Protein 4ZCD (pdb70)

Foldseek 3Di:
DAEEEEALALLSLLLVLLQVVVPGAYAYEYLAQDHHVQLAWDQDPFGTHRQGDDWAAQDDPVSVVVQVVCVVVVFKDWFQFQEWECPPNAIDTDDDPGTIMATPPHSNSSSCVSCPPHHYDYSWAWQEWDDDPQAIWTATPVRDIDDGHRFYEYEDQLVSCLRHCPVPNVVSVVSNPWDFFKKKKKKFAAPDDFPDSGAKYQYDPFQFGIKGFSVSGPNGSTMMMTIGDSVSCVVCVPPDFVVVQVRVVVRCVSRDDTDDDHTPDMGMDMDRRRFTPDAAQQLWDDDQVVRYIYAYLNNGPRGSNSSSSSSVVRSVSNVVSPD/DAEEEEALALLSLLLCLLQVVVPGAYAYEYLAQDHHVLLDWDQDPQGIHNQGDAWAADDDVVVVVVVVVCVVVPFKDWFDAQEWEQDPLAIGTDPDDGTIMATPPHSCSSSCVSCPPGHYDYSWAWQEWDADPQAIWTATPVRDIDDRHRFYEYEDQLVSCLRHCPVPNVVSVVSNPWDFFKKKKKKFWAQQAFPDSGAKYQYPPAQFGIKGWSCSGPPDDGNITMMMTIGDSVSCVVCVPPDFVVVQVRRVVRCVSHDDGDDDHTPDMGMDMDRGRWTPAAACQLWDDDQVVRYIYFYLRNGGGGSSSSSSSSSVRSVVNVVSVVVD

Nearest PDB structures (foldseek):
  4zcd-assembly2_A  TM=1.003E+00  e=2.289E-75  Pseudomonas savastanoi pv. phaseolicola 1448A
  4zcd-assembly3_B  TM=9.922E-01  e=4.250E-71  Pseudomonas savastanoi pv. phaseolicola 1448A
  5krq-assembly1_B  TM=9.994E-01  e=1.548E-68  Pseudomonas savastanoi pv. phaseolicola
  4zcc-assembly2_B  TM=9.853E-01  e=1.964E-68  Pseudomonas savastanoi pv. phaseolicola 1448A
  3kkj-assembly1_B  TM=9.940E-01  e=7.302E-65  Pseudomonas syringae pv. tomato

Solvent-accessible surface area: 27471 Å² total; per-residue (Å²): 101,39,5,0,0,10,9,0,17,10,7,0,0,0,0,0,71,16,0,47,86,54,68,62,135,4,45,0,1,18,97,49,212,31,19,1,38,63,7,34,26,107,217,31,122,24,39,36,0,0,7,8,30,12,56,7,12,24,152,35,189,157,0,16,79,12,1,112,99,13,63,92,90,41,49,0,21,79,4,123,18,85,9,20,36,25,117,62,49,192,34,53,83,35,116,82,176,66,80,19,25,0,0,31,89,2,0,36,16,1,1,110,40,29,28,28,146,39,69,43,26,54,69,11,56,15,24,11,4,12,66,7,114,139,63,0,16,0,29,11,34,136,84,105,85,42,44,62,10,37,24,0,0,0,10,19,28,0,14,53,0,5,22,7,0,36,35,6,45,176,23,2,31,66,1,10,48,8,114,12,12,3,19,6,0,0,0,0,0,0,120,87,66,6,146,12,82,0,54,0,0,60,8,90,126,25,42,0,60,18,0,0,24,3,140,27,6,40,64,75,70,3,1,0,0,0,22,3,30,25,120,30,0,95,80,30,11,54,16,53,158,127,87,0,20,112,88,0,47,31,4,0,51,149,7,24,83,29,92,36,76,84,31,83,33,43,48,13,80,43,42,22,25,21,94,8,45,40,86,43,155,86,10,2,18,32,52,28,130,47,5,0,0,0,0,4,9,0,0,34,49,21,76,14,12,1,9,18,30,0,0,41,30,0,0,124,61,0,50,101,75,68,212,101,39,4,0,0,10,8,0,17,8,7,0,0,0,0,0,69,15,0,46,89,49,68,61,140,3,45,0,2,18,100,50,212,31,15,1,35,62,7,36,29,118,207,29,135,4,22,51,0,4,11,18,32,12,57,8,26,27,203,36,188,159,0,22,71,8,1,111,107,20,49,94,108,42,52,0,25,72,3,108,14,111,10,33,37,8,95,59,48,186,49,44,99,27,130,59,171,72,78,13,16,0,0,39,107,6,0,34,13,0,1,112,40,27,29,31,148,40,69,42,29,54,74,12,55,15,20,9,4,10,76,6,118,138,54,0,14,0,30,11,31,139,83,107,90,43,41,63,11,35,22,0,0,0,11,20,25,0,14,56,0,5,20,9,0,35,35,4,47,176,20,2,33,67,0,10,47,13,113,12,14,3,6,4,3,0,0,0,0,2,118,84,47,6,148,14,81,0,45,0,0,56,3,92,119,21,42,0,50,17,0,0,16,6,92,25,5,30,60,33,130,46,117,37,0,1,0,2,0,60,0,35,25,129,30,0,99,84,40,11,49,23,55,154,98,91,0,17,93,104,0,49,37,8,0,50,112,5,27,71,28,89,38,75,85,35,76,39,47,55,5,72,42,48,20,27,22,98,9,43,48,75,63,154,80,8,1,22,34,52,30,130,48,4,0,0,0,0,5,9,0,0,25,48,17,86,15,12,0,10,21,23,0,0,47,38,0,0,123,64,0,38,77,37,51,150,140,155

B-factor: mean 18.47, std 12.27, range [2.48, 79.33]

InterPro domains:
  IPR002937 Amine oxidase [PF01593] (103-324)
  IPR034721 Bacterial renalase [MF_02074] (1-327)
  IPR036188 FAD/NAD(P)-binding domain superfamily [G3DSA:3.50.50.60] (5-321)
  IPR036188 FAD/NAD(P)-binding domain superfamily [SSF51905] (2-327)

Organism: Pseudomonas savastanoi pv. phaseolicola (strain 1448A / Race 6) (NCBI:txid264730)

Radius of gyration: 28.14 Å; Cα contacts (8 Å, |Δi|>4): 1661; chains: 2; bounding box: 90×46×67 Å

Structure (mmCIF, N/CA/C/O backbone):
data_4ZCD
#
_entry.id   4ZCD
#
_cell.length_a   144.700
_cell.length_b   37.600
_cell.length_c   138.200
_cell.angle_alpha   90.00
_cell.angle_beta   120.00
_cell.angle_gamma   90.00
#
_symmetry.space_group_name_H-M   'C 1 2 1'
#
loop_
_entity.id
_entity.type
_entity.pdbx_description
1 polymer Renalase
2 non-polymer 'FLAVIN-ADENINE DINUCLEOTIDE'
3 non-polymer NICOTINAMIDE-ADENINE-DINUCLEOTIDE
4 non-polymer 'FORMIC ACID'
5 water water
#
loop_
_atom_site.group_PDB
_atom_site.id
_atom_site.type_symbol
_atom_site.label_atom_id
_atom_site.label_alt_id
_atom_site.label_comp_id
_atom_site.label_asym_id
_atom_site.label_entity_id
_atom_site.label_seq_id
_atom_site.pdbx_PDB_ins_code
_atom_site.Cartn_x
_atom_site.Cartn_y
_atom_site.Cartn_z
_atom_site.occupancy
_atom_site.B_iso_or_equiv
_atom_site.auth_seq_id
_atom_site.auth_comp_id
_atom_site.auth_asym_id
_atom_site.auth_atom_id
_atom_site.pdbx_PDB_model_num
ATOM 1 N N . VAL A 1 3 ? 201.842 -9.820 50.163 1.00 37.12 3 VAL A N 1
ATOM 2 C CA . VAL A 1 3 ? 201.409 -9.456 48.811 1.00 26.44 3 VAL A CA 1
ATOM 3 C C . VAL A 1 3 ? 199.889 -9.662 48.702 1.00 15.94 3 VAL A C 1
ATOM 4 O O . VAL A 1 3 ? 199.409 -10.793 48.738 1.00 19.34 3 VAL A O 1
ATOM 16 N N . PRO A 1 4 ? 199.118 -8.568 48.563 1.00 12.98 4 PRO A N 1
ATOM 17 C CA . PRO A 1 4 ? 197.666 -8.737 48.662 1.00 10.90 4 PRO A CA 1
ATOM 18 C C . PRO A 1 4 ? 196.971 -9.243 47.409 1.00 10.42 4 PRO A C 1
ATOM 19 O O . PRO A 1 4 ? 197.578 -9.390 46.348 1.00 11.26 4 PRO A O 1
ATOM 30 N N . ILE A 1 5 ? 195.685 -9.535 47.569 1.00 10.11 5 ILE A N 1
ATOM 31 C CA . ILE A 1 5 ? 194.802 -9.938 46.479 1.00 9.19 5 ILE A CA 1
ATOM 32 C C . ILE A 1 5 ? 194.135 -8.696 45.927 1.00 10.01 5 ILE A C 1
ATOM 33 O O . ILE A 1 5 ? 193.582 -7.921 46.714 1.00 9.82 5 ILE A O 1
ATOM 49 N N . ALA A 1 6 ? 194.185 -8.489 44.610 1.00 8.18 6 ALA A N 1
ATOM 50 C CA . ALA A 1 6 ? 193.475 -7.374 43.975 1.00 7.65 6 ALA A CA 1
ATOM 51 C C . ALA A 1 6 ? 192.047 -7.752 43.655 1.00 7.52 6 ALA A C 1
ATOM 52 O O . ALA A 1 6 ? 191.799 -8.845 43.171 1.00 7.36 6 ALA A O 1
ATOM 59 N N . ILE A 1 7 ? 191.116 -6.830 43.942 1.00 7.32 7 ILE A N 1
ATOM 60 C CA . ILE A 1 7 ? 189.703 -6.991 43.582 1.00 6.42 7 ILE A CA 1
ATOM 61 C C . ILE A 1 7 ? 189.296 -5.774 42.764 1.00 6.31 7 ILE A C 1
ATOM 62 O O . ILE A 1 7 ? 189.411 -4.667 43.245 1.00 6.81 7 ILE A O 1
ATOM 78 N N . ILE A 1 8 ? 188.853 -6.008 41.532 1.00 5.85 8 ILE A N 1
ATOM 79 C CA . ILE A 1 8 ? 188.467 -4.937 40.610 1.00 5.66 8 ILE A CA 1
ATOM 80 C C . ILE A 1 8 ? 186.962 -4.886 40.585 1.00 5.35 8 ILE A C 1
ATOM 81 O O . ILE A 1 8 ? 186.319 -5.797 40.059 1.00 5.24 8 ILE A O 1
ATOM 97 N N . GLY A 1 9 ? 186.418 -3.831 41.171 1.00 7.85 9 GLY A N 1
ATOM 98 C CA . GLY A 1 9 ? 184.979 -3.663 41.266 1.00 5.87 9 GLY A CA 1
ATOM 99 C C . GLY A 1 9 ? 184.525 -3.704 42.707 1.00 6.44 9 GLY A C 1
ATOM 100 O O . GLY A 1 9 ? 184.785 -4.686 43.429 1.00 8.02 9 GLY A O 1
ATOM 104 N N . THR A 1 10 ? 183.854 -2.629 43.139 1.00 5.50 10 THR A N 1
ATOM 105 C CA . THR A 1 10 ? 183.402 -2.538 44.515 1.00 6.54 10 THR A CA 1
ATOM 106 C C . THR A 1 10 ? 181.868 -2.500 44.625 1.00 5.42 10 THR A C 1
ATOM 107 O O . THR A 1 10 ? 181.322 -1.847 45.511 1.00 6.38 10 THR A O 1
ATOM 118 N N . GLY A 1 11 ? 181.201 -3.225 43.732 1.00 5.32 11 GLY A N 1
ATOM 119 C CA . GLY A 1 11 ? 179.822 -3.601 43.946 1.00 5.16 11 GLY A CA 1
ATOM 120 C C . GLY A 1 11 ? 179.723 -4.722 44.961 1.00 6.98 11 GLY A C 1
ATOM 121 O O . GLY A 1 11 ? 180.722 -5.108 45.604 1.00 6.16 11 GLY A O 1
ATOM 125 N N . ILE A 1 12 ? 178.519 -5.267 45.131 1.00 5.83 12 ILE A N 1
ATOM 126 C CA . ILE A 1 12 ? 178.353 -6.256 46.167 1.00 5.94 12 ILE A CA 1
ATOM 127 C C . ILE A 1 12 ? 179.126 -7.550 45.853 1.00 6.00 12 ILE A C 1
ATOM 128 O O . ILE A 1 12 ? 179.585 -8.218 46.767 1.00 8.08 12 ILE A O 1
ATOM 144 N N . ALA A 1 13 ? 179.363 -7.871 44.579 1.00 5.70 13 ALA A N 1
ATOM 145 C CA . ALA A 1 13 ? 180.146 -9.076 44.278 1.00 5.87 13 ALA A CA 1
ATOM 146 C C . ALA A 1 13 ? 181.599 -8.938 44.745 1.00 5.95 13 ALA A C 1
ATOM 147 O O . ALA A 1 13 ? 182.133 -9.820 45.426 1.00 6.37 13 ALA A O 1
ATOM 154 N N . GLY A 1 14 ? 182.227 -7.828 44.378 1.00 6.62 14 GLY A N 1
ATOM 155 C CA . GLY A 1 14 ? 183.607 -7.618 44.760 1.00 6.58 14 GLY A CA 1
ATOM 156 C C . GLY A 1 14 ? 183.791 -7.512 46.252 1.00 6.90 14 GLY A C 1
ATOM 157 O O . GLY A 1 14 ? 184.758 -8.021 46.829 1.00 6.56 14 GLY A O 1
ATOM 161 N N . LEU A 1 15 ? 182.848 -6.845 46.888 1.00 6.24 15 LEU A N 1
ATOM 162 C CA . LEU A 1 15 ? 182.944 -6.636 48.312 1.00 6.76 15 LEU A CA 1
ATOM 163 C C . LEU A 1 15 ? 182.597 -7.909 49.095 1.00 7.28 15 LEU A C 1
ATOM 164 O O . LEU A 1 15 ? 183.084 -8.115 50.197 1.00 7.86 15 LEU A O 1
ATOM 180 N N . SER A 1 16 ? 181.755 -8.748 48.513 1.00 7.34 16 SER A N 1
ATOM 181 C CA . SER A 1 16 ? 181.440 -10.018 49.101 1.00 7.78 16 SER A CA 1
ATOM 182 C C . SER A 1 16 ? 182.683 -10.903 49.081 1.00 8.08 16 SER A C 1
ATOM 183 O O . SER A 1 16 ? 183.018 -11.553 50.064 1.00 8.79 16 SER A O 1
ATOM 191 N N . ALA A 1 17 ? 183.378 -10.907 47.945 1.00 7.62 17 ALA A N 1
ATOM 192 C CA . ALA A 1 17 ? 184.648 -11.630 47.851 1.00 7.93 17 ALA A CA 1
ATOM 193 C C . ALA A 1 17 ? 185.616 -11.053 48.875 1.00 8.24 17 ALA A C 1
ATOM 194 O O . ALA A 1 17 ? 186.308 -11.793 49.578 1.00 8.90 17 ALA A O 1
ATOM 201 N N . ALA A 1 18 ? 185.672 -9.739 48.975 1.00 7.89 18 ALA A N 1
ATOM 202 C CA . ALA A 1 18 ? 186.587 -9.102 49.915 1.00 8.28 18 ALA A CA 1
ATOM 203 C C . ALA A 1 18 ? 186.310 -9.518 51.343 1.00 9.08 18 ALA A C 1
ATOM 204 O O . ALA A 1 18 ? 187.242 -9.821 52.105 1.00 9.71 18 ALA A O 1
ATOM 211 N N . GLN A 1 19 ? 185.031 -9.537 51.716 1.00 9.92 19 GLN A N 1
ATOM 212 C CA . GLN A 1 19 ? 184.654 -9.957 53.062 1.00 10.74 19 GLN A CA 1
ATOM 213 C C . GLN A 1 19 ? 185.116 -11.368 53.340 1.00 10.70 19 GLN A C 1
ATOM 214 O O . GLN A 1 19 ? 185.712 -11.626 54.388 1.00 11.55 19 GLN A O 1
ATOM 228 N N . ALA A 1 20 ? 184.850 -12.297 52.421 1.00 10.47 20 ALA A N 1
ATOM 229 C CA . ALA A 1 20 ? 185.229 -13.680 52.668 1.00 11.26 20 ALA A CA 1
ATOM 230 C C . ALA A 1 20 ? 186.736 -13.811 52.783 1.00 13.24 20 ALA A C 1
ATOM 231 O O . ALA A 1 20 ? 187.235 -14.578 53.611 1.00 12.51 20 ALA A O 1
ATOM 238 N N . LEU A 1 21 ? 187.472 -13.095 51.934 1.00 10.81 21 LEU A N 1
ATOM 239 C CA . LEU A 1 21 ? 188.927 -13.230 51.967 1.00 11.13 21 LEU A CA 1
ATOM 240 C C . LEU A 1 21 ? 189.531 -12.626 53.228 1.00 11.75 21 LEU A C 1
ATOM 241 O O . LEU A 1 21 ? 190.427 -13.213 53.827 1.00 12.57 21 LEU A O 1
ATOM 257 N N . THR A 1 22 ? 189.040 -11.464 53.640 1.00 11.47 22 THR A N 1
ATOM 258 C CA . THR A 1 22 ? 189.579 -10.827 54.838 1.00 12.17 22 THR A CA 1
ATOM 259 C C . THR A 1 22 ? 189.127 -11.572 56.103 1.00 13.25 22 THR A C 1
ATOM 260 O O . THR A 1 22 ? 189.850 -11.568 57.089 1.00 14.16 22 THR A O 1
ATOM 271 N N . SER A 1 23 ? 187.937 -12.162 56.093 1.00 13.26 23 SER A N 1
ATOM 272 C CA . SER A 1 23 ? 187.509 -12.989 57.238 1.00 14.44 23 SER A CA 1
ATOM 273 C C . SER A 1 23 ? 188.458 -14.148 57.427 1.00 16.91 23 SER A C 1
ATOM 274 O O . SER A 1 23 ? 188.658 -14.620 58.554 1.00 18.07 23 SER A O 1
ATOM 282 N N . ALA A 1 24 ? 189.062 -14.594 56.333 1.00 14.74 24 ALA A N 1
ATOM 283 C CA . ALA A 1 24 ? 189.999 -15.689 56.391 1.00 15.73 24 ALA A CA 1
ATOM 284 C C . ALA A 1 24 ? 191.436 -15.188 56.600 1.00 16.93 24 ALA A C 1
ATOM 285 O O . ALA A 1 24 ? 192.397 -15.965 56.520 1.00 18.00 24 ALA A O 1
ATOM 292 N N . GLY A 1 25 ? 191.599 -13.883 56.820 1.00 18.01 25 GLY A N 1
ATOM 293 C CA . GLY A 1 25 ? 192.892 -13.347 57.206 1.00 15.79 25 GLY A CA 1
ATOM 294 C C . GLY A 1 25 ? 193.776 -12.927 56.046 1.00 15.64 25 GLY A C 1
ATOM 295 O O . GLY A 1 25 ? 194.956 -12.637 56.235 1.00 18.30 25 GLY A O 1
ATOM 299 N N . HIS A 1 26 ? 193.190 -12.721 54.872 1.00 13.78 26 HIS A N 1
ATOM 300 C CA . HIS A 1 26 ? 193.971 -12.324 53.707 1.00 13.09 26 HIS A CA 1
ATOM 301 C C . HIS A 1 26 ? 193.749 -10.880 53.377 1.00 13.26 26 HIS A C 1
ATOM 302 O O . HIS A 1 26 ? 192.647 -10.354 53.472 1.00 16.57 26 HIS A O 1
ATOM 315 N N . GLN A 1 27 ? 194.851 -10.220 53.046 1.00 12.31 27 GLN A N 1
ATOM 316 C CA . GLN A 1 27 ? 194.795 -8.825 52.678 1.00 11.76 27 GLN A CA 1
ATOM 317 C C . GLN A 1 27 ? 194.347 -8.631 51.248 1.00 12.31 27 GLN A C 1
ATOM 318 O O . GLN A 1 27 ? 194.654 -9.443 50.375 1.00 11.74 27 GLN A O 1
ATOM 332 N N . VAL A 1 28 ? 193.601 -7.549 51.029 1.00 10.23 28 VAL A N 1
ATOM 333 C CA . VAL A 1 28 ? 193.109 -7.185 49.713 1.00 9.39 28 VAL A CA 1
ATOM 334 C C . VAL A 1 28 ? 193.404 -5.738 49.389 1.00 9.63 28 VAL A C 1
ATOM 335 O O . VAL A 1 28 ? 193.692 -4.931 50.270 1.00 11.81 28 VAL A O 1
ATOM 348 N N . HIS A 1 29 ? 193.316 -5.413 48.112 1.00 8.68 29 HIS A N 1
ATOM 349 C CA . HIS A 1 29 ? 193.260 -4.035 47.701 1.00 8.53 29 HIS A CA 1
ATOM 350 C C . HIS A 1 29 ? 192.163 -3.900 46.671 1.00 7.83 29 HIS A C 1
ATOM 351 O O . HIS A 1 29 ? 192.174 -4.593 45.662 1.00 7.51 29 HIS A O 1
ATOM 364 N N . LEU A 1 30 ? 191.233 -2.987 46.928 1.00 7.69 30 LEU A N 1
ATOM 365 C CA . LEU A 1 30 ? 190.069 -2.769 46.066 1.00 7.11 30 LEU A CA 1
ATOM 366 C C . LEU A 1 30 ? 190.316 -1.686 45.024 1.00 7.05 30 LEU A C 1
ATOM 367 O O . LEU A 1 30 ? 191.009 -0.712 45.312 1.00 7.51 30 LEU A O 1
ATOM 383 N N . PHE A 1 31 ? 189.729 -1.846 43.844 1.00 6.61 31 PHE A N 1
ATOM 384 C CA . PHE A 1 31 ? 189.813 -0.850 42.777 1.00 7.18 31 PHE A CA 1
ATOM 385 C C . PHE A 1 31 ? 188.448 -0.547 42.228 1.00 6.28 31 PHE A C 1
ATOM 386 O O . PHE A 1 31 ? 187.627 -1.445 42.027 1.00 6.94 31 PHE A O 1
ATOM 403 N N . ASP A 1 32 ? 188.190 0.729 41.977 1.00 6.50 32 ASP A N 1
ATOM 404 C CA . ASP A 1 32 ? 186.975 1.079 41.239 1.00 7.22 32 ASP A CA 1
ATOM 405 C C . ASP A 1 32 ? 187.211 2.317 40.404 1.00 8.04 32 ASP A C 1
ATOM 406 O O . ASP A 1 32 ? 187.870 3.250 40.834 1.00 8.23 32 ASP A O 1
ATOM 415 N N . LYS A 1 33 ? 186.650 2.325 39.199 1.00 6.55 33 LYS A N 1
ATOM 416 C CA . LYS A 1 33 ? 186.737 3.496 38.349 1.00 7.06 33 LYS A CA 1
ATOM 417 C C . LYS A 1 33 ? 185.888 4.660 38.854 1.00 8.08 33 LYS A C 1
ATOM 418 O O . LYS A 1 33 ? 186.139 5.810 38.481 1.00 9.58 33 LYS A O 1
ATOM 437 N N A SER A 1 34 ? 184.887 4.363 39.674 0.52 7.02 34 SER A N 1
ATOM 438 N N B SER A 1 34 ? 184.897 4.345 39.688 0.48 7.01 34 SER A N 1
ATOM 439 C CA A SER A 1 34 ? 183.991 5.388 40.209 0.52 9.17 34 SER A CA 1
ATOM 440 C CA B SER A 1 34 ? 183.974 5.329 40.258 0.48 7.32 34 SER A CA 1
ATOM 441 C C A SER A 1 34 ? 184.584 6.043 41.438 0.52 8.43 34 SER A C 1
ATOM 442 C C B SER A 1 34 ? 184.624 6.077 41.409 0.48 7.89 34 SER A C 1
ATOM 443 O O A SER A 1 34 ? 185.575 5.574 41.981 0.52 8.23 34 SER A O 1
ATOM 444 O O B SER A 1 34 ? 185.681 5.690 41.889 0.48 9.78 34 SER A O 1
ATOM 459 N N . ARG A 1 35 ? 183.982 7.155 41.848 1.00 8.39 35 ARG A N 1
ATOM 460 C CA . ARG A 1 35 ? 184.474 7.877 43.022 1.00 10.15 35 ARG A CA 1
ATOM 461 C C . ARG A 1 35 ? 184.116 7.200 44.333 1.00 11.51 35 ARG A C 1
ATOM 462 O O . ARG A 1 35 ? 184.688 7.541 45.394 1.00 11.68 35 ARG A O 1
ATOM 483 N N . GLY A 1 36 ? 183.136 6.306 44.294 1.00 8.38 36 GLY A N 1
ATOM 484 C CA . GLY A 1 36 ? 182.730 5.556 45.462 1.00 11.43 36 GLY A CA 1
ATOM 485 C C . GLY A 1 36 ? 182.339 4.129 45.127 1.00 8.07 36 GLY A C 1
ATOM 486 O O . GLY A 1 36 ? 182.354 3.697 43.975 1.00 9.92 36 GLY A O 1
ATOM 490 N N . SER A 1 37 ? 181.951 3.392 46.154 1.00 7.16 37 SER A N 1
ATOM 491 C CA . SER A 1 37 ? 181.617 1.992 46.000 1.00 6.62 37 SER A CA 1
ATOM 492 C C . SER A 1 37 ? 180.113 1.790 45.839 1.00 6.44 37 SER A C 1
ATOM 493 O O . SER A 1 37 ? 179.324 2.764 45.897 1.00 7.77 37 SER A O 1
ATOM 501 N N . GLY A 1 38 ? 179.717 0.546 45.602 1.00 6.20 38 GLY A N 1
ATOM 502 C CA . GLY A 1 38 ? 178.307 0.189 45.542 1.00 7.37 38 GLY A CA 1
ATOM 503 C C . GLY A 1 38 ? 177.812 -0.273 44.191 1.00 5.58 38 GLY A C 1
ATOM 504 O O . GLY A 1 38 ? 176.864 -1.050 44.114 1.00 5.50 38 GLY A O 1
ATOM 508 N N . GLY A 1 39 ? 178.414 0.258 43.128 1.00 5.69 39 GLY A N 1
ATOM 509 C CA . GLY A 1 39 ? 178.037 -0.144 41.782 1.00 5.20 39 GLY A CA 1
ATOM 510 C C . GLY A 1 39 ? 176.568 0.108 41.534 1.00 6.76 39 GLY A C 1
ATOM 511 O O . GLY A 1 39 ? 176.088 1.214 41.775 1.00 5.75 39 GLY A O 1
ATOM 515 N N . ARG A 1 40 ? 175.881 -0.941 41.083 1.00 5.14 40 ARG A N 1
ATOM 516 C CA . ARG A 1 40 ? 174.480 -0.857 40.758 1.00 6.35 40 ARG A CA 1
ATOM 517 C C . ARG A 1 40 ? 173.562 -0.791 41.975 1.00 8.77 40 ARG A C 1
ATOM 518 O O . ARG A 1 40 ? 172.368 -0.584 41.801 1.00 8.47 40 ARG A O 1
ATOM 539 N N . MET A 1 41 ? 174.114 -0.891 43.180 1.00 6.86 41 MET A N 1
ATOM 540 C CA . MET A 1 41 ? 173.344 -0.678 44.421 1.00 6.03 41 MET A CA 1
ATOM 541 C C . MET A 1 41 ? 173.520 0.709 44.956 1.00 19.90 41 MET A C 1
ATOM 542 O O . MET A 1 41 ? 172.876 1.081 45.928 1.00 28.61 41 MET A O 1
ATOM 556 N N . SER A 1 42 ? 174.305 1.519 44.265 1.00 13.60 42 SER A N 1
ATOM 557 C CA . SER A 1 42 ? 174.687 2.811 44.823 1.00 21.18 42 SER A CA 1
ATOM 558 C C . SER A 1 42 ? 173.420 3.646 44.975 1.00 27.31 42 SER A C 1
ATOM 559 O O . SER A 1 42 ? 172.459 3.489 44.237 1.00 34.50 42 SER A O 1
ATOM 567 N N . SER A 1 43 ? 173.473 4.566 45.924 1.00 23.84 43 SER A N 1
ATOM 568 C CA . SER A 1 43 ? 172.438 5.562 46.139 1.00 33.27 43 SER A CA 1
ATOM 569 C C . SER A 1 43 ? 172.952 6.890 45.618 1.00 39.72 43 SER A C 1
ATOM 570 O O . SER A 1 43 ? 174.160 7.149 45.632 1.00 43.00 43 SER A O 1
ATOM 578 N N . LYS A 1 44 ? 172.025 7.707 45.130 1.00 37.35 44 LYS A N 1
ATOM 579 C CA . LYS A 1 44 ? 172.345 9.020 44.579 1.00 37.16 44 LYS A CA 1
ATOM 580 C C . LYS A 1 44 ? 171.890 10.027 45.619 1.00 35.25 44 LYS A C 1
ATOM 581 O O . LYS A 1 44 ? 170.760 9.968 46.112 1.00 28.81 44 LYS A O 1
ATOM 600 N N . ARG A 1 45 ? 172.781 10.939 45.993 1.00 31.84 45 ARG A N 1
ATOM 601 C CA . ARG A 1 45 ? 172.381 11.986 46.920 1.00 30.71 45 ARG A CA 1
ATOM 602 C C . ARG A 1 45 ? 171.589 12.995 46.123 1.00 29.22 45 ARG A C 1
ATOM 603 O O . ARG A 1 45 ? 171.911 13.285 44.961 1.00 30.15 45 ARG A O 1
ATOM 624 N N . SER A 1 46 ? 170.526 13.503 46.733 1.00 33.21 46 SER A N 1
ATOM 625 C CA . SER A 1 46 ? 169.684 14.491 46.069 1.00 28.19 46 SER A CA 1
ATOM 626 C C . SER A 1 46 ? 168.914 15.406 47.014 1.00 22.20 46 SER A C 1
ATOM 627 O O . SER A 1 46 ? 168.906 15.218 48.238 1.00 22.44 46 SER A O 1
ATOM 635 N N . ASP A 1 47 ? 168.227 16.382 46.422 1.00 22.12 47 ASP A N 1
ATOM 636 C CA . ASP A 1 47 ? 167.412 17.323 47.190 1.00 25.62 47 ASP A CA 1
ATOM 637 C C . ASP A 1 47 ? 166.294 16.663 47.991 1.00 36.72 47 ASP A C 1
ATOM 638 O O . ASP A 1 47 ? 165.714 17.304 48.868 1.00 42.99 47 ASP A O 1
ATOM 647 N N . ALA A 1 48 ? 165.983 15.405 47.675 1.00 27.37 48 ALA A N 1
ATOM 648 C CA . ALA A 1 48 ? 164.924 14.668 48.362 1.00 38.53 48 ALA A CA 1
ATOM 649 C C . ALA A 1 48 ? 165.491 13.559 49.253 1.00 38.02 48 ALA A C 1
ATOM 650 O O . ALA A 1 48 ? 164.753 12.685 49.709 1.00 41.08 48 ALA A O 1
ATOM 657 N N . GLY A 1 49 ? 166.801 13.575 49.477 1.00 33.59 49 GLY A N 1
ATOM 658 C CA . GLY A 1 49 ? 167.426 12.548 50.288 1.00 34.71 49 GLY A CA 1
ATOM 659 C C . GLY A 1 49 ? 168.128 11.567 49.383 1.00 33.79 49 GLY A C 1
ATOM 660 O O . GLY A 1 49 ? 168.208 11.802 48.180 1.00 29.95 49 GLY A O 1
ATOM 664 N N . SER A 1 50 ? 168.629 10.476 49.958 1.00 27.92 50 SER A N 1
ATOM 665 C CA . SER A 1 50 ? 169.338 9.460 49.194 1.00 28.66 50 SER A CA 1
ATOM 666 C C . SER A 1 50 ? 168.319 8.734 48.318 1.00 21.52 50 SER A C 1
ATOM 667 O O . SER A 1 50 ? 167.284 8.275 48.798 1.00 25.51 50 SER A O 1
ATOM 675 N N . LEU A 1 51 ? 168.635 8.588 47.043 1.00 14.68 51 LEU A N 1
ATOM 676 C CA . LEU A 1 51 ? 167.726 7.943 46.131 1.00 12.18 51 LEU A CA 1
ATOM 677 C C . LEU A 1 51 ? 168.412 6.673 45.673 1.00 12.38 51 LEU A C 1
ATOM 678 O O . LEU A 1 51 ? 169.559 6.663 45.229 1.00 26.90 51 LEU A O 1
ATOM 694 N N . ASP A 1 52 ? 167.649 5.615 45.726 1.00 21.65 52 ASP A N 1
ATOM 695 C CA . ASP A 1 52 ? 168.093 4.390 45.160 1.00 11.72 52 ASP A CA 1
ATOM 696 C C . ASP A 1 52 ? 167.686 4.347 43.706 1.00 9.75 52 ASP A C 1
ATOM 697 O O . ASP A 1 52 ? 166.571 3.929 43.407 1.00 13.71 52 ASP A O 1
ATOM 706 N N A MET A 1 53 ? 168.553 4.765 42.795 0.43 11.12 53 MET A N 1
ATOM 707 N N B MET A 1 53 ? 168.589 4.797 42.830 0.57 10.45 53 MET A N 1
ATOM 708 C CA A MET A 1 53 ? 168.189 4.770 41.379 0.43 11.93 53 MET A CA 1
ATOM 709 C CA B MET A 1 53 ? 168.350 4.848 41.387 0.57 13.08 53 MET A CA 1
ATOM 710 C C A MET A 1 53 ? 168.606 3.494 40.664 0.43 9.63 53 MET A C 1
ATOM 711 C C B MET A 1 53 ? 168.576 3.508 40.710 0.57 7.46 53 MET A C 1
ATOM 712 O O A MET A 1 53 ? 168.285 3.304 39.484 0.43 9.22 53 MET A O 1
ATOM 713 O O B MET A 1 53 ? 168.103 3.290 39.594 0.57 10.57 53 MET A O 1
ATOM 740 N N . GLY A 1 54 ? 169.342 2.632 41.366 1.00 7.50 54 GLY A N 1
ATOM 741 C CA . GLY A 1 54 ? 169.684 1.328 40.839 1.00 9.68 54 GLY A CA 1
ATOM 742 C C . GLY A 1 54 ? 168.791 0.269 41.462 1.00 7.88 54 GLY A C 1
ATOM 743 O O . GLY A 1 54 ? 167.570 0.403 41.450 1.00 8.10 54 GLY A O 1
ATOM 748 N N . ALA A 1 55 ? 169.388 -0.740 42.092 1.00 8.26 55 ALA A N 1
ATOM 749 C CA . ALA A 1 55 ? 168.580 -1.749 42.768 1.00 7.91 55 ALA A CA 1
ATOM 750 C C . ALA A 1 55 ? 167.654 -1.100 43.766 1.00 7.22 55 ALA A C 1
ATOM 751 O O . ALA A 1 55 ? 168.048 -0.223 44.537 1.00 8.79 55 ALA A O 1
ATOM 758 N N . GLN A 1 56 ? 166.387 -1.535 43.702 1.00 7.61 56 GLN A N 1
ATOM 759 C CA . GLN A 1 56 ? 165.345 -0.915 44.498 1.00 9.92 56 GLN A CA 1
ATOM 760 C C . GLN A 1 56 ? 165.024 -1.574 45.837 1.00 8.68 56 GLN A C 1
ATOM 761 O O . GLN A 1 56 ? 164.675 -0.911 46.817 1.00 10.61 56 GLN A O 1
ATOM 775 N N . TYR A 1 57 ? 165.145 -2.889 45.830 1.00 9.52 57 TYR A N 1
ATOM 776 C CA . TYR A 1 57 ? 164.899 -3.751 46.974 1.00 9.14 57 TYR A CA 1
ATOM 777 C C . TYR A 1 57 ? 165.541 -5.087 46.632 1.00 9.98 57 TYR A C 1
ATOM 778 O O . TYR A 1 57 ? 165.928 -5.328 45.484 1.00 12.24 57 TYR A O 1
ATOM 796 N N . PHE A 1 58 ? 165.621 -5.993 47.586 1.00 9.36 58 PHE A N 1
ATOM 797 C CA . PHE A 1 58 ? 166.048 -7.311 47.208 1.00 9.32 58 PHE A CA 1
ATOM 798 C C . PHE A 1 58 ? 165.402 -8.363 48.089 1.00 10.23 58 PHE A C 1
ATOM 799 O O . PHE A 1 58 ? 164.921 -8.085 49.193 1.00 10.85 58 PHE A O 1
ATOM 816 N N . THR A 1 59 ? 165.377 -9.584 47.575 1.00 10.42 59 THR A N 1
ATOM 817 C CA . THR A 1 59 ? 164.831 -10.677 48.343 1.00 11.41 59 THR A CA 1
ATOM 818 C C . THR A 1 59 ? 166.013 -11.511 48.805 1.00 12.22 59 THR A C 1
ATOM 819 O O . THR A 1 59 ? 167.089 -11.449 48.203 1.00 12.06 59 THR A O 1
ATOM 830 N N . ALA A 1 60 ? 165.838 -12.276 49.876 1.00 15.45 60 ALA A N 1
ATOM 831 C CA . ALA A 1 60 ? 166.915 -13.080 50.431 1.00 14.80 60 ALA A CA 1
ATOM 832 C C . ALA A 1 60 ? 166.266 -14.422 50.658 1.00 31.33 60 ALA A C 1
ATOM 833 O O . ALA A 1 60 ? 165.538 -14.605 51.640 1.00 37.56 60 ALA A O 1
ATOM 840 N N . ARG A 1 61 ? 166.632 -15.369 49.810 1.00 20.80 61 ARG A N 1
ATOM 841 C CA . ARG A 1 61 ? 166.041 -16.701 49.841 1.00 25.90 61 ARG A CA 1
ATOM 842 C C . ARG A 1 61 ? 167.045 -17.757 50.309 1.00 30.42 61 ARG A C 1
ATOM 843 O O . ARG A 1 61 ? 166.752 -18.610 51.160 1.00 34.61 61 ARG A O 1
ATOM 864 N N . ASP A 1 62 ? 168.249 -17.650 49.789 1.00 16.61 62 ASP A N 1
ATOM 865 C CA . ASP A 1 62 ? 169.376 -18.522 50.138 1.00 15.17 62 ASP A CA 1
ATOM 866 C C . ASP A 1 62 ? 169.705 -18.336 51.597 1.00 20.96 62 ASP A C 1
ATOM 867 O O . ASP A 1 62 ? 169.825 -17.192 52.063 1.00 19.70 62 ASP A O 1
ATOM 876 N N . ARG A 1 63 ? 169.857 -19.454 52.315 1.00 22.38 63 ARG A N 1
ATOM 877 C CA . ARG A 1 63 ? 170.048 -19.406 53.737 1.00 17.86 63 ARG A CA 1
ATOM 878 C C . ARG A 1 63 ? 171.298 -18.638 54.147 1.00 17.09 63 ARG A C 1
ATOM 879 O O . ARG A 1 63 ? 171.251 -17.858 55.099 1.00 21.84 63 ARG A O 1
ATOM 900 N N . ARG A 1 64 ? 172.385 -18.773 53.383 1.00 23.93 64 ARG A N 1
ATOM 901 C CA . ARG A 1 64 ? 173.632 -18.068 53.710 1.00 28.25 64 ARG A CA 1
ATOM 902 C C . ARG A 1 64 ? 173.488 -16.559 53.527 1.00 14.71 64 ARG A C 1
ATOM 903 O O . ARG A 1 64 ? 173.943 -15.755 54.369 1.00 17.24 64 ARG A O 1
ATOM 924 N N . PHE A 1 65 ? 172.850 -16.184 52.437 1.00 17.05 65 PHE A N 1
ATOM 925 C CA . PHE A 1 65 ? 172.607 -14.769 52.145 1.00 13.65 65 PHE A CA 1
ATOM 926 C C . PHE A 1 65 ? 171.631 -14.194 53.173 1.00 13.29 65 PHE A C 1
ATOM 927 O O . PHE A 1 65 ? 171.810 -13.072 53.672 1.00 16.18 65 PHE A O 1
ATOM 944 N N . ALA A 1 66 ? 170.608 -14.964 53.514 1.00 14.86 66 ALA A N 1
ATOM 945 C CA . ALA A 1 66 ? 169.644 -14.519 54.514 1.00 16.07 66 ALA A CA 1
ATOM 946 C C . ALA A 1 66 ? 170.312 -14.214 55.848 1.00 15.63 66 ALA A C 1
ATOM 947 O O . ALA A 1 66 ? 169.925 -13.266 56.520 1.00 20.82 66 ALA A O 1
ATOM 954 N N . THR A 1 67 ? 171.296 -15.013 56.248 1.00 16.11 67 THR A N 1
ATOM 955 C CA . THR A 1 67 ? 172.018 -14.748 57.493 1.00 16.75 67 THR A CA 1
ATOM 956 C C . THR A 1 67 ? 172.817 -13.463 57.384 1.00 15.71 67 THR A C 1
ATOM 957 O O . THR A 1 67 ? 172.810 -12.633 58.317 1.00 16.44 67 THR A O 1
ATOM 968 N N . ALA A 1 68 ? 173.445 -13.283 56.226 1.00 16.88 68 ALA A N 1
ATOM 969 C CA . ALA A 1 68 ? 174.204 -12.080 55.974 1.00 17.75 68 ALA A CA 1
ATOM 970 C C . ALA A 1 68 ? 173.269 -10.901 56.059 1.00 13.32 68 ALA A C 1
ATOM 971 O O . ALA A 1 68 ? 173.615 -9.908 56.681 1.00 13.93 68 ALA A O 1
ATOM 978 N N . VAL A 1 69 ? 172.081 -11.011 55.469 1.00 14.82 69 VAL A N 1
ATOM 979 C CA . VAL A 1 69 ? 171.102 -9.913 55.510 1.00 13.08 69 VAL A CA 1
ATOM 980 C C . VAL A 1 69 ? 170.706 -9.635 56.975 1.00 14.25 69 VAL A C 1
ATOM 981 O O . VAL A 1 69 ? 170.594 -8.477 57.379 1.00 16.13 69 VAL A O 1
ATOM 994 N N . LYS A 1 70 ? 170.520 -10.679 57.769 1.00 15.37 70 LYS A N 1
ATOM 995 C CA . LYS A 1 70 ? 170.187 -10.495 59.191 1.00 19.78 70 LYS A CA 1
ATOM 996 C C . LYS A 1 70 ? 171.334 -9.815 59.980 1.00 16.78 70 LYS A C 1
ATOM 997 O O . LYS A 1 70 ? 171.098 -9.008 60.910 1.00 17.46 70 LYS A O 1
ATOM 1016 N N . GLN A 1 71 ? 172.571 -10.108 59.597 1.00 17.67 71 GLN A N 1
ATOM 1017 C CA . GLN A 1 71 ? 173.710 -9.413 60.171 1.00 16.21 71 GLN A CA 1
ATOM 1018 C C . GLN A 1 71 ? 173.647 -7.937 59.818 1.00 15.71 71 GLN A C 1
ATOM 1019 O O . GLN A 1 71 ? 173.748 -7.072 60.699 1.00 16.05 71 GLN A O 1
ATOM 1033 N N . TRP A 1 72 ? 173.396 -7.635 58.537 1.00 14.27 72 TRP A N 1
ATOM 1034 C CA . TRP A 1 72 ? 173.317 -6.255 58.122 1.00 14.82 72 TRP A CA 1
ATOM 1035 C C . TRP A 1 72 ? 172.201 -5.534 58.870 1.00 14.42 72 TRP A C 1
ATOM 1036 O O . TRP A 1 72 ? 172.300 -4.336 59.210 1.00 15.78 72 TRP A O 1
ATOM 1057 N N . GLN A 1 73 ? 171.107 -6.243 59.100 1.00 15.75 73 GLN A N 1
ATOM 1058 C CA . GLN A 1 73 ? 169.975 -5.663 59.787 1.00 15.88 73 GLN A CA 1
ATOM 1059 C C . GLN A 1 73 ? 170.382 -5.320 61.227 1.00 17.09 73 GLN A C 1
ATOM 1060 O O . GLN A 1 73 ? 170.062 -4.255 61.755 1.00 19.76 73 GLN A O 1
ATOM 1074 N N . ALA A 1 74 ? 171.093 -6.242 61.840 1.00 17.66 74 ALA A N 1
ATOM 1075 C CA . ALA A 1 74 ? 171.582 -6.041 63.204 1.00 18.93 74 ALA A CA 1
ATOM 1076 C C . ALA A 1 74 ? 172.493 -4.807 63.287 1.00 18.59 74 ALA A C 1
ATOM 1077 O O . ALA A 1 74 ? 172.606 -4.171 64.352 1.00 21.44 74 ALA A O 1
ATOM 1084 N N . GLN A 1 75 ? 173.168 -4.499 62.181 1.00 17.24 75 GLN A N 1
ATOM 1085 C CA . GLN A 1 75 ? 174.106 -3.369 62.128 1.00 21.53 75 GLN A CA 1
ATOM 1086 C C . GLN A 1 75 ? 173.413 -2.071 61.714 1.00 20.30 75 GLN A C 1
ATOM 1087 O O . GLN A 1 75 ? 174.042 -1.022 61.564 1.00 29.66 75 GLN A O 1
ATOM 1101 N N . GLY A 1 76 ? 172.120 -2.155 61.495 1.00 16.67 76 GLY A N 1
ATOM 1102 C CA . GLY A 1 76 ? 171.332 -0.988 61.158 1.00 31.46 76 GLY A CA 1
ATOM 1103 C C . GLY A 1 76 ? 171.453 -0.592 59.701 1.00 25.43 76 GLY A C 1
ATOM 1104 O O . GLY A 1 76 ? 171.041 0.511 59.326 1.00 22.88 76 GLY A O 1
ATOM 1108 N N . HIS A 1 77 ? 171.905 -1.512 58.857 1.00 18.35 77 HIS A N 1
ATOM 1109 C CA . HIS A 1 77 ? 172.147 -1.167 57.445 1.00 15.19 77 HIS A CA 1
ATOM 1110 C C . HIS A 1 77 ? 171.073 -1.669 56.495 1.00 13.32 77 HIS A C 1
ATOM 1111 O O . HIS A 1 77 ? 171.098 -1.304 55.325 1.00 13.09 77 HIS A O 1
ATOM 1124 N N . VAL A 1 78 ? 170.147 -2.479 56.990 1.00 15.54 78 VAL A N 1
ATOM 1125 C CA . VAL A 1 78 ? 169.046 -2.980 56.155 1.00 14.75 78 VAL A CA 1
ATOM 1126 C C . VAL A 1 78 ? 167.817 -3.178 57.022 1.00 13.90 78 VAL A C 1
ATOM 1127 O O . VAL A 1 78 ? 167.920 -3.447 58.228 1.00 15.32 78 VAL A O 1
ATOM 1140 N N . SER A 1 79 ? 166.657 -3.032 56.411 1.00 13.83 79 SER A N 1
ATOM 1141 C CA . SER A 1 79 ? 165.401 -3.284 57.081 1.00 14.87 79 SER A CA 1
ATOM 1142 C C . SER A 1 79 ? 164.408 -3.805 56.081 1.00 14.54 79 SER A C 1
ATOM 1143 O O . SER A 1 79 ? 164.573 -3.632 54.891 1.00 13.57 79 SER A O 1
ATOM 1151 N N . GLU A 1 80 ? 163.347 -4.416 56.580 1.00 15.49 80 GLU A N 1
ATOM 1152 C CA . GLU A 1 80 ? 162.310 -4.891 55.695 1.00 15.37 80 GLU A CA 1
ATOM 1153 C C . GLU A 1 80 ? 161.530 -3.695 55.161 1.00 15.61 80 GLU A C 1
ATOM 1154 O O . GLU A 1 80 ? 161.248 -2.747 55.897 1.00 16.65 80 GLU A O 1
ATOM 1166 N N . TRP A 1 81 ? 161.076 -3.815 53.916 1.00 14.58 81 TRP A N 1
ATOM 1167 C CA . TRP A 1 81 ? 160.271 -2.787 53.277 1.00 14.50 81 TRP A CA 1
ATOM 1168 C C . TRP A 1 81 ? 158.925 -3.407 52.944 1.00 15.09 81 TRP A C 1
ATOM 1169 O O . TRP A 1 81 ? 158.865 -4.455 52.311 1.00 14.85 81 TRP A O 1
ATOM 1190 N N . THR A 1 82 ? 157.845 -2.794 53.437 1.00 16.00 82 THR A N 1
ATOM 1191 C CA . THR A 1 82 ? 156.521 -3.366 53.262 1.00 16.76 82 THR A CA 1
ATOM 1192 C C . THR A 1 82 ? 155.578 -2.350 52.610 1.00 16.88 82 THR A C 1
ATOM 1193 O O . THR A 1 82 ? 154.603 -1.889 53.192 1.00 18.44 82 THR A O 1
ATOM 1204 N N . PRO A 1 83 ? 155.871 -2.030 51.347 1.00 15.91 83 PRO A N 1
ATOM 1205 C CA . PRO A 1 83 ? 155.072 -1.066 50.584 1.00 16.00 83 PRO A CA 1
ATOM 1206 C C . PRO A 1 83 ? 153.705 -1.573 50.236 1.00 17.61 83 PRO A C 1
ATOM 1207 O O . PRO A 1 83 ? 153.543 -2.769 50.044 1.00 17.41 83 PRO A O 1
ATOM 1218 N N . LEU A 1 84 ? 152.746 -0.671 50.142 1.00 17.40 84 LEU A N 1
ATOM 1219 C CA . LEU A 1 84 ? 151.480 -0.966 49.512 1.00 18.03 84 LEU A CA 1
ATOM 1220 C C . LEU A 1 84 ? 151.706 -1.032 47.996 1.00 17.49 84 LEU A C 1
ATOM 1221 O O . LEU A 1 84 ? 151.888 0.009 47.349 1.00 16.78 84 LEU A O 1
ATOM 1237 N N . LEU A 1 85 ? 151.749 -2.242 47.443 1.00 16.93 85 LEU A N 1
ATOM 1238 C CA . LEU A 1 85 ? 152.130 -2.439 46.058 1.00 16.14 85 LEU A CA 1
ATOM 1239 C C . LEU A 1 85 ? 150.900 -2.521 45.189 1.00 16.80 85 LEU A C 1
ATOM 1240 O O . LEU A 1 85 ? 149.864 -3.058 45.579 1.00 17.80 85 LEU A O 1
ATOM 1256 N N . TYR A 1 86 ? 151.066 -1.995 43.983 1.00 16.31 86 TYR A N 1
ATOM 1257 C CA . TYR A 1 86 ? 150.082 -1.995 42.924 1.00 16.84 86 TYR A CA 1
ATOM 1258 C C . TYR A 1 86 ? 150.608 -2.619 41.652 1.00 16.23 86 TYR A C 1
ATOM 1259 O O . TYR A 1 86 ? 151.812 -2.831 41.471 1.00 15.30 86 TYR A O 1
ATOM 1277 N N . ASN A 1 87 ? 149.648 -2.905 40.782 1.00 16.91 87 ASN A N 1
ATOM 1278 C CA . ASN A 1 87 ? 149.888 -3.298 39.410 1.00 16.63 87 ASN A CA 1
ATOM 1279 C C . ASN A 1 87 ? 149.232 -2.292 38.492 1.00 17.06 87 ASN A C 1
ATOM 1280 O O . ASN A 1 87 ? 148.165 -1.783 38.803 1.00 17.92 87 ASN A O 1
ATOM 1291 N N . PHE A 1 88 ? 149.874 -2.005 37.366 1.00 16.54 88 PHE A N 1
ATOM 1292 C CA . PHE A 1 88 ? 149.248 -1.222 36.328 1.00 17.10 88 PHE A CA 1
ATOM 1293 C C . PHE A 1 88 ? 149.137 -2.222 35.215 1.00 17.33 88 PHE A C 1
ATOM 1294 O O . PHE A 1 88 ? 150.106 -2.564 34.554 1.00 16.67 88 PHE A O 1
ATOM 1311 N N . HIS A 1 89 ? 147.903 -2.638 34.997 1.00 18.41 89 HIS A N 1
ATOM 1312 C CA . HIS A 1 89 ? 147.597 -3.702 34.077 1.00 33.16 89 HIS A CA 1
ATOM 1313 C C . HIS A 1 89 ? 146.266 -3.435 33.411 1.00 30.49 89 HIS A C 1
ATOM 1314 O O . HIS A 1 89 ? 145.309 -2.972 34.042 1.00 21.59 89 HIS A O 1
ATOM 1327 N N . GLY A 1 90 ? 146.220 -3.694 32.114 1.00 24.45 90 GLY A N 1
ATOM 1328 C CA . GLY A 1 90 ? 145.022 -3.393 31.345 1.00 31.04 90 GLY A CA 1
ATOM 1329 C C . GLY A 1 90 ? 144.712 -1.905 31.417 1.00 34.28 90 GLY A C 1
ATOM 1330 O O . GLY A 1 90 ? 143.571 -1.491 31.281 1.00 29.12 90 GLY A O 1
ATOM 1334 N N . GLY A 1 91 ? 145.740 -1.092 31.605 1.00 33.30 91 GLY A N 1
ATOM 1335 C CA . GLY A 1 91 ? 145.565 0.349 31.673 1.00 21.17 91 GLY A CA 1
ATOM 1336 C C . GLY A 1 91 ? 144.916 0.861 32.955 1.00 23.27 91 GLY A C 1
ATOM 1337 O O . GLY A 1 91 ? 144.480 1.995 33.016 1.00 21.98 91 GLY A O 1
ATOM 1341 N N . ARG A 1 92 ? 144.847 0.020 33.982 1.00 23.55 92 ARG A N 1
ATOM 1342 C CA . ARG A 1 92 ? 144.231 0.382 35.259 1.00 27.83 92 ARG A CA 1
ATOM 1343 C C . ARG A 1 92 ? 145.135 0.026 36.444 1.00 20.65 92 ARG A C 1
ATOM 1344 O O . ARG A 1 92 ? 145.863 -0.986 36.415 1.00 19.97 92 ARG A O 1
ATOM 1365 N N . LEU A 1 93 ? 145.158 0.901 37.448 1.00 20.63 93 LEU A N 1
ATOM 1366 C CA . LEU A 1 93 ? 145.944 0.675 38.643 1.00 19.90 93 LEU A CA 1
ATOM 1367 C C . LEU A 1 93 ? 145.087 -0.101 39.626 1.00 20.67 93 LEU A C 1
ATOM 1368 O O . LEU A 1 93 ? 143.947 0.275 39.898 1.00 22.02 93 LEU A O 1
ATOM 1384 N N . SER A 1 94 ? 145.644 -1.164 40.194 1.00 20.19 94 SER A N 1
ATOM 1385 C CA . SER A 1 94 ? 144.915 -1.896 41.225 1.00 23.24 94 SER A CA 1
ATOM 1386 C C . SER A 1 94 ? 145.904 -2.433 42.241 1.00 20.30 94 SER A C 1
ATOM 1387 O O . SER A 1 94 ? 147.072 -2.684 41.927 1.00 19.22 94 SER A O 1
ATOM 1395 N N . PRO A 1 95 ? 145.461 -2.593 43.490 1.00 20.99 95 PRO A N 1
ATOM 1396 C CA . PRO A 1 95 ? 146.426 -3.151 44.431 1.00 20.41 95 PRO A CA 1
ATOM 1397 C C . PRO A 1 95 ? 146.880 -4.554 44.084 1.00 20.13 95 PRO A C 1
ATOM 1398 O O . PRO A 1 95 ? 146.061 -5.306 43.526 1.00 20.89 95 PRO A O 1
ATOM 1409 N N . SER A 1 96 ? 148.156 -4.862 44.286 1.00 19.12 96 SER A N 1
ATOM 1410 C CA . SER A 1 96 ? 148.605 -6.211 44.089 1.00 18.99 96 SER A CA 1
ATOM 1411 C C . SER A 1 96 ? 149.339 -6.594 45.382 1.00 18.98 96 SER A C 1
ATOM 1412 O O . SER A 1 96 ? 150.568 -6.607 45.402 1.00 21.21 96 SER A O 1
ATOM 1420 N N . PRO A 1 97 ? 148.636 -7.143 46.369 1.00 20.86 97 PRO A N 1
ATOM 1421 C CA . PRO A 1 97 ? 149.320 -7.569 47.600 1.00 22.77 97 PRO A CA 1
ATOM 1422 C C . PRO A 1 97 ? 150.046 -8.904 47.427 1.00 24.06 97 PRO A C 1
ATOM 1423 O O . PRO A 1 97 ? 149.699 -9.684 46.542 1.00 24.61 97 PRO A O 1
ATOM 1434 N N . ASP A 1 98 ? 150.989 -9.183 48.314 1.00 20.00 98 ASP A N 1
ATOM 1435 C CA . ASP A 1 98 ? 151.772 -10.415 48.285 1.00 25.04 98 ASP A CA 1
ATOM 1436 C C . ASP A 1 98 ? 152.458 -10.539 49.625 1.00 25.78 98 ASP A C 1
ATOM 1437 O O . ASP A 1 98 ? 152.294 -9.652 50.463 1.00 24.12 98 ASP A O 1
ATOM 1446 N N . GLU A 1 99 ? 153.029 -11.698 49.927 1.00 30.73 99 GLU A N 1
ATOM 1447 C CA . GLU A 1 99 ? 153.499 -11.949 51.275 1.00 34.18 99 GLU A CA 1
ATOM 1448 C C . GLU A 1 99 ? 155.026 -12.053 51.146 1.00 28.77 99 GLU A C 1
ATOM 1449 O O . GLU A 1 99 ? 155.708 -12.679 51.972 1.00 23.85 99 GLU A O 1
ATOM 1461 N N . GLN A 1 100 ? 155.568 -11.424 50.101 1.00 18.63 100 GLN A N 1
ATOM 1462 C CA . GLN A 1 100 ? 156.988 -11.566 49.810 1.00 18.45 100 GLN A CA 1
ATOM 1463 C C . GLN A 1 100 ? 157.744 -10.572 50.690 1.00 21.42 100 GLN A C 1
ATOM 1464 O O . GLN A 1 100 ? 157.443 -9.376 50.709 1.00 17.46 100 GLN A O 1
ATOM 1478 N N . VAL A 1 101 ? 158.738 -11.062 51.418 1.00 17.01 101 VAL A N 1
ATOM 1479 C CA . VAL A 1 101 ? 159.650 -10.206 52.172 1.00 15.95 101 VAL A CA 1
ATOM 1480 C C . VAL A 1 101 ? 160.654 -9.504 51.248 1.00 14.53 101 VAL A C 1
ATOM 1481 O O . VAL A 1 101 ? 161.447 -10.161 50.558 1.00 14.06 101 VAL A O 1
ATOM 1494 N N . ARG A 1 102 ? 160.707 -8.182 51.339 1.00 14.09 102 ARG A N 1
ATOM 1495 C CA . ARG A 1 102 ? 161.650 -7.380 50.576 1.00 12.92 102 ARG A CA 1
ATOM 1496 C C . ARG A 1 102 ? 162.493 -6.571 51.542 1.00 12.83 102 ARG A C 1
ATOM 1497 O O . ARG A 1 102 ? 162.018 -6.129 52.576 1.00 13.59 102 ARG A O 1
ATOM 1518 N N . TRP A 1 103 ? 163.774 -6.483 51.217 1.00 12.01 103 TRP A N 1
ATOM 1519 C CA . TRP A 1 103 ? 164.765 -5.771 52.006 1.00 11.88 103 TRP A CA 1
ATOM 1520 C C . TRP A 1 103 ? 165.303 -4.548 51.306 1.00 11.78 103 TRP A C 1
ATOM 1521 O O . TRP A 1 103 ? 165.487 -4.568 50.099 1.00 10.35 103 TRP A O 1
ATOM 1542 N N . VAL A 1 104 ? 165.587 -3.496 52.078 1.00 11.30 104 VAL A N 1
ATOM 1543 C CA . VAL A 1 104 ? 166.250 -2.318 51.563 1.00 10.70 104 VAL A CA 1
ATOM 1544 C C . VAL A 1 104 ? 167.378 -1.881 52.498 1.00 15.75 104 VAL A C 1
ATOM 1545 O O . VAL A 1 104 ? 167.302 -2.016 53.717 1.00 14.98 104 VAL A O 1
ATOM 1558 N N . GLY A 1 105 ? 168.434 -1.356 51.908 1.00 13.19 105 GLY A N 1
ATOM 1559 C CA . GLY A 1 105 ? 169.473 -0.724 52.695 1.00 13.25 105 GLY A CA 1
ATOM 1560 C C . GLY A 1 105 ? 168.876 0.478 53.376 1.00 11.66 105 GLY A C 1
ATOM 1561 O O . GLY A 1 105 ? 167.895 1.070 52.907 1.00 15.17 105 GLY A O 1
ATOM 1565 N N . GLU A 1 106 ? 169.424 0.820 54.552 1.00 12.07 106 GLU A N 1
ATOM 1566 C CA . GLU A 1 106 ? 168.956 1.998 55.263 1.00 15.27 106 GLU A CA 1
ATOM 1567 C C . GLU A 1 106 ? 170.193 2.765 55.770 1.00 16.29 106 GLU A C 1
ATOM 1568 O O . GLU A 1 106 ? 171.122 2.158 56.287 1.00 13.69 106 GLU A O 1
ATOM 1580 N N . PRO A 1 107 ? 170.216 4.093 55.616 1.00 20.17 107 PRO A N 1
ATOM 1581 C CA . PRO A 1 107 ? 169.171 4.980 55.105 1.00 21.16 107 PRO A CA 1
ATOM 1582 C C . PRO A 1 107 ? 169.049 4.949 53.596 1.00 13.54 107 PRO A C 1
ATOM 1583 O O . PRO A 1 107 ? 168.161 5.596 53.056 1.00 17.13 107 PRO A O 1
ATOM 1594 N N . GLY A 1 108 ? 169.973 4.255 52.920 1.00 11.45 108 GLY A N 1
ATOM 1595 C CA . GLY A 1 108 ? 169.892 4.074 51.489 1.00 11.29 108 GLY A CA 1
ATOM 1596 C C . GLY A 1 108 ? 170.432 2.730 51.096 1.00 12.15 108 GLY A C 1
ATOM 1597 O O . GLY A 1 108 ? 171.061 2.063 51.893 1.00 10.35 108 GLY A O 1
ATOM 1601 N N . MET A 1 109 ? 170.183 2.325 49.857 1.00 11.71 109 MET A N 1
ATOM 1602 C CA . MET A 1 109 ? 170.636 1.028 49.394 1.00 9.79 109 MET A CA 1
ATOM 1603 C C . MET A 1 109 ? 172.170 0.951 49.518 1.00 12.04 109 MET A C 1
ATOM 1604 O O . MET A 1 109 ? 172.721 -0.112 49.747 1.00 13.28 109 MET A O 1
ATOM 1618 N N . SER A 1 110 ? 172.846 2.105 49.398 1.00 8.59 110 SER A N 1
ATOM 1619 C CA . SER A 1 110 ? 174.304 2.175 49.433 1.00 11.34 110 SER A CA 1
ATOM 1620 C C . SER A 1 110 ? 174.911 1.826 50.779 1.00 12.19 110 SER A C 1
ATOM 1621 O O . SER A 1 110 ? 176.100 1.548 50.852 1.00 11.74 110 SER A O 1
ATOM 1629 N N . ALA A 1 111 ? 174.103 1.804 51.836 1.00 11.80 111 ALA A N 1
ATOM 1630 C CA . ALA A 1 111 ? 174.605 1.540 53.175 1.00 12.90 111 ALA A CA 1
ATOM 1631 C C . ALA A 1 111 ? 175.204 0.153 53.315 1.00 12.89 111 ALA A C 1
ATOM 1632 O O . ALA A 1 111 ? 176.112 -0.069 54.134 1.00 11.89 111 ALA A O 1
ATOM 1639 N N . ILE A 1 112 ? 174.661 -0.795 52.564 1.00 10.92 112 ILE A N 1
ATOM 1640 C CA . ILE A 1 112 ? 175.107 -2.166 52.633 1.00 9.06 112 ILE A CA 1
ATOM 1641 C C . ILE A 1 112 ? 176.546 -2.307 52.156 1.00 8.60 112 ILE A C 1
ATOM 1642 O O . ILE A 1 112 ? 177.403 -2.817 52.877 1.00 9.50 112 ILE A O 1
ATOM 1658 N N . THR A 1 113 ? 176.817 -1.873 50.932 1.00 8.58 113 THR A N 1
ATOM 1659 C CA . THR A 1 113 ? 178.155 -1.992 50.400 1.00 8.15 113 THR A CA 1
ATOM 1660 C C . THR A 1 113 ? 179.113 -1.062 51.137 1.00 7.99 113 THR A C 1
ATOM 1661 O O . THR A 1 113 ? 180.272 -1.399 51.327 1.00 8.35 113 THR A O 1
ATOM 1672 N N . ARG A 1 114 ? 178.651 0.091 51.585 1.00 8.51 114 ARG A N 1
ATOM 1673 C CA . ARG A 1 114 ? 179.575 0.988 52.305 1.00 8.99 114 ARG A CA 1
ATOM 1674 C C . ARG A 1 114 ? 180.114 0.302 53.549 1.00 9.59 114 ARG A C 1
ATOM 1675 O O . ARG A 1 114 ? 181.300 0.388 53.873 1.00 11.14 114 ARG A O 1
ATOM 1696 N N . ALA A 1 115 ? 179.226 -0.380 54.250 1.00 9.93 115 ALA A N 1
ATOM 1697 C CA . ALA A 1 115 ? 179.628 -1.073 55.456 1.00 10.66 115 ALA A CA 1
ATOM 1698 C C . ALA A 1 115 ? 180.523 -2.271 55.145 1.00 12.17 115 ALA A C 1
ATOM 1699 O O . ALA A 1 115 ? 181.453 -2.541 55.910 1.00 10.88 115 ALA A O 1
ATOM 1706 N N . MET A 1 116 ? 180.240 -2.996 54.056 1.00 9.56 116 MET A N 1
ATOM 1707 C CA . MET A 1 116 ? 181.091 -4.116 53.635 1.00 9.33 116 MET A CA 1
ATOM 1708 C C . MET A 1 116 ? 182.490 -3.620 53.307 1.00 11.95 116 MET A C 1
ATOM 1709 O O . MET A 1 116 ? 183.494 -4.264 53.643 1.00 12.07 116 MET A O 1
ATOM 1723 N N . ARG A 1 117 ? 182.562 -2.471 52.646 1.00 8.77 117 ARG A N 1
ATOM 1724 C CA . ARG A 1 117 ? 183.852 -1.904 52.310 1.00 8.73 117 ARG A CA 1
ATOM 1725 C C . ARG A 1 117 ? 184.635 -1.441 53.548 1.00 9.61 117 ARG A C 1
ATOM 1726 O O . ARG A 1 117 ? 185.859 -1.649 53.648 1.00 9.81 117 ARG A O 1
ATOM 1747 N N . GLY A 1 118 ? 183.950 -0.788 54.478 1.00 10.22 118 GLY A N 1
ATOM 1748 C CA . GLY A 1 118 ? 184.612 -0.304 55.667 1.00 12.99 118 GLY A CA 1
ATOM 1749 C C . GLY A 1 118 ? 185.870 0.470 55.350 1.00 11.32 118 GLY A C 1
ATOM 1750 O O . GLY A 1 118 ? 185.861 1.359 54.484 1.00 12.40 118 GLY A O 1
ATOM 1754 N N . ASP A 1 119 ? 186.970 0.111 56.016 1.00 11.90 119 ASP A N 1
ATOM 1755 C CA . ASP A 1 119 ? 188.238 0.797 55.795 1.00 12.16 119 ASP A CA 1
ATOM 1756 C C . ASP A 1 119 ? 189.225 -0.058 55.013 1.00 11.65 119 ASP A C 1
ATOM 1757 O O . ASP A 1 119 ? 190.452 0.149 55.093 1.00 13.34 119 ASP A O 1
ATOM 1766 N N . LEU A 1 120 ? 188.717 -0.985 54.214 1.00 10.82 120 LEU A N 1
ATOM 1767 C CA . LEU A 1 120 ? 189.599 -1.776 53.348 1.00 11.28 120 LEU A CA 1
ATOM 1768 C C . LEU A 1 120 ? 190.353 -0.858 52.400 1.00 10.17 120 LEU A C 1
ATOM 1769 O O . LEU A 1 120 ? 189.806 0.125 51.911 1.00 11.04 120 LEU A O 1
ATOM 1785 N N . PRO A 1 121 ? 191.626 -1.179 52.123 1.00 10.33 121 PRO A N 1
ATOM 1786 C CA . PRO A 1 121 ? 192.379 -0.355 51.165 1.00 12.66 121 PRO A CA 1
ATOM 1787 C C . PRO A 1 121 ? 191.686 -0.300 49.799 1.00 9.52 121 PRO A C 1
ATOM 1788 O O . PRO A 1 121 ? 191.265 -1.316 49.246 1.00 10.28 121 PRO A O 1
ATOM 1799 N N . VAL A 1 122 ? 191.530 0.900 49.272 1.00 9.55 122 VAL A N 1
ATOM 1800 C CA . VAL A 1 122 ? 190.777 1.095 48.034 1.00 8.74 122 VAL A CA 1
ATOM 1801 C C . VAL A 1 122 ? 191.379 2.229 47.231 1.00 9.02 122 VAL A C 1
ATOM 1802 O O . VAL A 1 122 ? 191.855 3.252 47.765 1.00 9.92 122 VAL A O 1
ATOM 1815 N N . SER A 1 123 ? 191.378 2.024 45.924 1.00 8.56 123 SER A N 1
ATOM 1816 C CA . SER A 1 123 ? 191.733 3.058 44.975 1.00 11.08 123 SER A CA 1
ATOM 1817 C C . SER A 1 123 ? 190.530 3.393 44.141 1.00 9.36 123 SER A C 1
ATOM 1818 O O . SER A 1 123 ? 190.118 2.612 43.279 1.00 11.52 123 SER A O 1
ATOM 1826 N N . PHE A 1 124 ? 189.952 4.565 44.408 1.00 8.80 124 PHE A N 1
ATOM 1827 C CA . PHE A 1 124 ? 188.836 5.072 43.624 1.00 8.67 124 PHE A CA 1
ATOM 1828 C C . PHE A 1 124 ? 189.322 5.925 42.444 1.00 9.00 124 PHE A C 1
ATOM 1829 O O . PHE A 1 124 ? 190.494 6.271 42.372 1.00 11.91 124 PHE A O 1
ATOM 1846 N N . SER A 1 125 ? 188.420 6.230 41.516 1.00 8.82 125 SER A N 1
ATOM 1847 C CA . SER A 1 125 ? 188.751 6.954 40.276 1.00 9.28 125 SER A CA 1
ATOM 1848 C C . SER A 1 125 ? 189.939 6.270 39.603 1.00 9.25 125 SER A C 1
ATOM 1849 O O . SER A 1 125 ? 190.828 6.925 39.048 1.00 12.05 125 SER A O 1
ATOM 1857 N N . CYS A 1 126 ? 189.923 4.942 39.657 1.00 9.43 126 CYS A N 1
ATOM 1858 C CA . CYS A 1 126 ? 191.025 4.130 39.174 1.00 8.51 126 CYS A CA 1
ATOM 1859 C C . CYS A 1 126 ? 190.459 3.070 38.259 1.00 8.82 126 CYS A C 1
ATOM 1860 O O . CYS A 1 126 ? 190.111 1.984 38.703 1.00 9.43 126 CYS A O 1
ATOM 1868 N N . ARG A 1 127 ? 190.384 3.409 36.974 1.00 8.97 127 ARG A N 1
ATOM 1869 C CA . ARG A 1 127 ? 189.894 2.496 35.955 1.00 7.78 127 ARG A CA 1
ATOM 1870 C C . ARG A 1 127 ? 190.991 1.520 35.568 1.00 7.84 127 ARG A C 1
ATOM 1871 O O . ARG A 1 127 ? 191.978 1.909 34.970 1.00 9.59 127 ARG A O 1
ATOM 1892 N N . ILE A 1 128 ? 190.819 0.245 35.840 1.00 7.33 128 ILE A N 1
ATOM 1893 C CA . ILE A 1 128 ? 191.826 -0.728 35.434 1.00 7.49 128 ILE A CA 1
ATOM 1894 C C . ILE A 1 128 ? 191.607 -1.059 33.956 1.00 7.66 128 ILE A C 1
ATOM 1895 O O . ILE A 1 128 ? 190.489 -1.317 33.546 1.00 7.35 128 ILE A O 1
ATOM 1911 N N . THR A 1 129 ? 192.690 -1.034 33.174 1.00 8.27 129 THR A N 1
ATOM 1912 C CA . THR A 1 129 ? 192.653 -1.304 31.754 1.00 8.65 129 THR A CA 1
ATOM 1913 C C . THR A 1 129 ? 193.355 -2.588 31.379 1.00 11.64 129 THR A C 1
ATOM 1914 O O . THR A 1 129 ? 193.049 -3.153 30.326 1.00 14.27 129 THR A O 1
ATOM 1925 N N . ASP A 1 130 ? 194.292 -3.050 32.203 1.00 9.87 130 ASP A N 1
ATOM 1926 C CA . ASP A 1 130 ? 195.049 -4.274 31.867 1.00 10.92 130 ASP A CA 1
ATOM 1927 C C . ASP A 1 130 ? 195.423 -5.022 33.095 1.00 13.36 130 ASP A C 1
ATOM 1928 O O . ASP A 1 130 ? 195.729 -4.420 34.132 1.00 10.63 130 ASP A O 1
ATOM 1937 N N . VAL A 1 131 ? 195.373 -6.348 32.990 1.00 10.12 131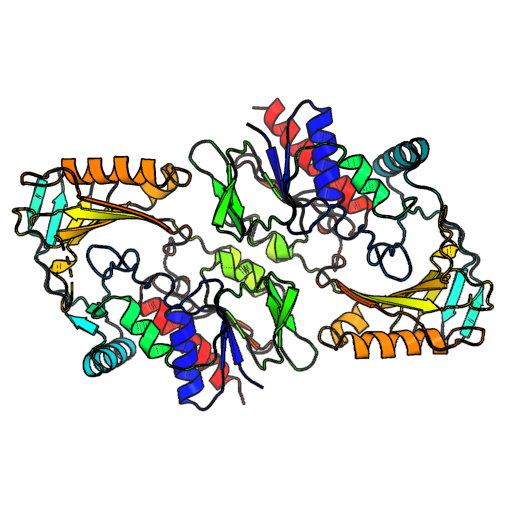 VAL A N 1
ATOM 1938 C CA . VAL A 1 131 ? 195.687 -7.258 34.077 1.00 8.68 131 VAL A CA 1
ATOM 1939 C C . VAL A 1 131 ? 196.656 -8.289 33.536 1.00 9.69 131 VAL A C 1
ATOM 1940 O O . VAL A 1 131 ? 196.348 -8.978 32.571 1.00 11.10 131 VAL A O 1
ATOM 1953 N N . PHE A 1 132 ? 197.834 -8.378 34.130 1.00 9.72 132 PHE A N 1
ATOM 1954 C CA . PHE A 1 132 ? 198.837 -9.252 33.558 1.00 10.46 132 PHE A CA 1
ATOM 1955 C C . PHE A 1 132 ? 199.747 -9.791 34.645 1.00 10.74 132 PHE A C 1
ATOM 1956 O O . PHE A 1 132 ? 199.888 -9.220 35.732 1.00 10.52 132 PHE A O 1
ATOM 1973 N N . ARG A 1 133 ? 200.356 -10.927 34.348 1.00 11.82 133 ARG A N 1
ATOM 1974 C CA . ARG A 1 133 ? 201.203 -11.576 35.310 1.00 14.52 133 ARG A CA 1
ATOM 1975 C C . ARG A 1 133 ? 202.612 -11.775 34.843 1.00 13.56 133 ARG A C 1
ATOM 1976 O O . ARG A 1 133 ? 202.869 -11.961 33.667 1.00 15.81 133 ARG A O 1
ATOM 1997 N N . GLY A 1 134 ? 203.517 -11.712 35.813 1.00 13.69 134 GLY A N 1
ATOM 1998 C CA . GLY A 1 134 ? 204.904 -12.105 35.634 1.00 14.48 134 GLY A CA 1
ATOM 1999 C C . GLY A 1 134 ? 205.093 -13.546 36.055 1.00 19.39 134 GLY A C 1
ATOM 2000 O O . GLY A 1 134 ? 204.144 -14.328 36.022 1.00 19.20 134 GLY A O 1
ATOM 2004 N N . GLU A 1 135 ? 206.294 -13.917 36.456 1.00 24.83 135 GLU A N 1
ATOM 2005 C CA . GLU A 1 135 ? 206.499 -15.309 36.833 1.00 22.09 135 GLU A CA 1
ATOM 2006 C C . GLU A 1 135 ? 205.835 -15.635 38.168 1.00 25.12 135 GLU A C 1
ATOM 2007 O O . GLU A 1 135 ? 205.372 -16.754 38.347 1.00 29.62 135 GLU A O 1
ATOM 2019 N N . GLN A 1 136 ? 205.753 -14.666 39.079 1.00 21.18 136 GLN A N 1
ATOM 2020 C CA . GLN A 1 136 ? 205.231 -14.940 40.430 1.00 18.49 136 GLN A CA 1
ATOM 2021 C C . GLN A 1 136 ? 203.960 -14.132 40.781 1.00 26.85 136 GLN A C 1
ATOM 2022 O O . GLN A 1 136 ? 203.128 -14.611 41.549 1.00 36.38 136 GLN A O 1
ATOM 2036 N N . HIS A 1 137 ? 203.809 -12.922 40.236 1.00 15.10 137 HIS A N 1
ATOM 2037 C CA . HIS A 1 137 ? 202.777 -11.987 40.694 1.00 14.02 137 HIS A CA 1
ATOM 2038 C C . HIS A 1 137 ? 201.927 -11.412 39.574 1.00 13.82 137 HIS A C 1
ATOM 2039 O O . HIS A 1 137 ? 202.338 -11.348 38.412 1.00 15.39 137 HIS A O 1
ATOM 2052 N N . TRP A 1 138 ? 200.753 -10.924 39.971 1.00 12.81 138 TRP A N 1
ATOM 2053 C CA . TRP A 1 138 ? 199.876 -10.165 39.127 1.00 12.23 138 TRP A CA 1
ATOM 2054 C C . TRP A 1 138 ? 200.119 -8.673 39.248 1.00 12.83 138 TRP A C 1
ATOM 2055 O O . TRP A 1 138 ? 200.561 -8.161 40.295 1.00 12.67 138 TRP A O 1
ATOM 2076 N N . ASN A 1 139 ? 199.776 -7.985 38.175 1.00 12.47 139 ASN A N 1
ATOM 2077 C CA . ASN A 1 139 ? 199.969 -6.561 38.042 1.00 11.73 139 ASN A CA 1
ATOM 2078 C C . ASN A 1 139 ? 198.760 -5.959 37.341 1.00 11.69 139 ASN A C 1
ATOM 2079 O O . ASN A 1 139 ? 198.190 -6.587 36.461 1.00 11.83 139 ASN A O 1
ATOM 2090 N N . LEU A 1 140 ? 198.376 -4.749 37.744 1.00 10.85 140 LEU A N 1
ATOM 2091 C CA . LEU A 1 140 ? 197.304 -3.992 37.103 1.00 12.42 140 LEU A CA 1
ATOM 2092 C C . LEU A 1 140 ? 197.820 -2.708 36.488 1.00 16.22 140 LEU A C 1
ATOM 2093 O O . LEU A 1 140 ? 198.680 -2.043 37.077 1.00 19.90 140 LEU A O 1
ATOM 2109 N N . LEU A 1 141 ? 197.347 -2.375 35.297 1.00 10.32 141 LEU A N 1
ATOM 2110 C CA . LEU A 1 141 ? 197.588 -1.057 34.735 1.00 10.13 141 LEU A CA 1
ATOM 2111 C C . LEU A 1 141 ? 196.282 -0.246 34.734 1.00 11.66 141 LEU A C 1
ATOM 2112 O O . LEU A 1 141 ? 195.218 -0.775 34.424 1.00 11.88 141 LEU A O 1
ATOM 2128 N N . ASP A 1 142 ? 196.334 1.024 35.102 1.00 11.40 142 ASP A N 1
ATOM 2129 C CA . ASP A 1 142 ? 195.127 1.828 35.039 1.00 11.50 142 ASP A CA 1
ATOM 2130 C C . ASP A 1 142 ? 195.155 2.786 33.857 1.00 10.58 142 ASP A C 1
ATOM 2131 O O . ASP A 1 142 ? 196.120 2.802 33.085 1.00 15.53 142 ASP A O 1
ATOM 2140 N N . ALA A 1 143 ? 194.077 3.554 33.711 1.00 10.59 143 ALA A N 1
ATOM 2141 C CA . ALA A 1 143 ? 193.859 4.388 32.507 1.00 12.59 143 ALA A CA 1
ATOM 2142 C C . ALA A 1 143 ? 194.815 5.568 32.442 1.00 22.03 143 ALA A C 1
ATOM 2143 O O . ALA A 1 143 ? 194.989 6.178 31.362 1.00 18.19 143 ALA A O 1
ATOM 2150 N N . GLU A 1 144 ? 195.456 5.856 33.574 1.00 15.21 144 GLU A N 1
ATOM 2151 C CA . GLU A 1 144 ? 196.509 6.877 33.660 1.00 22.08 144 GLU A CA 1
ATOM 2152 C C . GLU A 1 144 ? 197.894 6.278 33.444 1.00 26.18 144 GLU A C 1
ATOM 2153 O O . GLU A 1 144 ? 198.898 6.953 33.638 1.00 32.82 144 GLU A O 1
ATOM 2165 N N . SER A 1 145 ? 197.949 5.003 33.068 1.00 20.91 145 SER A N 1
ATOM 2166 C CA . SER A 1 145 ? 199.210 4.302 32.827 1.00 25.18 145 SER A CA 1
ATOM 2167 C C . SER A 1 145 ? 200.030 4.080 34.090 1.00 23.45 145 SER A C 1
ATOM 2168 O O . SER A 1 145 ? 201.245 3.899 34.023 1.00 22.96 145 SER A O 1
ATOM 2172 N N . GLU A 1 146 ? 199.390 4.134 35.247 1.00 18.55 146 GLU A N 1
ATOM 2173 C CA . GLU A 1 146 ? 200.097 3.803 36.469 1.00 17.61 146 GLU A CA 1
ATOM 2174 C C . GLU A 1 146 ? 199.982 2.309 36.764 1.00 15.12 146 GLU A C 1
ATOM 2175 O O . GLU A 1 146 ? 198.911 1.704 36.597 1.00 15.08 146 GLU A O 1
ATOM 2187 N N . ASN A 1 147 ? 201.079 1.744 37.251 1.00 17.30 147 ASN A N 1
ATOM 2188 C CA . ASN A 1 147 ? 201.136 0.336 37.633 1.00 18.05 147 ASN A CA 1
ATOM 2189 C C . ASN A 1 147 ? 200.663 0.151 39.049 1.00 13.53 147 ASN A C 1
ATOM 2190 O O . ASN A 1 147 ? 200.837 1.028 39.925 1.00 17.90 147 ASN A O 1
ATOM 2201 N N . HIS A 1 148 ? 200.028 -0.999 39.274 1.00 14.07 148 HIS A N 1
ATOM 2202 C CA . HIS A 1 148 ? 199.584 -1.394 40.603 1.00 16.05 148 HIS A CA 1
ATOM 2203 C C . HIS A 1 148 ? 199.981 -2.838 40.826 1.00 12.95 148 HIS A C 1
ATOM 2204 O O . HIS A 1 148 ? 199.725 -3.698 39.980 1.00 13.39 148 HIS A O 1
ATOM 2217 N N . GLY A 1 149 ? 200.594 -3.103 41.972 1.00 15.35 149 GLY A N 1
ATOM 2218 C CA . GLY A 1 149 ? 201.027 -4.442 42.313 1.00 15.55 149 GLY A CA 1
ATOM 2219 C C . GLY A 1 149 ? 202.286 -4.396 43.154 1.00 16.55 149 GLY A C 1
ATOM 2220 O O . GLY A 1 149 ? 202.774 -3.313 43.473 1.00 20.21 149 GLY A O 1
ATOM 2224 N N . PRO A 1 150 ? 202.839 -5.559 43.492 1.00 14.78 150 PRO A N 1
ATOM 2225 C CA . PRO A 1 150 ? 202.403 -6.895 43.091 1.00 13.20 150 PRO A CA 1
ATOM 2226 C C . PRO A 1 150 ? 201.189 -7.394 43.835 1.00 15.03 150 PRO A C 1
ATOM 2227 O O . PRO A 1 150 ? 200.948 -7.028 44.994 1.00 15.49 150 PRO A O 1
ATOM 2238 N N . PHE A 1 151 ? 200.430 -8.239 43.153 1.00 11.57 151 PHE A N 1
ATOM 2239 C CA . PHE A 1 151 ? 199.308 -8.940 43.756 1.00 11.94 151 PHE A CA 1
ATOM 2240 C C . PHE A 1 151 ? 199.452 -10.448 43.591 1.00 12.80 151 PHE A C 1
ATOM 2241 O O . PHE A 1 151 ? 200.039 -10.929 42.624 1.00 12.88 151 PHE A O 1
ATOM 2258 N N . SER A 1 152 ? 198.912 -11.200 44.548 1.00 10.95 152 SER A N 1
ATOM 2259 C CA . SER A 1 152 ? 199.064 -12.639 44.534 1.00 12.26 152 SER A CA 1
ATOM 2260 C C . SER A 1 152 ? 198.054 -13.317 43.621 1.00 10.80 152 SER A C 1
ATOM 2261 O O . SER A 1 152 ? 198.314 -14.401 43.090 1.00 11.84 152 SER A O 1
ATOM 2269 N N . HIS A 1 153 ? 196.881 -12.686 43.499 1.00 10.04 153 HIS A N 1
ATOM 2270 C CA . HIS A 1 153 ? 195.747 -13.172 42.732 1.00 9.64 153 HIS A CA 1
ATOM 2271 C C . HIS A 1 153 ? 194.952 -11.940 42.330 1.00 9.03 153 HIS A C 1
ATOM 2272 O O . HIS A 1 153 ? 195.142 -10.867 42.915 1.00 8.70 153 HIS A O 1
ATOM 2285 N N . VAL A 1 154 ? 194.056 -12.118 41.364 1.00 8.49 154 VAL A N 1
ATOM 2286 C CA . VAL A 1 154 ? 193.121 -11.079 40.947 1.00 7.82 154 VAL A CA 1
ATOM 2287 C C . VAL A 1 154 ? 191.713 -11.633 40.883 1.00 10.03 154 VAL A C 1
ATOM 2288 O O . VAL A 1 154 ? 191.468 -12.699 40.288 1.00 7.82 154 VAL A O 1
ATOM 2301 N N . ILE A 1 155 ? 190.787 -10.890 41.485 1.00 7.17 155 ILE A N 1
ATOM 2302 C CA . ILE A 1 155 ? 189.356 -11.132 41.312 1.00 6.85 155 ILE A CA 1
ATOM 2303 C C . ILE A 1 155 ? 188.766 -9.957 40.520 1.00 8.10 155 ILE A C 1
ATOM 2304 O O . ILE A 1 155 ? 188.923 -8.784 40.900 1.00 6.94 155 ILE A O 1
ATOM 2320 N N . ILE A 1 156 ? 188.128 -10.293 39.404 1.00 6.25 156 ILE A N 1
ATOM 2321 C CA . ILE A 1 156 ? 187.410 -9.334 38.570 1.00 5.89 156 ILE A CA 1
ATOM 2322 C C . ILE A 1 156 ? 185.938 -9.439 38.959 1.00 5.67 156 ILE A C 1
ATOM 2323 O O . ILE A 1 156 ? 185.381 -10.547 38.946 1.00 6.77 156 ILE A O 1
ATOM 2339 N N . ALA A 1 157 ? 185.342 -8.300 39.333 1.00 5.36 157 ALA A N 1
ATOM 2340 C CA . ALA A 1 157 ? 183.974 -8.241 39.848 1.00 5.21 157 ALA A CA 1
ATOM 2341 C C . ALA A 1 157 ? 183.206 -7.136 39.173 1.00 5.18 157 ALA A C 1
ATOM 2342 O O . ALA A 1 157 ? 182.696 -6.234 39.844 1.00 6.84 157 ALA A O 1
ATOM 2349 N N . THR A 1 158 ? 183.142 -7.205 37.852 1.00 5.00 158 THR A N 1
ATOM 2350 C CA . THR A 1 158 ? 182.516 -6.176 37.010 1.00 5.17 158 THR A CA 1
ATOM 2351 C C . THR A 1 158 ? 181.433 -6.818 36.142 1.00 6.57 158 THR A C 1
ATOM 2352 O O . THR A 1 158 ? 181.445 -8.032 35.940 1.00 6.07 158 THR A O 1
ATOM 2363 N N . PRO A 1 159 ? 180.545 -5.988 35.555 1.00 5.95 159 PRO A N 1
ATOM 2364 C CA . PRO A 1 159 ? 179.654 -6.497 34.521 1.00 6.86 159 PRO A CA 1
ATOM 2365 C C . PRO A 1 159 ? 180.459 -7.232 33.429 1.00 6.83 159 PRO A C 1
ATOM 2366 O O . PRO A 1 159 ? 181.586 -6.853 33.128 1.00 5.62 159 PRO A O 1
ATOM 2377 N N . ALA A 1 160 ? 179.883 -8.250 32.841 1.00 7.16 160 ALA A N 1
ATOM 2378 C CA . ALA A 1 160 ? 180.630 -9.130 31.945 1.00 8.71 160 ALA A CA 1
ATOM 2379 C C . ALA A 1 160 ? 181.306 -8.392 30.788 1.00 6.69 160 ALA A C 1
ATOM 2380 O O . ALA A 1 160 ? 182.468 -8.669 30.501 1.00 7.88 160 ALA A O 1
ATOM 2387 N N . PRO A 1 161 ? 180.620 -7.442 30.121 1.00 6.65 161 PRO A N 1
ATOM 2388 C CA . PRO A 1 161 ? 181.317 -6.786 29.010 1.00 8.09 161 PRO A CA 1
ATOM 2389 C C . PRO A 1 161 ? 182.545 -5.979 29.437 1.00 9.76 161 PRO A C 1
ATOM 2390 O O . PRO A 1 161 ? 183.494 -5.812 28.669 1.00 13.56 161 PRO A O 1
ATOM 2401 N N . GLN A 1 162 ? 182.553 -5.524 30.681 1.00 6.36 162 GLN A N 1
ATOM 2402 C CA . GLN A 1 162 ? 183.672 -4.767 31.215 1.00 6.27 162 GLN A CA 1
ATOM 2403 C C . GLN A 1 162 ? 184.760 -5.693 31.730 1.00 8.28 162 GLN A C 1
ATOM 2404 O O . GLN A 1 162 ? 185.890 -5.287 31.848 1.00 11.29 162 GLN A O 1
ATOM 2418 N N . ALA A 1 163 ? 184.431 -6.963 31.950 1.00 6.26 163 ALA A N 1
ATOM 2419 C CA . ALA A 1 163 ? 185.414 -7.939 32.402 1.00 6.31 163 ALA A CA 1
ATOM 2420 C C . ALA A 1 163 ? 186.265 -8.424 31.250 1.00 8.15 163 ALA A C 1
ATOM 2421 O O . ALA A 1 163 ? 187.415 -8.797 31.449 1.00 7.81 163 ALA A O 1
ATOM 2428 N N . THR A 1 164 ? 185.718 -8.433 30.039 1.00 7.26 164 THR A N 1
ATOM 2429 C CA . THR A 1 164 ? 186.427 -9.039 28.902 1.00 10.59 164 THR A CA 1
ATOM 2430 C C . THR A 1 164 ? 187.805 -8.375 28.688 1.00 8.21 164 THR A C 1
ATOM 2431 O O . THR A 1 164 ? 188.784 -9.064 28.405 1.00 16.09 164 THR A O 1
ATOM 2442 N N . ALA A 1 165 ? 187.872 -7.060 28.860 1.00 14.22 165 ALA A N 1
ATOM 2443 C CA . ALA A 1 165 ? 189.125 -6.333 28.644 1.00 27.79 165 ALA A CA 1
ATOM 2444 C C . ALA A 1 165 ? 190.163 -6.680 29.699 1.00 25.91 165 ALA A C 1
ATOM 2445 O O . ALA A 1 165 ? 191.357 -6.490 29.492 1.00 23.80 165 ALA A O 1
ATOM 2452 N N . LEU A 1 166 ? 189.695 -7.187 30.831 1.00 8.38 166 LEU A N 1
ATOM 2453 C CA . LEU A 1 166 ? 190.578 -7.493 31.948 1.00 8.69 166 LEU A CA 1
ATOM 2454 C C . LEU A 1 166 ? 191.014 -8.944 31.960 1.00 8.90 166 LEU A C 1
ATOM 2455 O O . LEU A 1 166 ? 191.675 -9.365 32.902 1.00 9.29 166 LEU A O 1
ATOM 2471 N N . LEU A 1 167 ? 190.641 -9.705 30.921 1.00 8.54 167 LEU A N 1
ATOM 2472 C CA . LEU A 1 167 ? 190.892 -11.124 30.871 1.00 9.10 167 LEU A CA 1
ATOM 2473 C C . LEU A 1 167 ? 191.819 -11.559 29.740 1.00 9.46 167 LEU A C 1
ATOM 2474 O O . LEU A 1 167 ? 191.841 -12.717 29.383 1.00 9.98 167 LEU A O 1
ATOM 2490 N N . ALA A 1 168 ? 192.638 -10.648 29.234 1.00 9.70 168 ALA A N 1
ATOM 2491 C CA . ALA A 1 168 ? 193.585 -11.006 28.182 1.00 11.31 168 ALA A CA 1
ATOM 2492 C C . ALA A 1 168 ? 194.523 -12.131 28.586 1.00 11.05 168 ALA A C 1
ATOM 2493 O O . ALA A 1 168 ? 194.968 -12.914 27.735 1.00 11.88 168 ALA A O 1
ATOM 2500 N N . ALA A 1 169 ? 194.811 -12.231 29.884 1.00 10.61 169 ALA A N 1
ATOM 2501 C CA . ALA A 1 169 ? 195.739 -13.265 30.380 1.00 11.11 169 ALA A CA 1
ATOM 2502 C C . ALA A 1 169 ? 195.082 -14.620 30.386 1.00 13.69 169 ALA A C 1
ATOM 2503 O O . ALA A 1 169 ? 195.755 -15.649 30.553 1.00 15.07 169 ALA A O 1
ATOM 2510 N N . ALA A 1 170 ? 193.764 -14.634 30.232 1.00 12.25 170 ALA A N 1
ATOM 2511 C CA . ALA A 1 170 ? 192.995 -15.876 30.287 1.00 12.63 170 ALA A CA 1
ATOM 2512 C C . ALA A 1 170 ? 191.977 -15.874 29.142 1.00 12.13 170 ALA A C 1
ATOM 2513 O O . ALA A 1 170 ? 190.774 -15.720 29.383 1.00 12.19 170 ALA A O 1
ATOM 2520 N N . PRO A 1 171 ? 192.457 -16.018 27.899 1.00 14.73 171 PRO A N 1
ATOM 2521 C CA . PRO A 1 171 ? 191.592 -15.811 26.723 1.00 15.03 171 PRO A CA 1
ATOM 2522 C C . PRO A 1 171 ? 190.421 -16.809 26.662 1.00 15.16 171 PRO A C 1
ATOM 2523 O O . PRO A 1 171 ? 189.383 -16.442 26.112 1.00 15.01 171 PRO A O 1
ATOM 2534 N N . LYS A 1 172 ? 190.551 -18.013 27.251 1.00 15.49 172 LYS A N 1
ATOM 2535 C CA . LYS A 1 172 ? 189.387 -18.921 27.294 1.00 18.53 172 LYS A CA 1
ATOM 2536 C C . LYS A 1 172 ? 188.282 -18.353 28.158 1.00 15.96 172 LYS A C 1
ATOM 2537 O O . LYS A 1 172 ? 187.094 -18.407 27.776 1.00 16.71 172 LYS A O 1
ATOM 2556 N N . LEU A 1 173 ? 188.628 -17.786 29.311 1.00 15.11 173 LEU A N 1
ATOM 2557 C CA . LEU A 1 173 ? 187.630 -17.122 30.112 1.00 12.67 173 LEU A CA 1
ATOM 2558 C C . LEU A 1 173 ? 187.112 -15.891 29.384 1.00 12.24 173 LEU A C 1
ATOM 2559 O O . LEU A 1 173 ? 185.926 -15.615 29.405 1.00 12.30 173 LEU A O 1
ATOM 2575 N N . ALA A 1 174 ? 187.999 -15.138 28.750 1.00 12.41 174 ALA A N 1
ATOM 2576 C CA . ALA A 1 174 ? 187.554 -13.921 28.059 1.00 12.11 174 ALA A CA 1
ATOM 2577 C C . ALA A 1 174 ? 186.485 -14.229 26.993 1.00 12.59 174 ALA A C 1
ATOM 2578 O O . ALA A 1 174 ? 185.510 -13.493 26.856 1.00 12.12 174 ALA A O 1
ATOM 2585 N N . SER A 1 175 ? 186.679 -15.296 26.239 1.00 13.63 175 SER A N 1
ATOM 2586 C CA . SER A 1 175 ? 185.734 -15.655 25.185 1.00 14.32 175 SER A CA 1
ATOM 2587 C C . SER A 1 175 ? 184.387 -16.070 25.764 1.00 13.91 175 SER A C 1
ATOM 2588 O O . SER A 1 175 ? 183.343 -15.740 25.208 1.00 16.02 175 SER A O 1
ATOM 2596 N N . VAL A 1 176 ? 184.402 -16.782 26.894 1.00 13.61 176 VAL A N 1
ATOM 2597 C CA . VAL A 1 176 ? 183.142 -17.125 27.566 1.00 13.93 176 VAL A CA 1
ATOM 2598 C C . VAL A 1 176 ? 182.419 -15.885 28.049 1.00 12.17 176 VAL A C 1
ATOM 2599 O O . VAL A 1 176 ? 181.219 -15.696 27.839 1.00 12.07 176 VAL A O 1
ATOM 2612 N N . VAL A 1 177 ? 183.169 -15.013 28.707 1.00 11.41 177 VAL A N 1
ATOM 2613 C CA . VAL A 1 177 ? 182.602 -13.837 29.307 1.00 10.44 177 VAL A CA 1
ATOM 2614 C C . VAL A 1 177 ? 182.041 -12.895 28.223 1.00 10.47 177 VAL A C 1
ATOM 2615 O O . VAL A 1 177 ? 181.025 -12.236 28.427 1.00 9.95 177 VAL A O 1
ATOM 2628 N N . ALA A 1 178 ? 182.704 -12.880 27.069 1.00 11.20 178 ALA A N 1
ATOM 2629 C CA . ALA A 1 178 ? 182.318 -12.029 25.946 1.00 11.45 178 ALA A CA 1
ATOM 2630 C C . ALA A 1 178 ? 180.954 -12.420 25.402 1.00 11.80 178 ALA A C 1
ATOM 2631 O O . ALA A 1 178 ? 180.285 -11.617 24.760 1.00 13.26 178 ALA A O 1
ATOM 2638 N N . GLY A 1 179 ? 180.532 -13.644 25.692 1.00 12.17 179 GLY A N 1
ATOM 2639 C CA . GLY A 1 179 ? 179.243 -14.133 25.253 1.00 12.65 179 GLY A CA 1
ATOM 2640 C C . GLY A 1 179 ? 178.054 -13.789 26.146 1.00 18.97 179 GLY A C 1
ATOM 2641 O O . GLY A 1 179 ? 176.914 -14.084 25.811 1.00 16.87 179 GLY A O 1
ATOM 2645 N N . VAL A 1 180 ? 178.313 -13.158 27.284 1.00 10.84 180 VAL A N 1
ATOM 2646 C CA . VAL A 1 180 ? 177.267 -12.848 28.242 1.00 10.15 180 VAL A CA 1
ATOM 2647 C C . VAL A 1 180 ? 176.579 -11.533 27.926 1.00 9.77 180 VAL A C 1
ATOM 2648 O O . VAL A 1 180 ? 177.158 -10.474 28.075 1.00 12.16 180 VAL A O 1
ATOM 2661 N N . LYS A 1 181 ? 175.313 -11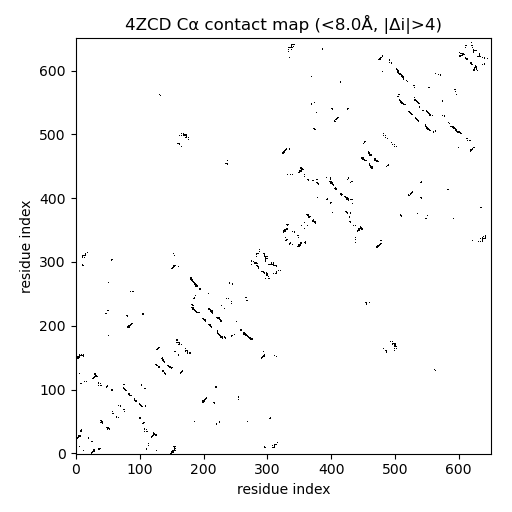.601 27.531 1.00 11.92 181 LYS A N 1
ATOM 2662 C CA . LYS A 1 181 ? 174.571 -10.392 27.187 1.00 13.63 181 LYS A CA 1
ATOM 2663 C C . LYS A 1 181 ? 173.989 -9.719 28.433 1.00 12.25 181 LYS A C 1
ATOM 2664 O O . LYS A 1 181 ? 173.421 -10.382 29.299 1.00 12.23 181 LYS A O 1
ATOM 2683 N N . MET A 1 182 ? 174.116 -8.401 28.512 1.00 9.81 182 MET A N 1
ATOM 2684 C CA . MET A 1 182 ? 173.491 -7.650 29.587 1.00 9.76 182 MET A CA 1
ATOM 2685 C C . MET A 1 182 ? 172.626 -6.594 28.959 1.00 14.12 182 MET A C 1
ATOM 2686 O O . MET A 1 182 ? 172.944 -6.064 27.895 1.00 15.32 182 MET A O 1
ATOM 2700 N N . ASP A 1 183 ? 171.497 -6.349 29.601 1.00 7.93 183 ASP A N 1
ATOM 2701 C CA . ASP A 1 183 ? 170.486 -5.410 29.106 1.00 7.89 183 ASP A CA 1
ATOM 2702 C C . ASP A 1 183 ? 170.587 -4.075 29.805 1.00 9.68 183 ASP A C 1
ATOM 2703 O O . ASP A 1 183 ? 170.960 -3.989 30.970 1.00 8.21 183 ASP A O 1
ATOM 2712 N N . PRO A 1 184 ? 170.221 -2.987 29.105 1.00 7.13 184 PRO A N 1
ATOM 2713 C CA . PRO A 1 184 ? 170.260 -1.660 29.704 1.00 6.21 184 PRO A CA 1
ATOM 2714 C C . PRO A 1 184 ? 168.983 -1.284 30.458 1.00 6.58 184 PRO A C 1
ATOM 2715 O O . PRO A 1 184 ? 167.930 -1.866 30.212 1.00 8.80 184 PRO A O 1
ATOM 2726 N N . THR A 1 185 ? 169.097 -0.294 31.327 1.00 6.52 185 THR A N 1
ATOM 2727 C CA . THR A 1 185 ? 167.938 0.283 31.987 1.00 5.54 185 THR A CA 1
ATOM 2728 C C . THR A 1 185 ? 168.164 1.763 32.153 1.00 5.47 185 THR A C 1
ATOM 2729 O O . THR A 1 185 ? 169.183 2.204 32.706 1.00 7.79 185 THR A O 1
ATOM 2740 N N . TRP A 1 186 ? 167.176 2.551 31.735 1.00 5.77 186 TRP A N 1
ATOM 2741 C CA . TRP A 1 186 ? 167.107 3.963 32.105 1.00 6.47 186 TRP A CA 1
ATOM 2742 C C . TRP A 1 186 ? 166.284 4.132 33.355 1.00 5.57 186 TRP A C 1
ATOM 2743 O O . TRP A 1 186 ? 165.206 3.568 33.433 1.00 7.39 186 TRP A O 1
ATOM 2764 N N . ALA A 1 187 ? 166.800 4.939 34.288 1.00 5.55 187 ALA A N 1
ATOM 2765 C CA . ALA A 1 187 ? 166.091 5.298 35.511 1.00 5.53 187 ALA A CA 1
ATOM 2766 C C . ALA A 1 187 ? 165.9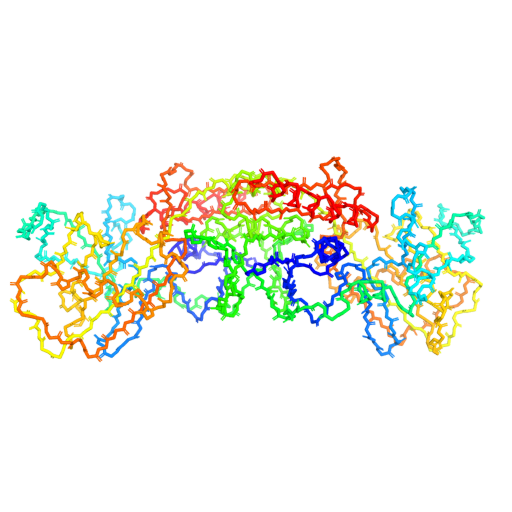15 6.793 35.581 1.00 5.85 187 ALA A C 1
ATOM 2767 O O . ALA A 1 187 ? 166.769 7.571 35.138 1.00 7.47 187 ALA A O 1
ATOM 2774 N N . VAL A 1 188 ? 164.755 7.184 36.107 1.00 6.04 188 VAL A N 1
ATOM 2775 C CA . VAL A 1 188 ? 164.434 8.566 36.351 1.00 6.45 188 VAL A CA 1
ATOM 2776 C C . VAL A 1 188 ? 163.938 8.741 37.779 1.00 7.09 188 VAL A C 1
ATOM 2777 O O . VAL A 1 188 ? 163.201 7.903 38.292 1.00 8.77 188 VAL A O 1
ATOM 2790 N N . ALA A 1 189 ? 164.345 9.832 38.421 1.00 7.37 189 ALA A N 1
ATOM 2791 C CA . ALA A 1 189 ? 163.776 10.205 39.708 1.00 7.58 189 ALA A CA 1
ATOM 2792 C C . ALA A 1 189 ? 163.017 11.519 39.552 1.00 8.00 189 ALA A C 1
ATOM 2793 O O . ALA A 1 189 ? 163.539 12.452 38.916 1.00 8.31 189 ALA A O 1
ATOM 2800 N N . LEU A 1 190 ? 161.816 11.597 40.130 1.00 8.30 190 LEU A N 1
ATOM 2801 C CA . LEU A 1 190 ? 161.024 12.843 40.219 1.00 8.98 190 LEU A CA 1
ATOM 2802 C C . LEU A 1 190 ? 160.671 13.130 41.653 1.00 9.56 190 LEU A C 1
ATOM 2803 O O . LEU A 1 190 ? 160.379 12.206 42.407 1.00 9.91 190 LEU A O 1
ATOM 2819 N N . ALA A 1 191 ? 160.734 14.384 42.078 1.00 10.32 191 ALA A N 1
ATOM 2820 C CA . ALA A 1 191 ? 160.258 14.712 43.413 1.00 11.17 191 ALA A CA 1
ATOM 2821 C C . ALA A 1 191 ? 159.229 15.838 43.380 1.00 12.91 191 ALA A C 1
ATOM 2822 O O . ALA A 1 191 ? 159.314 16.751 42.558 1.00 12.06 191 ALA A O 1
ATOM 2829 N N . PHE A 1 192 ? 158.253 15.731 44.282 1.00 12.35 192 PHE A N 1
ATOM 2830 C CA . PHE A 1 192 ? 157.143 16.687 44.381 1.00 13.19 192 PHE A CA 1
ATOM 2831 C C . PHE A 1 192 ? 157.132 17.407 45.709 1.00 17.74 192 PHE A C 1
ATOM 2832 O O . PHE A 1 192 ? 157.454 16.832 46.735 1.00 14.45 192 PHE A O 1
ATOM 2849 N N . GLU A 1 193 ? 156.793 18.687 45.666 1.00 15.96 193 GLU A N 1
ATOM 2850 C CA . GLU A 1 193 ? 156.786 19.520 46.880 1.00 16.48 193 GLU A CA 1
ATOM 2851 C C . GLU A 1 193 ? 155.775 19.022 47.898 1.00 19.78 193 GLU A C 1
ATOM 2852 O O . GLU A 1 193 ? 156.067 19.005 49.102 1.00 26.52 193 GLU A O 1
ATOM 2864 N N . THR A 1 194 ? 154.585 18.633 47.446 1.00 19.96 194 THR A N 1
ATOM 2865 C CA . THR A 1 194 ? 153.634 18.023 48.353 1.00 19.88 194 THR A CA 1
ATOM 2866 C C . THR A 1 194 ? 153.379 16.571 47.932 1.00 22.18 194 THR A C 1
ATOM 2867 O O . THR A 1 194 ? 153.475 16.241 46.746 1.00 17.01 194 THR A O 1
ATOM 2878 N N . PRO A 1 195 ? 153.109 15.681 48.907 1.00 18.93 195 PRO A N 1
ATOM 2879 C CA . PRO A 1 195 ? 152.916 14.275 48.546 1.00 15.56 195 PRO A CA 1
ATOM 2880 C C . PRO A 1 195 ? 151.748 14.041 47.614 1.00 15.32 195 PRO A C 1
ATOM 2881 O O . PRO A 1 195 ? 150.686 14.653 47.778 1.00 17.84 195 PRO A O 1
ATOM 2892 N N . LEU A 1 196 ? 151.955 13.162 46.636 1.00 14.29 196 LEU A N 1
ATOM 2893 C CA . LEU A 1 196 ? 150.884 12.734 45.759 1.00 14.54 196 LEU A CA 1
ATOM 2894 C C . LEU A 1 196 ? 149.797 12.049 46.582 1.00 14.87 196 LEU A C 1
ATOM 2895 O O . LEU A 1 196 ? 150.083 11.241 47.478 1.00 15.03 196 LEU A O 1
ATOM 2911 N N . GLN A 1 197 ? 148.550 12.399 46.293 1.00 15.44 197 GLN A N 1
ATOM 2912 C CA . GLN A 1 197 ? 147.429 11.874 47.047 1.00 16.35 197 GLN A CA 1
ATOM 2913 C C . GLN A 1 197 ? 146.981 10.531 46.518 1.00 19.32 197 GLN A C 1
ATOM 2914 O O . GLN A 1 197 ? 145.893 10.370 45.938 1.00 18.47 197 GLN A O 1
ATOM 2928 N N . THR A 1 198 ? 147.875 9.575 46.715 1.00 16.74 198 THR A N 1
ATOM 2929 C CA . THR A 1 198 ? 147.624 8.177 46.370 1.00 15.19 198 THR A CA 1
ATOM 2930 C C . THR A 1 198 ? 148.196 7.327 47.489 1.00 16.81 198 THR A C 1
ATOM 2931 O O . THR A 1 198 ? 149.238 7.668 48.050 1.00 15.24 198 THR A O 1
ATOM 2942 N N . PRO A 1 199 ? 147.554 6.188 47.788 1.00 17.46 199 PRO A N 1
ATOM 2943 C CA . PRO A 1 199 ? 148.127 5.264 48.771 1.00 23.49 199 PRO A CA 1
ATOM 2944 C C . PRO A 1 199 ? 149.229 4.384 48.196 1.00 15.17 199 PRO A C 1
ATOM 2945 O O . PRO A 1 199 ? 149.935 3.741 48.956 1.00 16.29 199 PRO A O 1
ATOM 2956 N N . MET A 1 200 ? 149.383 4.372 46.876 1.00 14.30 200 MET A N 1
ATOM 2957 C CA . MET A 1 200 ? 150.375 3.541 46.226 1.00 13.41 200 MET A CA 1
ATOM 2958 C C . MET A 1 200 ? 151.781 3.878 46.710 1.00 12.84 200 MET A C 1
ATOM 2959 O O . MET A 1 200 ? 152.126 5.041 46.767 1.00 13.76 200 MET A O 1
ATOM 2973 N N . GLN A 1 201 ? 152.590 2.866 47.021 1.00 12.62 201 GLN A N 1
ATOM 2974 C CA . GLN A 1 201 ? 153.993 3.090 47.417 1.00 12.10 201 GLN A CA 1
ATOM 2975 C C . GLN A 1 201 ? 155.001 2.411 46.460 1.00 12.23 201 GLN A C 1
ATOM 2976 O O . GLN A 1 201 ? 156.211 2.688 46.491 1.00 10.57 201 GLN A O 1
ATOM 2990 N N . GLY A 1 202 ? 154.491 1.541 45.592 1.00 12.67 202 GLY A N 1
ATOM 2991 C CA . GLY A 1 202 ? 155.285 0.924 44.536 1.00 11.12 202 GLY A CA 1
ATOM 2992 C C . GLY A 1 202 ? 154.347 0.285 43.518 1.00 10.43 202 GLY A C 1
ATOM 2993 O O . GLY A 1 202 ? 153.210 -0.006 43.840 1.00 13.72 202 GLY A O 1
ATOM 2997 N N . CYS A 1 203 ? 154.822 0.078 4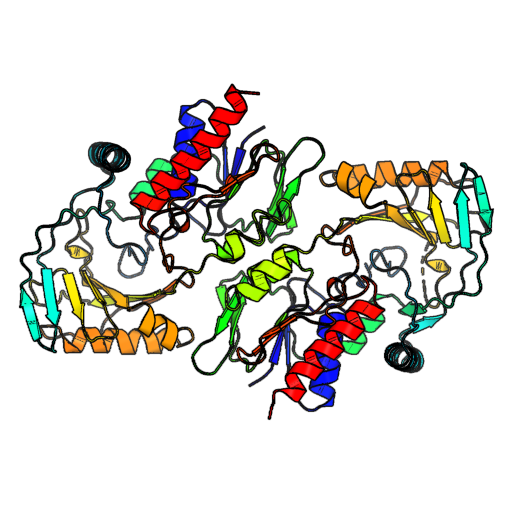2.295 1.00 10.31 203 CYS A N 1
ATOM 2998 C CA . CYS A 1 203 ? 153.968 -0.468 41.241 1.00 11.37 203 CYS A CA 1
ATOM 2999 C C . CYS A 1 203 ? 154.754 -1.265 40.228 1.00 9.65 203 CYS A C 1
ATOM 3000 O O . CYS A 1 203 ? 155.784 -0.806 39.743 1.00 8.94 203 CYS A O 1
ATOM 3008 N N . PHE A 1 204 ? 154.241 -2.444 39.905 1.00 10.21 204 PHE A N 1
ATOM 3009 C CA . PHE A 1 204 ? 154.737 -3.231 38.790 1.00 10.40 204 PHE A CA 1
ATOM 3010 C C . PHE A 1 204 ? 153.904 -2.774 37.586 1.00 10.25 204 PHE A C 1
ATOM 3011 O O . PHE A 1 204 ? 152.687 -2.833 37.635 1.00 12.04 204 PHE A O 1
ATOM 3028 N N . VAL A 1 205 ? 154.554 -2.393 36.495 1.00 10.73 205 VAL A N 1
ATOM 3029 C CA . VAL A 1 205 ? 153.874 -1.713 35.386 1.00 10.91 205 VAL A CA 1
ATOM 3030 C C . VAL A 1 205 ? 154.010 -2.519 34.110 1.00 12.39 205 VAL A C 1
ATOM 3031 O O . VAL A 1 205 ? 155.103 -2.920 33.747 1.00 10.93 205 VAL A O 1
ATOM 3044 N N . GLN A 1 206 ? 152.885 -2.719 33.444 1.00 13.50 206 GLN A N 1
ATOM 3045 C CA . GLN A 1 206 ? 152.850 -3.357 32.136 1.00 12.79 206 GLN A CA 1
ATOM 3046 C C . GLN A 1 206 ? 152.344 -2.369 31.072 1.00 16.80 206 GLN A C 1
ATOM 3047 O O . GLN A 1 206 ? 151.693 -1.377 31.385 1.00 15.69 206 GLN A O 1
ATOM 3061 N N . ASP A 1 207 ? 152.616 -2.657 29.804 1.00 15.13 207 ASP A N 1
ATOM 3062 C CA . ASP A 1 207 ? 152.086 -1.846 28.697 1.00 23.72 207 ASP A CA 1
ATOM 3063 C C . ASP A 1 207 ? 152.515 -0.404 28.747 1.00 17.23 207 ASP A C 1
ATOM 3064 O O . ASP A 1 207 ? 151.724 0.495 28.497 1.00 18.08 207 ASP A O 1
ATOM 3073 N N . SER A 1 208 ? 153.769 -0.190 29.108 1.00 10.81 208 SER A N 1
ATOM 3074 C CA . SER A 1 208 ? 154.282 1.147 29.375 1.00 10.81 208 SER A CA 1
ATOM 3075 C C . SER A 1 208 ? 155.769 1.178 29.112 1.00 9.56 208 SER A C 1
ATOM 3076 O O . SER A 1 208 ? 156.408 0.154 29.162 1.00 13.26 208 SER A O 1
ATOM 3084 N N . PRO A 1 209 ? 156.330 2.376 28.872 1.00 9.23 209 PRO A N 1
ATOM 3085 C CA . PRO A 1 209 ? 157.788 2.489 28.902 1.00 8.65 209 PRO A CA 1
ATOM 3086 C C . PRO A 1 209 ? 158.367 2.047 30.232 1.00 8.06 209 PRO A C 1
ATOM 3087 O O . PRO A 1 209 ? 159.498 1.554 30.317 1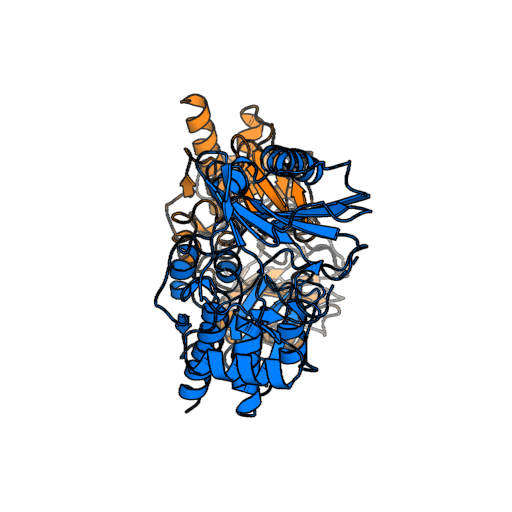.00 8.10 209 PRO A O 1
ATOM 3098 N N . LEU A 1 210 ? 157.589 2.248 31.290 1.00 9.89 210 LEU A N 1
ATOM 3099 C CA . LEU A 1 210 ? 158.003 1.871 32.643 1.00 12.27 210 LEU A CA 1
ATOM 3100 C C . LEU A 1 210 ? 157.657 0.423 32.964 1.00 9.70 210 LEU A C 1
ATOM 3101 O O . LEU A 1 210 ? 156.616 -0.065 32.539 1.00 9.11 210 LEU A O 1
ATOM 3117 N N . ASP A 1 211 ? 158.497 -0.263 33.751 1.00 10.17 211 ASP A N 1
ATOM 3118 C CA . ASP A 1 211 ? 158.015 -1.508 34.351 1.00 12.29 211 ASP A CA 1
ATOM 3119 C C . ASP A 1 211 ? 157.983 -1.447 35.872 1.00 9.28 211 ASP A C 1
ATOM 3120 O O . ASP A 1 211 ? 157.475 -2.375 36.488 1.00 8.96 211 ASP A O 1
ATOM 3129 N N . TRP A 1 212 ? 158.487 -0.373 36.476 1.00 7.41 212 TRP A N 1
ATOM 3130 C CA . TRP A 1 212 ? 158.515 -0.268 37.930 1.00 9.43 212 TRP A CA 1
ATOM 3131 C C . TRP A 1 212 ? 158.571 1.158 38.368 1.00 7.24 212 TRP A C 1
ATOM 3132 O O . TRP A 1 212 ? 159.241 2.000 37.750 1.00 8.85 212 TRP A O 1
ATOM 3153 N N . LEU A 1 213 ? 157.897 1.441 39.480 1.00 8.63 213 LEU A N 1
ATOM 3154 C CA . LEU A 1 213 ? 158.084 2.720 40.130 1.00 10.01 213 LEU A CA 1
ATOM 3155 C C . LEU A 1 213 ? 157.933 2.499 41.625 1.00 10.63 213 LEU A C 1
ATOM 3156 O O . LEU A 1 213 ? 157.246 1.599 42.080 1.00 8.43 213 LEU A O 1
ATOM 3172 N N . ALA A 1 214 ? 158.644 3.323 42.388 1.00 9.50 214 ALA A N 1
ATOM 3173 C CA . ALA A 1 214 ? 158.677 3.202 43.828 1.00 16.26 214 ALA A CA 1
ATOM 3174 C C . ALA A 1 214 ? 158.702 4.572 44.454 1.00 8.70 214 ALA A C 1
ATOM 3175 O O . ALA A 1 214 ? 159.337 5.490 43.973 1.00 8.40 214 ALA A O 1
ATOM 3182 N N . ARG A 1 215 ? 158.061 4.663 45.599 1.00 9.44 215 ARG A N 1
ATOM 3183 C CA . ARG A 1 215 ? 158.016 5.878 46.354 1.00 10.03 215 ARG A CA 1
ATOM 3184 C C . ARG A 1 215 ? 159.032 5.848 47.487 1.00 11.09 215 ARG A C 1
ATOM 3185 O O . ARG A 1 215 ? 158.885 5.061 48.413 1.00 12.20 215 ARG A O 1
ATOM 3206 N N . ASN A 1 216 ? 160.059 6.694 47.449 1.00 18.92 216 ASN A N 1
ATOM 3207 C CA . ASN A 1 216 ? 161.131 6.581 48.453 1.00 22.37 216 ASN A CA 1
ATOM 3208 C C . ASN A 1 216 ? 160.719 6.834 49.888 1.00 26.63 216 ASN A C 1
ATOM 3209 O O . ASN A 1 216 ? 161.238 6.167 50.790 1.00 25.61 216 ASN A O 1
ATOM 3220 N N . ARG A 1 217 ? 159.797 7.760 50.143 1.00 19.04 217 ARG A N 1
ATOM 3221 C CA . ARG A 1 217 ? 159.492 8.071 51.533 1.00 26.75 217 ARG A CA 1
ATOM 3222 C C . ARG A 1 217 ? 158.796 6.872 52.183 1.00 28.94 217 ARG A C 1
ATOM 3223 O O . ARG A 1 217 ? 158.599 6.850 53.402 1.00 29.42 217 ARG A O 1
ATOM 3244 N N . SER A 1 218 ? 158.413 5.875 51.386 1.00 20.57 218 SER A N 1
ATOM 3245 C CA . SER A 1 218 ? 157.776 4.710 51.973 1.00 16.05 218 SER A CA 1
ATOM 3246 C C . SER A 1 218 ? 158.798 3.715 52.531 1.00 13.54 218 SER A C 1
ATOM 3247 O O . SER A 1 218 ? 158.417 2.770 53.224 1.00 15.33 218 SER A O 1
ATOM 3255 N N . LYS A 1 219 ? 160.076 3.944 52.263 1.00 15.63 219 LYS A N 1
ATOM 3256 C CA . LYS A 1 219 ? 161.126 3.028 52.698 1.00 13.36 219 LYS A CA 1
ATOM 3257 C C . LYS A 1 219 ? 161.589 3.420 54.109 1.00 18.96 219 LYS A C 1
ATOM 3258 O O . LYS A 1 219 ? 161.550 4.598 54.478 1.00 22.03 219 LYS A O 1
ATOM 3277 N N . PRO A 1 220 ? 162.016 2.440 54.909 1.00 19.92 220 PRO A N 1
ATOM 3278 C CA . PRO A 1 220 ? 162.394 2.710 56.302 1.00 21.23 220 PRO A CA 1
ATOM 3279 C C . PRO A 1 220 ? 163.628 3.618 56.392 1.00 18.36 220 PRO A C 1
ATOM 3280 O O . PRO A 1 220 ? 164.598 3.412 55.640 1.00 18.03 220 PRO A O 1
ATOM 3291 N N . GLY A 1 221 ? 163.601 4.626 57.251 1.00 27.80 221 GLY A N 1
ATOM 3292 C CA . GLY A 1 221 ? 164.767 5.489 57.415 1.00 37.28 221 GLY A CA 1
ATOM 3293 C C . GLY A 1 221 ? 164.986 6.629 56.429 1.00 34.17 221 GLY A C 1
ATOM 3294 O O . GLY A 1 221 ? 166.003 7.318 56.502 1.00 35.28 221 GLY A O 1
ATOM 3298 N N . ARG A 1 222 ? 164.092 6.771 55.457 1.00 31.98 222 ARG A N 1
ATOM 3299 C CA . ARG A 1 222 ? 164.210 7.804 54.420 1.00 32.08 222 ARG A CA 1
ATOM 3300 C C . ARG A 1 222 ? 163.688 9.171 54.866 1.00 43.95 222 ARG A C 1
ATOM 3301 O O . ARG A 1 222 ? 162.662 9.269 55.531 1.00 53.68 222 ARG A O 1
ATOM 3322 N N . LEU A 1 226 ? 160.432 15.820 50.776 1.00 34.51 226 LEU A N 1
ATOM 3323 C CA . LEU A 1 226 ? 159.945 15.740 49.406 1.00 27.80 226 LEU A CA 1
ATOM 3324 C C . LEU A 1 226 ? 159.490 14.335 49.075 1.00 25.03 226 LEU A C 1
ATOM 3325 O O . LEU A 1 226 ? 160.164 13.365 49.389 1.00 27.35 226 LEU A O 1
ATOM 3341 N N . ASP A 1 227 ? 158.369 14.245 48.378 1.00 15.52 227 ASP A N 1
ATOM 3342 C CA . ASP A 1 227 ? 157.829 12.962 47.919 1.00 13.91 227 ASP A CA 1
ATOM 3343 C C . ASP A 1 227 ? 158.583 12.584 46.612 1.00 18.36 227 ASP A C 1
ATOM 3344 O O . ASP A 1 227 ? 158.284 13.108 45.545 1.00 18.01 227 ASP A O 1
ATOM 3353 N N . SER A 1 228 ? 159.612 11.733 46.709 1.00 15.20 228 SER A N 1
ATOM 3354 C CA . SER A 1 228 ? 160.393 11.361 45.515 1.00 15.27 228 SER A CA 1
ATOM 3355 C C . SER A 1 228 ? 159.994 9.983 45.017 1.00 13.73 228 SER A C 1
ATOM 3356 O O . SER A 1 228 ? 159.708 9.054 45.789 1.00 15.88 228 SER A O 1
ATOM 3364 N N . TRP A 1 229 ? 159.995 9.856 43.697 1.00 9.24 229 TRP A N 1
ATOM 3365 C CA . TRP A 1 229 ? 159.610 8.624 43.057 1.00 9.00 229 TRP A CA 1
ATOM 3366 C C . TRP A 1 229 ? 160.719 8.215 42.106 1.00 9.12 229 TRP A C 1
ATOM 3367 O O . TRP A 1 229 ? 161.278 9.043 41.414 1.00 9.98 229 TRP A O 1
ATOM 3388 N N . VAL A 1 230 ? 161.021 6.928 42.084 1.00 7.78 230 VAL A N 1
ATOM 3389 C CA . VAL A 1 230 ? 162.011 6.380 41.155 1.00 6.94 230 VAL A CA 1
ATOM 3390 C C . VAL A 1 230 ? 161.291 5.545 40.115 1.00 6.73 230 VAL A C 1
ATOM 3391 O O . VAL A 1 230 ? 160.411 4.748 40.452 1.00 7.81 230 VAL A O 1
ATOM 3404 N N . LEU A 1 231 ? 161.598 5.818 38.848 1.00 6.49 231 LEU A N 1
ATOM 3405 C CA . LEU A 1 231 ? 160.971 5.194 37.694 1.00 6.44 231 LEU A CA 1
ATOM 3406 C C . LEU A 1 231 ? 161.987 4.372 36.943 1.00 6.08 231 LEU A C 1
ATOM 3407 O O . LEU A 1 231 ? 163.041 4.904 36.622 1.00 9.42 231 LEU A O 1
ATOM 3423 N N . HIS A 1 232 ? 161.684 3.112 36.668 1.00 6.08 232 HIS A N 1
ATOM 3424 C CA . HIS A 1 232 ? 162.571 2.245 35.906 1.00 5.87 232 HIS A CA 1
ATOM 3425 C C . HIS A 1 232 ? 161.914 1.848 34.613 1.00 7.82 232 HIS A C 1
ATOM 3426 O O . HIS A 1 232 ? 160.828 1.299 34.614 1.00 7.46 232 HIS A O 1
ATOM 3439 N N . ALA A 1 233 ? 162.557 2.166 33.503 1.00 6.09 233 ALA A N 1
ATOM 3440 C CA . ALA A 1 233 ? 162.058 1.763 32.202 1.00 6.46 233 ALA A CA 1
ATOM 3441 C C . ALA A 1 233 ? 162.348 0.289 31.903 1.00 7.07 233 ALA A C 1
ATOM 3442 O O . ALA A 1 233 ? 163.289 -0.284 32.418 1.00 8.57 233 ALA A O 1
ATOM 3449 N N . THR A 1 234 ? 161.512 -0.316 31.058 1.00 7.12 234 THR A N 1
ATOM 3450 C CA . THR A 1 234 ? 161.800 -1.658 30.556 1.00 9.29 234 THR A CA 1
ATOM 3451 C C . THR A 1 234 ? 163.113 -1.724 29.789 1.00 9.90 234 THR A C 1
ATOM 3452 O O . THR A 1 234 ? 163.610 -0.726 29.285 1.00 7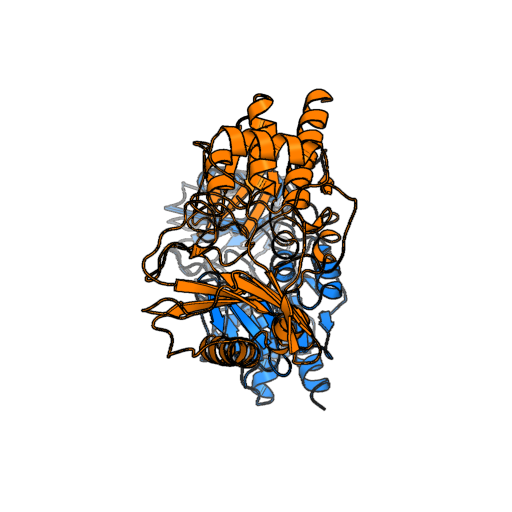.21 234 THR A O 1
ATOM 3463 N N . SER A 1 235 ? 163.679 -2.914 29.684 1.00 8.73 235 SER A N 1
ATOM 3464 C CA . SER A 1 235 ? 164.914 -3.038 28.916 1.00 8.91 235 SER A CA 1
ATOM 3465 C C . SER A 1 235 ? 164.636 -2.759 27.436 1.00 8.18 235 SER A C 1
ATOM 3466 O O . SER A 1 235 ? 165.473 -2.159 26.744 1.00 8.68 235 SER A O 1
ATOM 3474 N N . GLN A 1 236 ? 163.454 -3.119 26.939 1.00 9.50 236 GLN A N 1
ATOM 3475 C CA . GLN A 1 236 ? 163.108 -2.832 25.559 1.00 14.81 236 GLN A CA 1
ATOM 3476 C C . GLN A 1 236 ? 163.078 -1.353 25.274 1.00 9.74 236 GLN A C 1
ATOM 3477 O O . GLN A 1 236 ? 163.641 -0.851 24.295 1.00 10.24 236 GLN A O 1
ATOM 3491 N N . TRP A 1 237 ? 162.388 -0.633 26.134 1.00 8.92 237 TRP A N 1
ATOM 3492 C CA . TRP A 1 237 ? 162.294 0.806 25.938 1.00 10.24 237 TRP A CA 1
ATOM 3493 C C . TRP A 1 237 ? 163.660 1.445 26.081 1.00 8.38 237 TRP A C 1
ATOM 3494 O O . TRP A 1 237 ? 164.027 2.327 25.316 1.00 8.67 237 TRP A O 1
ATOM 3515 N N . SER A 1 238 ? 164.433 0.951 27.036 1.00 7.79 238 SER A N 1
ATOM 3516 C CA . SER A 1 238 ? 165.757 1.515 27.300 1.00 9.26 238 SER A CA 1
ATOM 3517 C C . SER A 1 238 ? 166.657 1.295 26.074 1.00 9.56 238 SER A C 1
ATOM 3518 O O . SER A 1 238 ? 167.398 2.192 25.690 1.00 8.84 238 SER A O 1
ATOM 3526 N N . ARG A 1 239 ? 166.558 0.120 25.461 1.00 8.36 239 ARG A N 1
ATOM 3527 C CA . ARG A 1 239 ? 167.291 -0.175 24.217 1.00 9.94 239 ARG A CA 1
ATOM 3528 C C . ARG A 1 239 ? 166.874 0.763 23.082 1.00 9.81 239 ARG A C 1
ATOM 3529 O O . ARG A 1 239 ? 167.710 1.340 22.375 1.00 12.68 239 ARG A O 1
ATOM 3550 N N . GLN A 1 240 ? 165.564 0.945 22.909 1.00 10.63 240 GLN A N 1
ATOM 3551 C CA . GLN A 1 240 ? 165.031 1.810 21.858 1.00 10.77 240 GLN A CA 1
ATOM 3552 C C . GLN A 1 240 ? 165.481 3.270 22.014 1.00 13.83 240 GLN A C 1
ATOM 3553 O O . GLN A 1 240 ? 165.562 4.038 21.049 1.00 15.53 240 GLN A O 1
ATOM 3567 N N . ASN A 1 241 ? 165.774 3.634 23.251 1.00 10.40 241 ASN A N 1
ATOM 3568 C CA . ASN A 1 241 ? 166.097 5.004 23.603 1.00 9.53 241 ASN A CA 1
ATOM 3569 C C . ASN A 1 241 ? 167.474 5.087 24.222 1.00 9.08 241 ASN A C 1
ATOM 3570 O O . ASN A 1 241 ? 167.732 5.960 25.040 1.00 8.73 241 ASN A O 1
ATOM 3581 N N . LEU A 1 242 ? 168.361 4.181 23.824 1.00 9.21 242 LEU A N 1
ATOM 3582 C CA . LEU A 1 242 ? 169.606 4.037 24.540 1.00 8.75 242 LEU A CA 1
ATOM 3583 C C . LEU A 1 242 ? 170.476 5.290 24.402 1.00 9.04 242 LEU A C 1
ATOM 3584 O O . LEU A 1 242 ? 171.211 5.624 25.329 1.00 10.07 242 LEU A O 1
ATOM 3600 N N . ASP A 1 243 ? 170.356 5.996 23.277 1.00 9.88 243 ASP A N 1
ATOM 3601 C CA . ASP A 1 243 ? 171.168 7.163 23.017 1.00 10.40 243 ASP A CA 1
ATOM 3602 C C . ASP A 1 243 ? 170.381 8.469 23.133 1.00 10.62 243 ASP A C 1
ATOM 3603 O O . ASP A 1 243 ? 170.810 9.521 22.639 1.00 13.91 243 ASP A O 1
ATOM 3612 N N . ALA A 1 244 ? 169.228 8.399 23.798 1.00 10.43 244 ALA A N 1
ATOM 3613 C CA . ALA A 1 244 ? 168.502 9.597 24.154 1.00 14.94 244 ALA A CA 1
ATOM 3614 C C . ALA A 1 244 ? 169.275 10.384 25.221 1.00 9.95 244 ALA A C 1
ATOM 3615 O O . ALA A 1 244 ? 170.098 9.838 25.957 1.00 9.44 244 ALA A O 1
ATOM 3622 N N . SER A 1 245 ? 169.064 11.689 25.247 1.00 10.47 245 SER A N 1
ATOM 3623 C CA . SER A 1 245 ? 169.607 12.549 26.291 1.00 14.05 245 SER A CA 1
ATOM 3624 C C . SER A 1 245 ? 168.874 12.346 27.612 1.00 11.91 245 SER A C 1
ATOM 3625 O O . SER A 1 245 ? 167.732 11.872 27.637 1.00 11.15 245 SER A O 1
ATOM 3633 N N . ARG A 1 246 ? 169.517 12.707 28.711 1.00 13.14 246 ARG A N 1
ATOM 3634 C CA . ARG A 1 246 ? 168.841 12.644 30.002 1.00 11.45 246 ARG A CA 1
ATOM 3635 C C . ARG A 1 246 ? 167.543 13.452 29.976 1.00 9.90 246 ARG A C 1
ATOM 3636 O O . ARG A 1 246 ? 166.533 12.996 30.522 1.00 10.26 246 ARG A O 1
ATOM 3657 N N . GLU A 1 247 ? 167.568 14.616 29.320 1.00 12.07 247 GLU A N 1
ATOM 3658 C CA . GLU A 1 247 ? 166.440 15.525 29.340 1.00 10.56 247 GLU A CA 1
ATOM 3659 C C . GLU A 1 247 ? 165.293 14.847 28.584 1.00 12.02 247 GLU A C 1
ATOM 3660 O O . GLU A 1 247 ? 164.140 14.932 28.996 1.00 10.25 247 GLU A O 1
ATOM 3672 N N . GLN A 1 248 ? 165.607 14.147 27.502 1.00 10.67 248 GLN A N 1
ATOM 3673 C CA . GLN A 1 248 ? 164.555 13.476 26.733 1.00 10.36 248 GLN A CA 1
ATOM 3674 C C . GLN A 1 248 ? 163.939 12.321 27.520 1.00 9.53 248 GLN A C 1
ATOM 3675 O O . GLN A 1 248 ? 162.733 12.082 27.485 1.00 9.52 248 GLN A O 1
ATOM 3689 N N . VAL A 1 249 ? 164.794 11.585 28.227 1.00 8.92 249 VAL A N 1
ATOM 3690 C CA . VAL A 1 249 ? 164.331 10.443 29.015 1.00 8.24 249 VAL A CA 1
ATOM 3691 C C . VAL A 1 249 ? 163.441 10.934 30.155 1.00 8.19 249 VAL A C 1
ATOM 3692 O O . VAL A 1 249 ? 162.393 10.360 30.436 1.00 8.02 249 VAL A O 1
ATOM 3705 N N . ILE A 1 250 ? 163.852 11.993 30.833 1.00 8.33 250 ILE A N 1
ATOM 3706 C CA . ILE A 1 250 ? 163.023 12.531 31.916 1.00 8.39 250 ILE A CA 1
ATOM 3707 C C . ILE A 1 250 ? 161.641 12.913 31.352 1.00 8.79 250 ILE A C 1
ATOM 3708 O O . ILE A 1 250 ? 160.603 12.606 31.932 1.00 8.68 250 ILE A O 1
ATOM 3724 N N . GLU A 1 251 ? 161.657 13.618 30.234 1.00 9.36 251 GLU A N 1
ATOM 3725 C CA . GLU A 1 251 ? 160.419 14.111 29.654 1.00 9.87 251 GLU A CA 1
ATOM 3726 C C . GLU A 1 251 ? 159.522 12.933 29.323 1.00 9.60 251 GLU A C 1
ATOM 3727 O O . GLU A 1 251 ? 158.328 12.929 29.657 1.00 9.71 251 GLU A O 1
ATOM 3739 N N . HIS A 1 252 ? 160.081 11.917 28.684 1.00 9.33 252 HIS A N 1
ATOM 3740 C CA . HIS A 1 252 ? 159.263 10.774 28.252 1.00 9.30 252 HIS A CA 1
ATOM 3741 C C . HIS A 1 252 ? 158.776 9.900 29.403 1.00 10.27 252 HIS A C 1
ATOM 3742 O O . HIS A 1 252 ? 157.624 9.443 29.401 1.00 8.92 252 HIS A O 1
ATOM 3755 N N . LEU A 1 253 ? 159.644 9.625 30.386 1.00 8.21 253 LEU A N 1
ATOM 3756 C CA . LEU A 1 253 ? 159.222 8.754 31.473 1.00 7.84 253 LEU A CA 1
ATOM 3757 C C . LEU A 1 253 ? 158.347 9.507 32.477 1.00 8.04 253 LEU A C 1
ATOM 3758 O O . LEU A 1 253 ? 157.476 8.901 33.080 1.00 8.06 253 LEU A O 1
ATOM 3774 N N . HIS A 1 254 ? 158.564 10.805 32.633 1.00 8.31 254 HIS A N 1
ATOM 3775 C CA . HIS A 1 254 ? 157.643 11.634 33.411 1.00 8.89 254 HIS A CA 1
ATOM 3776 C C . HIS A 1 254 ? 156.265 11.553 32.747 1.00 10.63 254 HIS A C 1
ATOM 3777 O O . HIS A 1 254 ? 155.251 11.361 33.423 1.00 9.28 254 HIS A O 1
ATOM 3790 N N . GLY A 1 255 ? 156.232 11.633 31.422 1.00 9.36 255 GLY A N 1
ATOM 3791 C CA . GLY A 1 255 ? 154.951 11.560 30.710 1.00 9.87 255 GLY A CA 1
ATOM 3792 C C . GLY A 1 255 ? 154.265 10.227 30.969 1.00 9.72 255 GLY A C 1
ATOM 3793 O O . GLY A 1 255 ? 153.090 10.153 31.297 1.00 10.07 255 GLY A O 1
ATOM 3797 N N . ALA A 1 256 ? 155.041 9.152 30.893 1.00 9.26 256 ALA A N 1
ATOM 3798 C CA . ALA A 1 256 ? 154.497 7.806 31.152 1.00 9.22 256 ALA A CA 1
ATOM 3799 C C . ALA A 1 256 ? 153.911 7.675 32.558 1.00 9.17 256 ALA A C 1
ATOM 3800 O O . ALA A 1 256 ? 152.848 7.097 32.758 1.00 9.70 256 ALA A O 1
ATOM 3807 N N . PHE A 1 257 ? 154.592 8.252 33.549 1.00 8.85 257 PHE A N 1
ATOM 3808 C CA . PHE A 1 257 ? 154.132 8.232 34.936 1.00 10.00 257 PHE A CA 1
ATOM 3809 C C . PHE A 1 257 ? 152.841 9.029 35.054 1.00 9.58 257 PHE A C 1
ATOM 3810 O O . PHE A 1 257 ? 151.909 8.609 35.723 1.00 9.93 257 PHE A O 1
ATOM 3827 N N . ALA A 1 258 ? 152.799 10.187 34.402 1.00 9.82 258 ALA A N 1
ATOM 3828 C CA . ALA A 1 258 ? 151.613 11.038 34.450 1.00 10.49 258 ALA A CA 1
ATOM 3829 C C . ALA A 1 258 ? 150.411 10.336 33.824 1.00 10.92 258 ALA A C 1
ATOM 3830 O O . ALA A 1 258 ? 149.272 10.636 34.163 1.00 11.51 258 ALA A O 1
ATOM 3837 N N . GLU A 1 259 ? 150.671 9.453 32.868 1.00 10.76 259 GLU A N 1
ATOM 3838 C CA . GLU A 1 259 ? 149.598 8.687 32.218 1.00 11.29 259 GLU A CA 1
ATOM 3839 C C . GLU A 1 259 ? 148.981 7.652 33.159 1.00 11.44 259 GLU A C 1
ATOM 3840 O O . GLU A 1 259 ? 147.770 7.388 33.063 1.00 12.48 259 GLU A O 1
ATOM 3852 N N . LEU A 1 260 ? 149.777 7.075 34.064 1.00 10.91 260 LEU A N 1
ATOM 3853 C CA . LEU A 1 260 ? 149.264 5.952 34.851 1.00 12.35 260 LEU A CA 1
ATOM 3854 C C . LEU A 1 260 ? 148.772 6.367 36.245 1.00 12.69 260 LEU A C 1
ATOM 3855 O O . LEU A 1 260 ? 148.005 5.628 36.856 1.00 13.98 260 LEU A O 1
ATOM 3871 N N . ILE A 1 261 ? 149.197 7.529 36.736 1.00 11.31 261 ILE A N 1
ATOM 3872 C CA . ILE A 1 261 ? 148.899 7.945 38.108 1.00 12.59 261 ILE A CA 1
ATOM 3873 C C . ILE A 1 261 ? 147.385 8.157 38.273 1.00 13.91 261 ILE A C 1
ATOM 3874 O O . ILE A 1 261 ? 146.686 8.483 37.315 1.00 13.84 261 ILE A O 1
ATOM 3890 N N . ASP A 1 262 ? 146.868 7.900 39.471 1.00 15.63 262 ASP A N 1
ATOM 3891 C CA . ASP A 1 262 ? 145.434 7.999 39.744 1.00 18.68 262 ASP A CA 1
ATOM 3892 C C . ASP A 1 262 ? 145.073 9.152 40.670 1.00 25.10 262 ASP A C 1
ATOM 3893 O O . ASP A 1 262 ? 144.078 9.076 41.387 1.00 27.53 262 ASP A O 1
ATOM 3902 N N . CYS A 1 263 ? 145.842 10.225 40.625 1.00 15.29 263 CYS A N 1
ATOM 3903 C CA . CYS A 1 263 ? 145.568 11.418 41.421 1.00 15.27 263 CYS A CA 1
ATOM 3904 C C . CYS A 1 263 ? 146.176 12.607 40.708 1.00 16.55 263 CYS A C 1
ATOM 3905 O O . CYS A 1 263 ? 146.890 12.421 39.727 1.00 14.03 263 CYS A O 1
ATOM 3913 N N . ALA A 1 264 ? 145.874 13.817 41.172 1.00 15.05 264 ALA A N 1
ATOM 3914 C CA . ALA A 1 264 ? 146.524 14.990 40.615 1.00 19.14 264 ALA A CA 1
ATOM 3915 C C . ALA A 1 264 ? 148.033 14.907 40.815 1.00 14.16 264 ALA A C 1
ATOM 3916 O O . ALA A 1 264 ? 148.529 14.443 41.840 1.00 17.25 264 ALA A O 1
ATOM 3923 N N . MET A 1 265 ? 148.740 15.336 39.791 1.00 14.14 265 MET A N 1
ATOM 3924 C CA . MET A 1 265 ? 150.200 15.365 39.769 1.00 13.06 265 MET A CA 1
ATOM 3925 C C . MET A 1 265 ? 150.700 16.671 39.162 1.00 15.70 265 MET A C 1
ATOM 3926 O O . MET A 1 265 ? 150.665 16.828 37.951 1.00 16.18 265 MET A O 1
ATOM 3940 N N . PRO A 1 266 ? 151.145 17.608 39.989 1.00 14.82 266 PRO A N 1
ATOM 3941 C CA . PRO A 1 266 ? 151.734 18.862 39.508 1.00 18.55 266 PRO A CA 1
ATOM 3942 C C . PRO A 1 266 ? 153.107 18.660 38.913 1.00 16.94 266 PRO A C 1
ATOM 3943 O O . PRO A 1 266 ? 153.589 17.536 38.832 1.00 16.51 266 PRO A O 1
ATOM 3954 N N . ALA A 1 267 ? 153.700 19.736 38.408 1.00 15.51 267 ALA A N 1
ATOM 3955 C CA . ALA A 1 267 ? 155.065 19.653 37.918 1.00 15.35 267 ALA A CA 1
ATOM 3956 C C . ALA A 1 267 ? 156.006 19.315 39.099 1.00 13.27 267 ALA A C 1
ATOM 3957 O O . ALA A 1 267 ? 155.847 19.858 40.196 1.00 14.26 267 ALA A O 1
ATOM 3964 N N . PRO A 1 268 ? 156.976 18.415 38.891 1.00 12.44 268 PRO A N 1
ATOM 3965 C CA . PRO A 1 268 ? 157.979 18.058 39.912 1.00 12.27 268 PRO A CA 1
ATOM 3966 C C . PRO A 1 268 ? 158.920 19.229 40.196 1.00 13.49 268 PRO A C 1
ATOM 3967 O O . PRO A 1 268 ? 159.112 20.083 39.331 1.00 16.02 268 PRO A O 1
ATOM 3978 N N . VAL A 1 269 ? 159.489 19.293 41.393 1.00 13.35 269 VAL A N 1
ATOM 3979 C CA . VAL A 1 269 ? 160.431 20.364 41.650 1.00 14.19 269 VAL A CA 1
ATOM 3980 C C . VAL A 1 269 ? 161.855 19.978 41.269 1.00 13.79 269 VAL A C 1
ATOM 3981 O O . VAL A 1 269 ? 162.728 20.843 41.172 1.00 22.75 269 VAL A O 1
ATOM 3994 N N . PHE A 1 270 ? 162.121 18.695 41.061 1.00 12.62 270 PHE A N 1
ATOM 3995 C CA . PHE A 1 270 ? 163.418 18.275 40.552 1.00 15.92 270 PHE A CA 1
ATOM 3996 C C . PHE A 1 270 ? 163.286 16.920 39.884 1.00 11.76 270 PHE A C 1
ATOM 3997 O O . PHE A 1 270 ? 162.317 16.168 40.118 1.00 11.11 270 PHE A O 1
ATOM 4014 N N . SER A 1 271 ? 164.179 16.699 38.925 1.00 13.34 271 SER A N 1
ATOM 4015 C CA . SER A 1 271 ? 164.205 15.462 38.165 1.00 9.74 271 SER A CA 1
ATOM 4016 C C . SER A 1 271 ? 165.644 15.066 37.879 1.00 9.46 271 SER A C 1
ATOM 4017 O O . SER A 1 271 ? 166.542 15.922 37.792 1.00 14.81 271 SER A O 1
ATOM 4025 N N . LEU A 1 272 ? 165.869 13.762 37.809 1.00 9.16 272 LEU A N 1
ATOM 4026 C CA . LEU A 1 272 ? 167.198 13.198 37.553 1.00 8.85 272 LEU A CA 1
ATOM 4027 C C . LEU A 1 272 ? 167.048 11.980 36.686 1.00 7.70 272 LEU A C 1
ATOM 4028 O O . LEU A 1 272 ? 166.045 11.308 36.758 1.00 7.39 272 LEU A O 1
ATOM 4044 N N . ALA A 1 273 ? 168.025 11.749 35.804 1.00 9.76 273 ALA A N 1
ATOM 4045 C CA . ALA A 1 273 ? 168.088 10.527 35.015 1.00 8.51 273 ALA A CA 1
ATOM 4046 C C . ALA A 1 273 ? 169.454 9.840 35.081 1.00 6.84 273 ALA A C 1
ATOM 4047 O O . ALA A 1 273 ? 170.491 10.507 35.258 1.00 11.11 273 ALA A O 1
ATOM 4054 N N . HIS A 1 274 ? 169.454 8.513 35.019 1.00 6.33 274 HIS A N 1
ATOM 4055 C CA . HIS A 1 274 ? 170.697 7.760 34.958 1.00 9.36 274 HIS A CA 1
ATOM 4056 C C . HIS A 1 274 ? 170.544 6.570 34.008 1.00 6.39 274 HIS A C 1
ATOM 4057 O O . HIS A 1 274 ? 169.559 5.834 34.097 1.00 6.29 274 HIS A O 1
ATOM 4070 N N . ARG A 1 275 ? 171.507 6.391 33.104 1.00 7.45 275 ARG A N 1
ATOM 4071 C CA . ARG A 1 275 ? 171.510 5.247 32.181 1.00 5.89 275 ARG A CA 1
ATOM 4072 C C . ARG A 1 275 ? 172.469 4.192 32.680 1.00 6.21 275 ARG A C 1
ATOM 4073 O O . ARG A 1 275 ? 173.654 4.459 32.869 1.00 8.16 275 ARG A O 1
ATOM 4094 N N . TRP A 1 276 ? 171.941 3.008 32.921 1.00 10.85 276 TRP A N 1
ATOM 4095 C CA . TRP A 1 276 ? 172.761 1.867 33.231 1.00 14.37 276 TRP A CA 1
ATOM 4096 C C . TRP A 1 276 ? 172.873 1.043 31.927 1.00 10.40 276 TRP A C 1
ATOM 4097 O O . TRP A 1 276 ? 171.919 0.382 31.493 1.00 11.53 276 TRP A O 1
ATOM 4118 N N . LEU A 1 277 ? 174.019 1.088 31.253 1.00 13.24 277 LEU A N 1
ATOM 4119 C CA . LEU A 1 277 ? 174.185 0.333 30.017 1.00 10.61 277 LEU A CA 1
ATOM 4120 C C . LEU A 1 277 ? 174.119 -1.177 30.225 1.00 8.09 277 LEU A C 1
ATOM 4121 O O . LEU A 1 277 ? 173.616 -1.928 29.373 1.00 10.77 277 LEU A O 1
ATOM 4138 N N . TYR A 1 278 ? 174.693 -1.630 31.345 1.00 9.20 278 TYR A N 1
ATOM 4139 C CA . TYR A 1 278 ? 174.744 -3.049 31.669 1.00 9.69 278 TYR A CA 1
ATOM 4140 C C . TYR A 1 278 ? 174.047 -3.259 33.004 1.00 10.67 278 TYR A C 1
ATOM 4141 O O . TYR A 1 278 ? 174.671 -3.540 34.034 1.00 10.98 278 TYR A O 1
ATOM 4159 N N . ALA A 1 279 ? 172.738 -3.075 32.994 1.00 7.22 279 ALA A N 1
ATOM 4160 C CA . ALA A 1 279 ? 171.931 -3.087 34.208 1.00 7.84 279 ALA A CA 1
ATOM 4161 C C . ALA A 1 279 ? 171.710 -4.468 34.800 1.00 6.17 279 ALA A C 1
ATOM 4162 O O . ALA A 1 279 ? 171.719 -4.645 36.018 1.00 9.17 279 ALA A O 1
ATOM 4169 N N . ARG A 1 280 ? 171.455 -5.437 33.935 1.00 7.75 280 ARG A N 1
ATOM 4170 C CA . ARG A 1 280 ? 171.195 -6.787 34.370 1.00 11.17 280 ARG A CA 1
ATOM 4171 C C . ARG A 1 280 ? 171.546 -7.737 33.278 1.00 10.84 280 ARG A C 1
ATOM 4172 O O . ARG A 1 280 ? 171.567 -7.357 32.097 1.00 13.56 280 ARG A O 1
ATOM 4193 N N . PRO A 1 281 ? 171.827 -8.987 33.659 1.00 9.52 281 PRO A N 1
ATOM 4194 C CA . PRO A 1 281 ? 172.001 -10.026 32.648 1.00 10.54 281 PRO A CA 1
ATOM 4195 C C . PRO A 1 281 ? 170.684 -10.289 31.918 1.00 9.97 281 PRO A C 1
ATOM 4196 O O . PRO A 1 281 ? 169.619 -10.267 32.520 1.00 15.40 281 PRO A O 1
ATOM 4207 N N . ALA A 1 282 ? 170.789 -10.568 30.627 1.00 10.08 282 ALA A N 1
ATOM 4208 C CA . ALA A 1 282 ? 169.627 -10.872 29.802 1.00 17.39 282 ALA A CA 1
ATOM 4209 C C . ALA A 1 282 ? 169.004 -12.196 30.192 1.00 29.15 282 ALA A C 1
ATOM 4210 O O . ALA A 1 282 ? 167.795 -12.382 30.088 1.00 27.31 282 ALA A O 1
ATOM 4217 N N . GLY A 1 283 ? 169.840 -13.090 30.692 1.00 19.09 283 GLY A N 1
ATOM 4218 C CA . GLY A 1 283 ? 169.424 -14.433 31.065 1.00 26.85 283 GLY A CA 1
ATOM 4219 C C . GLY A 1 283 ? 170.037 -14.891 32.370 1.00 27.45 283 GLY A C 1
ATOM 4220 O O . GLY A 1 283 ? 170.752 -14.139 33.023 1.00 21.52 283 GLY A O 1
ATOM 4224 N N . SER A 1 284 ? 169.743 -16.129 32.759 1.00 19.06 284 SER A N 1
ATOM 4225 C CA . SER A 1 284 ? 170.284 -16.665 33.999 1.00 24.55 284 SER A CA 1
ATOM 4226 C C . SER A 1 284 ? 171.498 -17.504 33.661 1.00 17.83 284 SER A C 1
ATOM 4227 O O . SER A 1 284 ? 171.603 -18.048 32.567 1.00 20.27 284 SER A O 1
ATOM 4235 N N . HIS A 1 285 ? 172.394 -17.639 34.634 1.00 15.23 285 HIS A N 1
ATOM 4236 C CA . HIS A 1 285 ? 173.516 -18.539 34.496 1.00 14.31 285 HIS A CA 1
ATOM 4237 C C . HIS A 1 285 ? 173.633 -19.384 35.752 1.00 12.84 285 HIS A C 1
ATOM 4238 O O . HIS A 1 285 ? 173.036 -19.047 36.778 1.00 15.25 285 HIS A O 1
ATOM 4251 N N . GLU A 1 286 ? 174.428 -20.448 35.685 1.00 14.41 286 GLU A N 1
ATOM 4252 C CA . GLU A 1 286 ? 174.622 -21.334 36.825 1.00 18.18 286 GLU A CA 1
ATOM 4253 C C . GLU A 1 286 ? 176.100 -21.554 37.175 1.00 17.93 286 GLU A C 1
ATOM 4254 O O . GLU A 1 286 ? 176.473 -22.523 37.844 1.00 18.27 286 GLU A O 1
ATOM 4266 N N . TRP A 1 287 ? 176.954 -20.649 36.738 1.00 14.09 287 TRP A N 1
ATOM 4267 C CA . TRP A 1 287 ? 178.388 -20.755 36.963 1.00 14.85 287 TRP A CA 1
ATOM 4268 C C . TRP A 1 287 ? 178.813 -20.607 38.412 1.00 13.87 287 TRP A C 1
ATOM 4269 O O . TRP A 1 287 ? 179.683 -21.343 38.876 1.00 12.84 287 TRP A O 1
ATOM 4290 N N . GLY A 1 288 ? 178.170 -19.679 39.114 1.00 11.66 288 GLY A N 1
ATOM 4291 C CA . GLY A 1 288 ? 178.599 -19.277 40.441 1.00 11.35 288 GLY A CA 1
ATOM 4292 C C . GLY A 1 288 ? 179.737 -18.278 40.328 1.00 10.57 288 GLY A C 1
ATOM 4293 O O . GLY A 1 288 ? 179.646 -17.143 40.788 1.00 12.12 288 GLY A O 1
ATOM 4297 N N . ALA A 1 289 ? 180.830 -18.712 39.722 1.00 10.81 289 ALA A N 1
ATOM 4298 C CA . ALA A 1 289 ? 181.958 -17.842 39.391 1.00 11.23 289 ALA A CA 1
ATOM 4299 C C . ALA A 1 289 ? 182.656 -18.474 38.200 1.00 13.25 289 ALA A C 1
ATOM 4300 O O . ALA A 1 289 ? 182.349 -19.613 37.823 1.00 12.91 289 ALA A O 1
ATOM 4307 N N . LEU A 1 290 ? 183.594 -17.745 37.621 1.00 10.35 290 LEU A N 1
ATOM 4308 C CA . LEU A 1 290 ? 184.467 -18.291 36.597 1.00 10.88 290 LEU A CA 1
ATOM 4309 C C . LEU A 1 290 ? 185.879 -18.133 37.092 1.00 16.25 290 LEU A C 1
ATOM 4310 O O . LEU A 1 290 ? 186.206 -17.148 37.740 1.00 17.13 290 LEU A O 1
ATOM 4326 N N . SER A 1 291 ? 186.733 -19.098 36.786 1.00 12.22 291 SER A N 1
ATOM 4327 C CA . SER A 1 291 ? 188.055 -19.026 37.337 1.00 11.77 291 SER A CA 1
ATOM 4328 C C . SER A 1 291 ? 189.051 -19.849 36.560 1.00 12.59 291 SER A C 1
ATOM 4329 O O . SER A 1 291 ? 188.716 -20.842 35.935 1.00 13.29 291 SER A O 1
ATOM 4337 N N . ASP A 1 292 ? 190.289 -19.397 36.635 1.00 12.59 292 ASP A N 1
ATOM 4338 C CA . ASP A 1 292 ? 191.432 -20.197 36.254 1.00 13.44 292 ASP A CA 1
ATOM 4339 C C . ASP A 1 292 ? 192.356 -20.186 37.447 1.00 13.52 292 ASP A C 1
ATOM 4340 O O . ASP A 1 292 ? 193.201 -19.304 37.563 1.00 13.27 292 ASP A O 1
ATOM 4349 N N . ALA A 1 293 ? 192.155 -21.141 38.364 1.00 15.27 293 ALA A N 1
ATOM 4350 C CA . ALA A 1 293 ? 192.825 -21.125 39.648 1.00 15.11 293 ALA A CA 1
ATOM 4351 C C . ALA A 1 293 ? 194.317 -21.350 39.493 1.00 14.68 293 ALA A C 1
ATOM 4352 O O . ALA A 1 293 ? 195.107 -20.810 40.250 1.00 16.00 293 ALA A O 1
ATOM 4359 N N . ASP A 1 294 ? 194.716 -22.131 38.500 1.00 20.62 294 ASP A N 1
ATOM 4360 C CA . ASP A 1 294 ? 196.135 -22.351 38.283 1.00 26.85 294 ASP A CA 1
ATOM 4361 C C . ASP A 1 294 ? 196.822 -21.043 37.893 1.00 22.25 294 ASP A C 1
ATOM 4362 O O . ASP A 1 294 ? 197.959 -20.805 38.282 1.00 23.38 294 ASP A O 1
ATOM 4371 N N . LEU A 1 295 ? 196.144 -20.207 37.113 1.00 14.92 295 LEU A N 1
ATOM 4372 C CA . LEU A 1 295 ? 196.685 -18.907 36.729 1.00 15.44 295 LEU A CA 1
ATOM 4373 C C . LEU A 1 295 ? 196.582 -17.880 37.875 1.00 19.32 295 LEU A C 1
ATOM 4374 O O . LEU A 1 295 ? 197.447 -17.013 38.032 1.00 15.34 295 LEU A O 1
ATOM 4390 N N . GLY A 1 296 ? 195.506 -17.970 38.656 1.00 14.28 296 GLY A N 1
ATOM 4391 C CA . GLY A 1 296 ? 195.284 -17.095 39.799 1.00 14.50 296 GLY A CA 1
ATOM 4392 C C . GLY A 1 296 ? 194.285 -15.984 39.544 1.00 15.07 296 GLY A C 1
ATOM 4393 O O . GLY A 1 296 ? 194.308 -14.968 40.237 1.00 11.68 296 GLY A O 1
ATOM 4397 N N . ILE A 1 297 ? 193.410 -16.168 38.560 1.00 11.77 297 ILE A N 1
ATOM 4398 C CA . ILE A 1 297 ? 192.432 -15.134 38.182 1.00 11.03 297 ILE A CA 1
ATOM 4399 C C . ILE A 1 297 ? 191.021 -15.702 38.326 1.00 13.74 297 ILE A C 1
ATOM 4400 O O . ILE A 1 297 ? 190.753 -16.831 37.939 1.00 11.19 297 ILE A O 1
ATOM 4416 N N . TYR A 1 298 ? 190.153 -14.899 38.951 1.00 10.13 298 TYR A N 1
ATOM 4417 C CA . TYR A 1 298 ? 188.791 -15.271 39.308 1.00 9.89 298 TYR A CA 1
ATOM 4418 C C . TYR A 1 298 ? 187.830 -14.187 38.845 1.00 9.22 298 TYR A C 1
ATOM 4419 O O . TYR A 1 298 ? 188.191 -13.019 38.837 1.00 8.89 298 TYR A O 1
ATOM 4437 N N . VAL A 1 299 ? 186.625 -14.588 38.445 1.00 9.11 299 VAL A N 1
ATOM 4438 C CA . VAL A 1 299 ? 185.618 -13.673 37.901 1.00 8.56 299 VAL A CA 1
ATOM 4439 C C . VAL A 1 299 ? 184.297 -13.896 38.597 1.00 8.93 299 VAL A C 1
ATOM 4440 O O . VAL A 1 299 ? 183.837 -15.031 38.734 1.00 9.53 299 VAL A O 1
ATOM 4453 N N . CYS A 1 300 ? 183.655 -12.808 39.006 1.00 7.85 300 CYS A N 1
ATOM 4454 C CA . CYS A 1 300 ? 182.384 -12.919 39.682 1.00 7.75 300 CYS A CA 1
ATOM 4455 C C . CYS A 1 300 ? 181.490 -11.742 39.332 1.00 7.19 300 CYS A C 1
ATOM 4456 O O . CYS A 1 300 ? 181.920 -10.712 38.796 1.00 6.96 300 CYS A O 1
ATOM 4464 N N . GLY A 1 301 ? 180.228 -11.912 39.657 1.00 7.16 301 GLY A N 1
ATOM 4465 C CA . GLY A 1 301 ? 179.229 -10.911 39.398 1.00 6.87 301 GLY A CA 1
ATOM 4466 C C . GLY A 1 301 ? 177.844 -11.492 39.371 1.00 7.10 301 GLY A C 1
ATOM 4467 O O . GLY A 1 301 ? 177.666 -12.714 39.366 1.00 7.69 301 GLY A O 1
ATOM 4471 N N . ASP A 1 302 ? 176.832 -10.631 39.389 1.00 6.58 302 ASP A N 1
ATOM 4472 C CA . ASP A 1 302 ? 175.463 -11.162 39.359 1.00 6.85 302 ASP A CA 1
ATOM 4473 C C . ASP A 1 302 ? 175.173 -12.053 38.159 1.00 8.57 302 ASP A C 1
ATOM 4474 O O . ASP A 1 302 ? 174.402 -12.975 38.248 1.00 9.94 302 ASP A O 1
ATOM 4483 N N . TRP A 1 303 ? 175.812 -11.742 37.050 1.00 7.75 303 TRP A N 1
ATOM 4484 C CA . TRP A 1 303 ? 175.604 -12.413 35.792 1.00 7.56 303 TRP A CA 1
ATOM 4485 C C . TRP A 1 303 ? 176.190 -13.833 35.818 1.00 9.76 303 TRP A C 1
ATOM 4486 O O . TRP A 1 303 ? 175.979 -14.618 34.876 1.00 9.61 303 TRP A O 1
ATOM 4507 N N . CYS A 1 304 ? 176.927 -14.187 36.879 1.00 9.52 304 CYS A N 1
ATOM 4508 C CA . CYS A 1 304 ? 177.347 -15.584 37.030 1.00 9.03 304 CYS A CA 1
ATOM 4509 C C . CYS A 1 304 ? 176.228 -16.452 37.596 1.00 11.31 304 CYS A C 1
ATOM 4510 O O . CYS A 1 304 ? 176.342 -17.675 37.577 1.00 13.51 304 CYS A O 1
ATOM 4518 N N . LEU A 1 305 ? 175.193 -15.813 38.151 1.00 9.32 305 LEU A N 1
ATOM 4519 C CA . LEU A 1 305 ? 174.018 -16.504 38.706 1.00 11.85 305 LEU A CA 1
ATOM 4520 C C . LEU A 1 305 ? 172.725 -15.797 38.249 1.00 16.03 305 LEU A C 1
ATOM 4521 O O . LEU A 1 305 ? 172.504 -15.722 37.056 1.00 14.54 305 LEU A O 1
ATOM 4537 N N . SER A 1 306 ? 171.929 -15.241 39.169 1.00 21.56 306 SER A N 1
ATOM 4538 C CA . SER A 1 306 ? 170.542 -14.857 38.869 1.00 29.74 306 SER A CA 1
ATOM 4539 C C . SER A 1 306 ? 170.287 -13.417 38.442 1.00 23.10 306 SER A C 1
ATOM 4540 O O . SER A 1 306 ? 169.171 -13.082 38.087 1.00 23.16 306 SER A O 1
ATOM 4548 N N . GLY A 1 307 ? 171.283 -12.553 38.501 1.00 16.10 307 GLY A N 1
ATOM 4549 C CA . GLY A 1 307 ? 171.088 -11.156 38.128 1.00 16.08 307 GLY A CA 1
ATOM 4550 C C . GLY A 1 307 ? 170.406 -10.263 39.150 1.00 23.14 307 GLY A C 1
ATOM 4551 O O . GLY A 1 307 ? 169.802 -9.242 38.822 1.00 23.40 307 GLY A O 1
ATOM 4555 N N . ARG A 1 308 ? 170.518 -10.689 40.395 1.00 13.06 308 ARG A N 1
ATOM 4556 C CA . ARG A 1 308 ? 169.934 -10.021 41.564 1.00 10.81 308 ARG A CA 1
ATOM 4557 C C . ARG A 1 308 ? 171.055 -9.773 42.568 1.00 9.45 308 ARG A C 1
ATOM 4558 O O . ARG A 1 308 ? 172.119 -10.385 42.463 1.00 8.83 308 ARG A O 1
ATOM 4579 N N . VAL A 1 309 ? 170.784 -8.949 43.572 1.00 7.24 309 VAL A N 1
ATOM 4580 C CA . VAL A 1 309 ? 171.730 -8.701 44.665 1.00 7.33 309 VAL A CA 1
ATOM 4581 C C . VAL A 1 309 ? 172.212 -10.013 45.271 1.00 7.94 309 VAL A C 1
ATOM 4582 O O . VAL A 1 309 ? 173.411 -10.208 45.477 1.00 7.92 309 VAL A O 1
ATOM 4595 N N . GLU A 1 310 ? 171.293 -10.924 45.552 1.00 8.57 310 GLU A N 1
ATOM 4596 C CA . GLU A 1 310 ? 171.674 -12.222 46.096 1.00 9.31 310 GLU A CA 1
ATOM 4597 C C . GLU A 1 310 ? 172.682 -12.967 45.195 1.00 9.62 310 GLU A C 1
ATOM 4598 O O . GLU A 1 310 ? 173.640 -13.565 45.671 1.00 9.47 310 GLU A O 1
ATOM 4610 N N . GLY A 1 311 ? 172.461 -12.927 43.886 1.00 8.80 311 GLY A N 1
ATOM 4611 C CA . GLY A 1 311 ? 173.333 -13.587 42.943 1.00 9.84 311 GLY A CA 1
ATOM 4612 C C . GLY A 1 311 ? 174.708 -12.978 42.952 1.00 8.23 311 GLY A C 1
ATOM 4613 O O . GLY A 1 311 ? 175.703 -13.678 42.948 1.00 8.48 311 GLY A O 1
ATOM 4617 N N . ALA A 1 312 ? 174.780 -11.651 42.993 1.00 7.62 312 ALA A N 1
ATOM 4618 C CA . ALA A 1 312 ? 176.081 -10.991 43.088 1.00 7.48 312 ALA A CA 1
ATOM 4619 C C . ALA A 1 312 ? 176.798 -11.397 44.370 1.00 7.73 312 ALA A C 1
ATOM 4620 O O . ALA A 1 312 ? 177.990 -11.716 44.365 1.00 7.83 312 ALA A O 1
ATOM 4627 N N . TRP A 1 313 ? 176.082 -11.383 45.483 1.00 8.12 313 TRP A N 1
ATOM 4628 C CA . TRP A 1 313 ? 176.718 -11.716 46.749 1.00 8.70 313 TRP A CA 1
ATOM 4629 C C . TRP A 1 313 ? 177.214 -13.164 46.744 1.00 9.28 313 TRP A C 1
ATOM 4630 O O . TRP A 1 313 ? 178.335 -13.437 47.144 1.00 9.52 313 TRP A O 1
ATOM 4651 N N . LEU A 1 314 ? 176.385 -14.085 46.279 1.00 9.60 314 LEU A N 1
ATOM 4652 C CA . LEU A 1 314 ? 176.768 -15.490 46.244 1.00 10.30 314 LEU A CA 1
ATOM 4653 C C . LEU A 1 314 ? 177.959 -15.708 45.308 1.00 10.00 314 LEU A C 1
ATOM 4654 O O . LEU A 1 314 ? 178.819 -16.557 45.563 1.00 10.52 314 LEU A O 1
ATOM 4670 N N . SER A 1 315 ? 177.982 -14.969 44.199 1.00 9.28 315 SER A N 1
ATOM 4671 C CA . SER A 1 315 ? 179.060 -15.136 43.212 1.00 9.08 315 SER A CA 1
ATOM 4672 C C . SER A 1 315 ? 180.402 -14.710 43.825 1.00 9.00 315 SER A C 1
ATOM 4673 O O . SER A 1 315 ? 181.411 -15.388 43.640 1.00 9.33 315 SER A O 1
ATOM 4681 N N . GLY A 1 316 ? 180.409 -13.596 44.550 1.00 8.68 316 GLY A N 1
ATOM 4682 C CA . GLY A 1 316 ? 181.624 -13.149 45.217 1.00 8.76 316 GLY A CA 1
ATOM 4683 C C . GLY A 1 316 ? 182.083 -14.166 46.246 1.00 10.41 316 GLY A C 1
ATOM 4684 O O . GLY A 1 316 ? 183.279 -14.455 46.384 1.00 9.83 316 GLY A O 1
ATOM 4688 N N . GLN A 1 317 ? 181.134 -14.707 47.006 1.00 10.04 317 GLN A N 1
ATOM 4689 C CA . GLN A 1 317 ? 181.495 -15.758 47.955 1.00 10.96 317 GLN A CA 1
ATOM 4690 C C . GLN A 1 317 ? 182.151 -16.954 47.255 1.00 11.31 317 GLN A C 1
ATOM 4691 O O . GLN A 1 317 ? 183.113 -17.536 47.765 1.00 11.88 317 GLN A O 1
ATOM 4705 N N . GLU A 1 318 ? 181.617 -17.350 46.101 1.00 11.10 318 GLU A N 1
ATOM 4706 C CA . GLU A 1 318 ? 182.136 -18.514 45.394 1.00 11.58 318 GLU A CA 1
ATOM 4707 C C . GLU A 1 318 ? 183.524 -18.246 44.828 1.00 11.30 318 GLU A C 1
ATOM 4708 O O . GLU A 1 318 ? 184.404 -19.123 44.878 1.00 12.47 318 GLU A O 1
ATOM 4720 N N . ALA A 1 319 ? 183.740 -17.044 44.281 1.00 10.49 319 ALA A N 1
ATOM 4721 C CA . ALA A 1 319 ? 185.071 -16.719 43.788 1.00 10.34 319 ALA A CA 1
ATOM 4722 C C . ALA A 1 319 ? 186.119 -16.796 44.918 1.00 12.61 319 ALA A C 1
ATOM 4723 O O . ALA A 1 319 ? 187.197 -17.375 44.743 1.00 11.22 319 ALA A O 1
ATOM 4730 N N . ALA A 1 320 ? 185.809 -16.204 46.065 1.00 10.82 320 ALA A N 1
ATOM 4731 C CA . ALA A 1 320 ? 186.702 -16.245 47.213 1.00 11.39 320 ALA A CA 1
ATOM 4732 C C . ALA A 1 320 ? 186.925 -17.682 47.671 1.00 12.31 320 ALA A C 1
ATOM 4733 O O . ALA A 1 320 ? 188.052 -18.078 47.980 1.00 12.83 320 ALA A O 1
ATOM 4740 N N . ARG A 1 321 ? 185.852 -18.464 47.732 1.00 12.61 321 ARG A N 1
ATOM 4741 C CA . ARG A 1 321 ? 185.975 -19.855 48.197 1.00 13.64 321 ARG A CA 1
ATOM 4742 C C . ARG A 1 321 ? 186.916 -20.676 47.298 1.00 14.13 321 ARG A C 1
ATOM 4743 O O . ARG A 1 321 ? 187.739 -21.434 47.802 1.00 14.70 321 ARG A O 1
ATOM 4764 N N . ARG A 1 322 ? 186.803 -20.519 45.984 1.00 13.34 322 ARG A N 1
ATOM 4765 C CA . ARG A 1 322 ? 187.670 -21.233 45.054 1.00 13.66 322 ARG A CA 1
ATOM 4766 C C . ARG A 1 322 ? 189.114 -20.796 45.269 1.00 14.16 322 ARG A C 1
ATOM 4767 O O . ARG A 1 322 ? 190.033 -21.610 45.214 1.00 14.67 322 ARG A O 1
ATOM 4788 N N . LEU A 1 323 ? 189.322 -19.503 45.495 1.00 12.98 323 LEU A N 1
ATOM 4789 C CA . LEU A 1 323 ? 190.682 -18.998 45.714 1.00 13.07 323 LEU A CA 1
ATOM 4790 C C . LEU A 1 323 ? 191.242 -19.614 46.997 1.00 13.96 323 LEU A C 1
ATOM 4791 O O . LEU A 1 323 ? 192.333 -20.189 47.010 1.00 14.57 323 LEU A O 1
ATOM 4807 N N . LEU A 1 324 ? 190.466 -19.552 48.061 1.00 14.14 324 LEU A N 1
ATOM 4808 C CA . LEU A 1 324 ? 190.924 -20.089 49.337 1.00 15.10 324 LEU A CA 1
ATOM 4809 C C . LEU A 1 324 ? 191.168 -21.600 49.254 1.00 16.64 324 LEU A C 1
ATOM 4810 O O . LEU A 1 324 ? 192.108 -22.121 49.888 1.00 20.22 324 LEU A O 1
ATOM 4826 N N . GLU A 1 325 ? 190.336 -22.316 48.495 1.00 19.03 325 GLU A N 1
ATOM 4827 C CA . GLU A 1 325 ? 190.507 -23.766 48.320 1.00 21.30 325 GLU A CA 1
ATOM 4828 C C . GLU A 1 325 ? 191.817 -24.106 47.612 1.00 22.66 325 GLU A C 1
ATOM 4829 O O . GLU A 1 325 ? 192.503 -25.058 47.967 1.00 26.19 325 GLU A O 1
ATOM 4841 N N . HIS A 1 326 ? 192.133 -23.326 46.584 1.00 16.35 326 HIS A N 1
ATOM 4842 C CA . HIS A 1 326 ? 193.329 -23.527 45.774 1.00 17.89 326 HIS A CA 1
ATOM 4843 C C . HIS A 1 326 ? 194.601 -23.273 46.587 1.00 16.96 326 HIS A C 1
ATOM 4844 O O . HIS A 1 326 ? 195.617 -23.891 46.332 1.00 25.36 326 HIS A O 1
ATOM 4857 N N . LEU A 1 327 ? 194.564 -22.318 47.520 1.00 16.65 327 LEU A N 1
ATOM 4858 C CA . LEU A 1 327 ? 195.734 -22.045 48.361 1.00 17.18 327 LEU A CA 1
ATOM 4859 C C . LEU A 1 327 ? 196.014 -23.284 49.185 1.00 44.01 327 LEU A C 1
ATOM 4860 O O . LEU A 1 327 ? 195.456 -23.473 50.256 1.00 53.48 327 LEU A O 1
ATOM 4876 N N . GLN A 1 328 ? 196.888 -24.126 48.650 1.00 46.75 328 GLN A N 1
ATOM 4877 C CA . GLN A 1 328 ? 197.124 -25.468 49.169 1.00 41.88 328 GLN A CA 1
ATOM 4878 C C . GLN A 1 328 ? 197.962 -26.227 48.164 1.00 42.38 328 GLN A C 1
ATOM 4879 O O . GLN A 1 328 ? 197.780 -26.025 46.963 1.00 39.96 328 GLN A O 1
ATOM 4893 N N . VAL B 1 3 ? 176.061 12.069 8.701 1.00 31.83 3 VAL B N 1
ATOM 4894 C CA . VAL B 1 3 ? 176.411 11.339 9.916 1.00 20.68 3 VAL B CA 1
ATOM 4895 C C . VAL B 1 3 ? 177.691 10.521 9.660 1.00 16.84 3 VAL B C 1
ATOM 4896 O O . VAL B 1 3 ? 177.679 9.575 8.882 1.00 17.29 3 VAL B O 1
ATOM 4908 N N . PRO B 1 4 ? 178.808 10.879 10.317 1.00 13.59 4 PRO B N 1
ATOM 4909 C CA . PRO B 1 4 ? 180.059 10.220 9.915 1.00 11.95 4 PRO B CA 1
ATOM 4910 C C . PRO B 1 4 ? 180.284 8.809 10.474 1.00 10.83 4 PRO B C 1
ATOM 4911 O O . PRO B 1 4 ? 179.537 8.325 11.308 1.00 12.05 4 PRO B O 1
ATOM 4922 N N . ILE B 1 5 ? 181.337 8.177 9.973 1.00 9.85 5 ILE B N 1
ATOM 4923 C CA . ILE B 1 5 ? 181.804 6.875 10.425 1.00 8.84 5 ILE B CA 1
ATOM 4924 C C . ILE B 1 5 ? 182.812 7.100 11.525 1.00 8.25 5 ILE B C 1
ATOM 4925 O O . ILE B 1 5 ? 183.756 7.842 11.318 1.00 9.26 5 ILE B O 1
ATOM 4941 N N . ALA B 1 6 ? 182.641 6.449 12.675 1.00 8.02 6 ALA B N 1
ATOM 4942 C CA . ALA B 1 6 ? 183.621 6.524 13.747 1.00 8.09 6 ALA B CA 1
ATOM 4943 C C . ALA B 1 6 ? 184.717 5.460 13.548 1.00 6.60 6 ALA B C 1
ATOM 4944 O O . ALA B 1 6 ? 184.418 4.294 13.223 1.00 6.32 6 ALA B O 1
ATOM 4951 N N . ILE B 1 7 ? 185.970 5.865 13.758 1.00 6.26 7 ILE B N 1
ATOM 4952 C CA . ILE B 1 7 ? 187.115 4.964 13.740 1.00 5.51 7 ILE B CA 1
ATOM 4953 C C . ILE B 1 7 ? 187.854 5.114 15.047 1.00 5.52 7 ILE B C 1
ATOM 4954 O O . ILE B 1 7 ? 188.313 6.207 15.408 1.00 5.92 7 ILE B O 1
ATOM 4970 N N . ILE B 1 8 ? 187.945 4.009 15.754 1.00 5.26 8 ILE B N 1
ATOM 4971 C CA . ILE B 1 8 ? 188.588 3.960 17.047 1.00 5.42 8 ILE B CA 1
ATOM 4972 C C . ILE B 1 8 ? 189.974 3.345 16.881 1.00 4.92 8 ILE B C 1
ATOM 4973 O O . ILE B 1 8 ? 190.104 2.123 16.677 1.00 4.69 8 ILE B O 1
ATOM 4989 N N . GLY B 1 9 ? 190.991 4.205 17.020 1.00 5.09 9 GLY B N 1
ATOM 4990 C CA . GLY B 1 9 ? 192.372 3.816 16.860 1.00 5.42 9 GLY B CA 1
ATOM 4991 C C . GLY B 1 9 ? 193.007 4.499 15.665 1.00 5.31 9 GLY B C 1
ATOM 4992 O O . GLY B 1 9 ? 192.488 4.431 14.544 1.00 5.63 9 GLY B O 1
ATOM 4996 N N . THR B 1 10 ? 194.103 5.221 15.912 1.00 5.11 10 THR B N 1
ATOM 4997 C CA . THR B 1 10 ? 194.772 5.951 14.864 1.00 5.25 10 THR B CA 1
ATOM 4998 C C . THR B 1 10 ? 196.174 5.398 14.628 1.00 5.16 10 THR B C 1
ATOM 4999 O O . THR B 1 10 ? 197.093 6.123 14.252 1.00 5.66 10 THR B O 1
ATOM 5010 N N . GLY B 1 11 ? 196.314 4.085 14.781 1.00 5.41 11 GLY B N 1
ATOM 5011 C CA . GLY B 1 11 ? 197.479 3.420 14.207 1.00 6.72 11 GLY B CA 1
ATOM 5012 C C . GLY B 1 11 ? 197.270 3.314 12.700 1.00 6.03 11 GLY B C 1
ATOM 5013 O O . GLY B 1 11 ? 196.293 3.820 12.128 1.00 4.69 11 GLY B O 1
ATOM 5017 N N . ILE B 1 12 ? 198.168 2.603 12.031 1.00 4.38 12 ILE B N 1
ATOM 5018 C CA . ILE B 1 12 ? 198.105 2.561 10.589 1.00 4.39 12 ILE B CA 1
ATOM 5019 C C . ILE B 1 12 ? 196.853 1.804 10.102 1.00 4.00 12 ILE B C 1
ATOM 5020 O O . ILE B 1 12 ? 196.369 2.105 8.997 1.00 4.13 12 ILE B O 1
ATOM 5036 N N . ALA B 1 13 ? 196.310 0.857 10.880 1.00 3.88 13 ALA B N 1
ATOM 5037 C CA . ALA B 1 13 ? 195.080 0.160 10.435 1.00 3.96 13 ALA B CA 1
ATOM 5038 C C . ALA B 1 13 ? 193.905 1.135 10.400 1.00 4.03 13 ALA B C 1
ATOM 5039 O O . ALA B 1 13 ? 193.189 1.233 9.391 1.00 3.72 13 ALA B O 1
ATOM 5046 N N . GLY B 1 14 ? 193.717 1.872 11.477 1.00 4.93 14 GLY B N 1
ATOM 5047 C CA . GLY B 1 14 ? 192.611 2.816 11.530 1.00 3.81 14 GLY B CA 1
ATOM 5048 C C . GLY B 1 14 ? 192.746 3.915 10.490 1.00 5.94 14 GLY B C 1
ATOM 5049 O O . GLY B 1 14 ? 191.762 4.339 9.861 1.00 5.30 14 GLY B O 1
ATOM 5053 N N . LEU B 1 15 ? 193.971 4.391 10.272 1.00 4.34 15 LEU B N 1
ATOM 5054 C CA . LEU B 1 15 ? 194.196 5.473 9.331 1.00 4.89 15 LEU B CA 1
ATOM 5055 C C . LEU B 1 15 ? 194.126 4.980 7.894 1.00 4.98 15 LEU B C 1
ATOM 5056 O O . LEU B 1 15 ? 193.738 5.713 6.987 1.00 5.51 15 LEU B O 1
ATOM 5072 N N . SER B 1 16 ? 194.472 3.716 7.688 1.00 4.62 16 SER B N 1
ATOM 5073 C CA . SER B 1 16 ? 194.339 3.121 6.371 1.00 4.86 16 SER B CA 1
ATOM 5074 C C . SER B 1 16 ? 192.849 3.017 6.004 1.00 4.98 16 SER B C 1
ATOM 5075 O O . SER B 1 16 ? 192.428 3.366 4.884 1.00 5.55 16 SER B O 1
ATOM 5083 N N . ALA B 1 17 ? 192.040 2.565 6.956 1.00 4.60 17 ALA B N 1
ATOM 5084 C CA . ALA B 1 17 ? 190.601 2.545 6.746 1.00 4.86 17 ALA B CA 1
ATOM 5085 C C . ALA B 1 17 ? 190.081 3.966 6.488 1.00 5.38 17 ALA B C 1
ATOM 5086 O O . ALA B 1 17 ? 189.279 4.179 5.571 1.00 5.97 17 ALA B O 1
ATOM 5093 N N . ALA B 1 18 ? 190.547 4.937 7.280 1.00 5.35 18 ALA B N 1
ATOM 5094 C CA . ALA B 1 18 ? 190.085 6.315 7.115 1.00 6.03 18 ALA B CA 1
ATOM 5095 C C . ALA B 1 18 ? 190.399 6.834 5.719 1.00 6.72 18 ALA B C 1
ATOM 5096 O O . ALA B 1 18 ? 189.568 7.484 5.102 1.00 7.45 18 ALA B O 1
ATOM 5103 N N . GLN B 1 19 ? 191.609 6.572 5.247 1.00 6.62 19 GLN B N 1
ATOM 5104 C CA . GLN B 1 19 ? 192.023 6.990 3.887 1.00 7.42 19 GLN B CA 1
ATOM 5105 C C . GLN B 1 19 ? 191.109 6.391 2.836 1.00 9.37 19 GLN B C 1
ATOM 5106 O O . GLN B 1 19 ? 190.645 7.082 1.931 1.00 8.75 19 GLN B O 1
ATOM 5120 N N . ALA B 1 20 ? 190.852 5.100 2.938 1.00 7.27 20 ALA B N 1
ATOM 5121 C CA . ALA B 1 20 ? 190.011 4.447 1.931 1.00 8.79 20 ALA B CA 1
ATOM 5122 C C . ALA B 1 20 ? 188.594 5.012 1.933 1.00 8.36 20 ALA B C 1
ATOM 5123 O O . ALA B 1 20 ? 187.999 5.200 0.857 1.00 10.02 20 ALA B O 1
ATOM 5130 N N . LEU B 1 21 ? 188.045 5.270 3.111 1.00 7.89 21 LEU B N 1
ATOM 5131 C CA . LEU B 1 21 ? 186.682 5.771 3.221 1.00 8.49 21 LEU B CA 1
ATOM 5132 C C . LEU B 1 21 ? 186.579 7.201 2.711 1.00 10.99 21 LEU B C 1
ATOM 5133 O O . LEU B 1 21 ? 185.632 7.565 2.006 1.00 10.45 21 LEU B O 1
ATOM 5149 N N . THR B 1 22 ? 187.566 8.016 3.037 1.00 9.32 22 THR B N 1
ATOM 5150 C CA . THR B 1 22 ? 187.491 9.396 2.612 1.00 10.40 22 THR B CA 1
ATOM 5151 C C . THR B 1 22 ? 187.739 9.520 1.106 1.00 11.37 22 THR B C 1
ATOM 5152 O O . THR B 1 22 ? 187.095 10.347 0.434 1.00 12.61 22 THR B O 1
ATOM 5163 N N . SER B 1 23 ? 188.602 8.661 0.552 1.00 10.98 23 SER B N 1
ATOM 5164 C CA . SER B 1 23 ? 188.804 8.609 -0.895 1.00 12.02 23 SER B CA 1
ATOM 5165 C C . SER B 1 23 ? 187.527 8.242 -1.630 1.00 12.82 23 SER B C 1
ATOM 5166 O O . SER B 1 23 ? 187.289 8.694 -2.770 1.00 14.19 23 SER B O 1
ATOM 5174 N N . ALA B 1 24 ? 186.686 7.477 -0.957 1.00 12.17 24 ALA B N 1
ATOM 5175 C CA . ALA B 1 24 ? 185.407 7.034 -1.516 1.00 12.99 24 ALA B CA 1
ATOM 5176 C C . ALA B 1 24 ? 184.256 7.987 -1.198 1.00 13.74 24 ALA B C 1
ATOM 5177 O O . ALA B 1 24 ? 183.110 7.691 -1.527 1.00 14.52 24 ALA B O 1
ATOM 5184 N N . GLY B 1 25 ? 184.555 9.130 -0.586 1.00 13.70 25 GLY B N 1
ATOM 5185 C CA . GLY B 1 25 ? 183.567 10.182 -0.382 1.00 14.72 25 GLY B CA 1
ATOM 5186 C C . GLY B 1 25 ? 182.782 10.144 0.927 1.00 14.14 25 GLY B C 1
ATOM 5187 O O . GLY B 1 25 ? 181.646 10.646 0.992 1.00 15.13 25 GLY B O 1
ATOM 5191 N N . HIS B 1 26 ? 183.312 9.421 1.922 1.00 12.69 26 HIS B N 1
ATOM 5192 C CA . HIS B 1 26 ? 182.678 9.324 3.228 1.00 12.18 26 HIS B CA 1
ATOM 5193 C C . HIS B 1 26 ? 183.452 10.052 4.328 1.00 15.94 26 HIS B C 1
ATOM 5194 O O . HIS B 1 26 ? 184.673 9.901 4.430 1.00 21.47 26 HIS B O 1
ATOM 5207 N N . GLN B 1 27 ? 182.743 10.789 5.175 1.00 12.11 27 GLN B N 1
ATOM 5208 C CA . GLN B 1 27 ? 183.336 11.496 6.306 1.00 11.84 27 GLN B CA 1
ATOM 5209 C C . GLN B 1 27 ? 183.563 10.530 7.457 1.00 11.39 27 GLN B C 1
ATOM 5210 O O . GLN B 1 27 ? 182.785 9.601 7.673 1.00 10.39 27 GLN B O 1
ATOM 5224 N N . VAL B 1 28 ? 184.652 10.761 8.188 1.00 10.05 28 VAL B N 1
ATOM 5225 C CA . VAL B 1 28 ? 185.004 9.951 9.352 1.00 9.08 28 VAL B CA 1
ATOM 5226 C C . VAL B 1 28 ? 185.284 10.853 10.522 1.00 9.43 28 VAL B C 1
ATOM 5227 O O . VAL B 1 28 ? 185.477 12.061 10.371 1.00 10.32 28 VAL B O 1
ATOM 5240 N N . HIS B 1 29 ? 185.284 10.265 11.709 1.00 8.93 29 HIS B N 1
ATOM 5241 C CA . HIS B 1 29 ? 185.821 10.922 12.875 1.00 9.21 29 HIS B CA 1
ATOM 5242 C C . HIS B 1 29 ? 186.693 9.926 13.606 1.00 8.24 29 HIS B C 1
ATOM 5243 O O . HIS B 1 29 ? 186.239 8.863 13.936 1.00 7.73 29 HIS B O 1
ATOM 5256 N N . LEU B 1 30 ? 187.938 10.315 13.847 1.00 8.19 30 LEU B N 1
ATOM 5257 C CA . LEU B 1 30 ? 188.941 9.475 14.496 1.00 7.47 30 LEU B CA 1
ATOM 5258 C C . LEU B 1 30 ? 188.981 9.684 16.006 1.00 7.92 30 LEU B C 1
ATOM 5259 O O . LEU B 1 30 ? 188.812 10.804 16.486 1.00 8.90 30 LEU B O 1
ATOM 5275 N N . PHE B 1 31 ? 189.267 8.593 16.718 1.00 7.34 31 PHE B N 1
ATOM 5276 C CA . PHE B 1 31 ? 189.440 8.589 18.169 1.00 9.58 31 PHE B CA 1
ATOM 5277 C C . PHE B 1 31 ? 190.707 7.883 18.578 1.00 7.89 31 PHE B C 1
ATOM 5278 O O . PHE B 1 31 ? 191.044 6.823 18.044 1.00 6.56 31 PHE B O 1
ATOM 5295 N N . ASP B 1 32 ? 191.405 8.466 19.546 1.00 8.14 32 ASP B N 1
ATOM 5296 C CA . ASP B 1 32 ? 192.518 7.743 20.167 1.00 7.99 32 ASP B CA 1
ATOM 5297 C C . ASP B 1 32 ? 192.678 8.129 21.630 1.00 9.07 32 ASP B C 1
ATOM 5298 O O . ASP B 1 32 ? 192.530 9.275 21.976 1.00 10.04 32 ASP B O 1
ATOM 5307 N N . LYS B 1 33 ? 192.996 7.150 22.461 1.00 9.04 33 LYS B N 1
ATOM 5308 C CA . LYS B 1 33 ? 193.262 7.385 23.867 1.00 10.20 33 LYS B CA 1
ATOM 5309 C C . LYS B 1 33 ? 194.581 8.123 24.078 1.00 10.96 33 LYS B C 1
ATOM 5310 O O . LYS B 1 33 ? 194.781 8.745 25.123 1.00 12.25 33 LYS B O 1
ATOM 5329 N N A SER B 1 34 ? 195.470 8.044 23.096 0.54 10.31 34 SER B N 1
ATOM 5330 N N B SER B 1 34 ? 195.486 8.011 23.107 0.46 10.30 34 SER B N 1
ATOM 5331 C CA A SER B 1 34 ? 196.775 8.681 23.181 0.54 11.09 34 SER B CA 1
ATOM 5332 C CA B SER B 1 34 ? 196.781 8.683 23.163 0.46 11.08 34 SER B CA 1
ATOM 5333 C C A SER B 1 34 ? 196.687 10.142 22.768 0.54 11.83 34 SER B C 1
ATOM 5334 C C B SER B 1 34 ? 196.673 10.147 22.769 0.46 11.83 34 SER B C 1
ATOM 5335 O O A SER B 1 34 ? 195.708 10.552 22.175 0.54 11.51 34 SER B O 1
ATOM 5336 O O B SER B 1 34 ? 195.676 10.559 22.191 0.46 11.52 34 SER B O 1
ATOM 5351 N N . ARG B 1 35 ? 197.732 10.911 23.043 1.00 12.96 35 ARG B N 1
ATOM 5352 C CA . ARG B 1 35 ? 197.752 12.334 22.709 1.00 13.99 35 ARG B CA 1
ATOM 5353 C C . ARG B 1 35 ? 197.963 12.592 21.230 1.00 13.30 35 ARG B C 1
ATOM 5354 O O . ARG B 1 35 ? 197.693 13.696 20.744 1.00 14.00 35 ARG B O 1
ATOM 5375 N N . GLY B 1 36 ? 198.480 11.589 20.540 1.00 12.14 36 GLY B N 1
ATOM 5376 C CA . GLY B 1 36 ? 198.706 11.657 19.106 1.00 11.51 36 GLY B CA 1
ATOM 5377 C C . GLY B 1 36 ? 198.451 10.339 18.411 1.00 10.84 36 GLY B C 1
ATOM 5378 O O . GLY B 1 36 ? 198.075 9.360 19.064 1.00 9.42 36 GLY B O 1
ATOM 5382 N N . SER B 1 37 ? 198.648 10.319 17.095 1.00 9.50 37 SER B N 1
ATOM 5383 C CA . SER B 1 37 ? 198.384 9.137 16.292 1.00 8.26 37 SER B CA 1
ATOM 5384 C C . SER B 1 37 ? 199.671 8.333 16.086 1.00 8.11 37 SER B C 1
ATOM 5385 O O . SER B 1 37 ? 200.767 8.727 16.539 1.00 9.27 37 SER B O 1
ATOM 5393 N N . GLY B 1 38 ? 199.516 7.177 15.446 1.00 7.16 38 GLY B N 1
ATOM 5394 C CA . GLY B 1 38 ? 200.617 6.323 15.072 1.00 7.58 38 GLY B CA 1
ATOM 5395 C C . GLY B 1 38 ? 200.616 4.976 15.772 1.00 6.59 38 GLY B C 1
ATOM 5396 O O . GLY B 1 38 ? 201.115 4.017 15.223 1.00 6.28 38 GLY B O 1
ATOM 5400 N N . GLY B 1 39 ? 200.096 4.919 16.994 1.00 6.73 39 GLY B N 1
ATOM 5401 C CA . GLY B 1 39 ? 200.045 3.673 17.727 1.00 6.50 39 GLY B CA 1
ATOM 5402 C C . GLY B 1 39 ? 201.435 3.091 17.913 1.00 6.99 39 GLY B C 1
ATOM 5403 O O . GLY B 1 39 ? 202.369 3.771 18.389 1.00 7.88 39 GLY B O 1
ATOM 5407 N N . ARG B 1 40 ? 201.570 1.835 17.510 1.00 6.55 40 ARG B N 1
ATOM 5408 C CA . ARG B 1 40 ? 202.827 1.112 17.640 1.00 7.09 40 ARG B CA 1
ATOM 5409 C C . ARG B 1 40 ? 203.882 1.580 16.621 1.00 7.40 40 ARG B C 1
ATOM 5410 O O . ARG B 1 40 ? 205.033 1.103 16.683 1.00 8.04 40 ARG B O 1
ATOM 5431 N N . MET B 1 41 ? 203.508 2.514 15.740 1.00 7.15 41 MET B N 1
ATOM 5432 C CA . MET B 1 41 ? 204.457 3.186 14.834 1.00 8.00 41 MET B CA 1
ATOM 5433 C C . MET B 1 41 ? 204.908 4.553 15.365 1.00 18.20 41 MET B C 1
ATOM 5434 O O . MET B 1 41 ? 205.571 5.310 14.660 1.00 28.97 41 MET B O 1
ATOM 5448 N N . SER B 1 42 ? 204.454 4.934 16.549 1.00 12.49 42 SER B N 1
ATOM 5449 C CA . SER B 1 42 ? 204.678 6.283 17.057 1.00 17.00 42 SER B CA 1
ATOM 5450 C C . SER B 1 42 ? 206.138 6.634 17.282 1.00 14.72 42 SER B C 1
ATOM 5451 O O . SER B 1 42 ? 206.989 5.760 17.437 1.00 26.86 42 SER B O 1
ATOM 5459 N N . SER B 1 43 ? 206.448 7.925 17.192 1.00 12.14 43 SER B N 1
ATOM 5460 C CA . SER B 1 43 ? 207.775 8.411 17.581 1.00 14.69 43 SER B CA 1
ATOM 5461 C C . SER B 1 43 ? 207.584 9.175 18.868 1.00 30.83 43 SER B C 1
ATOM 5462 O O . SER B 1 43 ? 206.634 9.941 18.975 1.00 26.28 43 SER B O 1
ATOM 5470 N N . LYS B 1 44 ? 208.549 9.072 19.767 1.00 32.98 44 LYS B N 1
ATOM 5471 C CA . LYS B 1 44 ? 208.523 9.773 21.041 1.00 37.49 44 LYS B CA 1
ATOM 5472 C C . LYS B 1 44 ? 209.559 10.882 21.088 1.00 31.74 44 LYS B C 1
ATOM 5473 O O . LYS B 1 44 ? 210.739 10.625 20.832 1.00 26.36 44 LYS B O 1
ATOM 5492 N N . ARG B 1 45 ? 209.141 12.091 21.444 1.00 32.83 45 ARG B N 1
ATOM 5493 C CA . ARG B 1 45 ? 210.088 13.179 21.631 1.00 39.82 45 ARG B CA 1
ATOM 5494 C C . ARG B 1 45 ? 210.726 12.939 22.984 1.00 35.91 45 ARG B C 1
ATOM 5495 O O . ARG B 1 45 ? 210.064 12.508 23.935 1.00 33.47 45 ARG B O 1
ATOM 5516 N N . SER B 1 46 ? 212.018 13.199 23.073 1.00 29.76 46 SER B N 1
ATOM 5517 C CA . SER B 1 46 ? 212.698 12.996 24.339 1.00 34.76 46 SER B CA 1
ATOM 5518 C C . SER B 1 46 ? 213.901 13.893 24.469 1.00 34.42 46 SER B C 1
ATOM 5519 O O . SER B 1 46 ? 214.308 14.558 23.513 1.00 34.20 46 SER B O 1
ATOM 5527 N N . ASP B 1 47 ? 214.503 13.848 25.658 1.00 39.00 47 ASP B N 1
ATOM 5528 C CA . ASP B 1 47 ? 215.676 14.640 25.976 1.00 40.58 47 ASP B CA 1
ATOM 5529 C C . ASP B 1 47 ? 216.824 14.297 25.055 1.00 45.62 47 ASP B C 1
ATOM 5530 O O . ASP B 1 47 ? 217.804 15.030 24.982 1.00 48.05 47 ASP B O 1
ATOM 5539 N N . ALA B 1 48 ? 216.706 13.162 24.369 1.00 43.10 48 ALA B N 1
ATOM 5540 C CA . ALA B 1 48 ? 217.751 12.715 23.458 1.00 42.28 48 ALA B CA 1
ATOM 5541 C C . ALA B 1 48 ? 217.334 12.801 21.998 1.00 41.30 48 ALA B C 1
ATOM 5542 O O . ALA B 1 48 ? 218.043 12.307 21.121 1.00 48.30 48 ALA B O 1
ATOM 5549 N N . GLY B 1 49 ? 216.211 13.471 21.741 1.00 42.47 49 GLY B N 1
ATOM 5550 C CA . GLY B 1 49 ? 215.670 13.612 20.400 1.00 28.39 49 GLY B CA 1
ATOM 5551 C C . GLY B 1 49 ? 214.480 12.692 20.146 1.00 27.38 49 GLY B C 1
ATOM 5552 O O . GLY B 1 49 ? 213.983 12.036 21.062 1.00 25.96 49 GLY B O 1
ATOM 5556 N N . SER B 1 50 ? 213.997 12.651 18.908 1.00 33.77 50 SER B N 1
ATOM 5557 C CA . SER B 1 50 ? 212.851 11.799 18.585 1.00 28.35 50 SER B CA 1
ATOM 5558 C C . SER B 1 50 ? 213.239 10.329 18.601 1.00 32.97 50 SER B C 1
ATOM 5559 O O . SER B 1 50 ? 214.248 9.955 18.013 1.00 45.08 50 SER B O 1
ATOM 5567 N N . LEU B 1 51 ? 212.458 9.512 19.307 1.00 23.40 51 LEU B N 1
ATOM 5568 C CA . LEU B 1 51 ? 212.730 8.087 19.399 1.00 23.77 51 LEU B CA 1
ATOM 5569 C C . LEU B 1 51 ? 211.597 7.265 18.815 1.00 22.38 51 LEU B C 1
ATOM 5570 O O . LEU B 1 51 ? 210.439 7.492 19.158 1.00 26.24 51 LEU B O 1
ATOM 5586 N N . ASP B 1 52 ? 211.936 6.306 17.967 1.00 21.78 52 ASP B N 1
ATOM 5587 C CA . ASP B 1 52 ? 210.980 5.301 17.503 1.00 23.42 52 ASP B CA 1
ATOM 5588 C C . ASP B 1 52 ? 211.054 4.126 18.505 1.00 19.37 52 ASP B C 1
ATOM 5589 O O . ASP B 1 52 ? 211.897 3.256 18.350 1.00 26.12 52 ASP B O 1
ATOM 5598 N N . MET B 1 53 ? 210.174 4.084 19.504 1.00 23.06 53 MET B N 1
ATOM 5599 C CA . MET B 1 53 ? 210.247 3.013 20.521 1.00 26.32 53 MET B CA 1
ATOM 5600 C C . MET B 1 53 ? 209.386 1.789 20.179 1.00 32.82 53 MET B C 1
ATOM 5601 O O . MET B 1 53 ? 209.485 0.732 20.837 1.00 26.90 53 MET B O 1
ATOM 5615 N N . GLY B 1 54 ? 208.585 1.908 19.127 1.00 17.75 54 GLY B N 1
ATOM 5616 C CA . GLY B 1 54 ? 207.821 0.770 18.631 1.00 10.81 54 GLY B CA 1
ATOM 5617 C C . GLY B 1 54 ? 208.473 0.191 17.399 1.00 10.72 54 GLY B C 1
ATOM 5618 O O . GLY B 1 54 ? 209.643 -0.148 17.459 1.00 11.71 54 GLY B O 1
ATOM 5622 N N . ALA B 1 55 ? 207.736 0.077 16.297 1.00 9.70 55 ALA B N 1
ATOM 5623 C CA . ALA B 1 55 ? 208.352 -0.401 15.066 1.00 9.79 55 ALA B CA 1
ATOM 5624 C C . ALA B 1 55 ? 209.515 0.521 14.684 1.00 10.82 55 ALA B C 1
ATOM 5625 O O . ALA B 1 55 ? 209.345 1.712 14.637 1.00 10.90 55 ALA B O 1
ATOM 5632 N N . GLN B 1 56 ? 210.656 -0.065 14.376 1.00 11.70 56 GLN B N 1
ATOM 5633 C CA . GLN B 1 56 ? 211.902 0.647 14.034 1.00 12.97 56 GLN B CA 1
ATOM 5634 C C . GLN B 1 56 ? 212.011 0.784 12.526 1.00 12.87 56 GLN B C 1
ATOM 5635 O O . GLN B 1 56 ? 212.681 1.708 12.045 1.00 13.73 56 GLN B O 1
ATOM 5649 N N . TYR B 1 57 ? 211.439 -0.187 11.815 1.00 12.09 57 TYR B N 1
ATOM 5650 C CA . TYR B 1 57 ? 211.468 -0.229 10.351 1.00 12.10 57 TYR B CA 1
ATOM 5651 C C . TYR B 1 57 ? 210.383 -1.177 9.922 1.00 14.11 57 TYR B C 1
ATOM 5652 O O . TYR B 1 57 ? 209.766 -1.816 10.776 1.00 10.43 57 TYR B O 1
ATOM 5670 N N . PHE B 1 58 ? 210.099 -1.248 8.621 1.00 10.93 58 PHE B N 1
ATOM 5671 C CA . PHE B 1 58 ? 209.195 -2.276 8.126 1.00 10.24 58 PHE B CA 1
ATOM 5672 C C . PHE B 1 58 ? 209.589 -2.662 6.707 1.00 10.93 58 PHE B C 1
ATOM 5673 O O . PHE B 1 58 ? 210.288 -1.950 6.015 1.00 11.71 58 PHE B O 1
ATOM 5690 N N . THR B 1 59 ? 209.173 -3.856 6.324 1.00 10.83 59 THR B N 1
ATOM 5691 C CA . THR B 1 59 ? 209.385 -4.379 4.986 1.00 11.57 59 THR B CA 1
ATOM 5692 C C . THR B 1 59 ? 208.056 -4.399 4.259 1.00 10.84 59 THR B C 1
ATOM 5693 O O . THR B 1 59 ? 206.994 -4.343 4.883 1.00 9.94 59 THR B O 1
ATOM 5704 N N . ALA B 1 60 ? 208.146 -4.456 2.935 1.00 11.57 60 ALA B N 1
ATOM 5705 C CA . ALA B 1 60 ? 206.988 -4.439 2.067 1.00 11.24 60 ALA B CA 1
ATOM 5706 C C . ALA B 1 60 ? 207.009 -5.505 1.015 1.00 19.35 60 ALA B C 1
ATOM 5707 O O . ALA B 1 60 ? 207.979 -5.597 0.268 1.00 21.40 60 ALA B O 1
ATOM 5714 N N . ARG B 1 61 ? 206.141 -6.512 1.113 1.00 11.89 61 ARG B N 1
ATOM 5715 C CA . ARG B 1 61 ? 206.152 -7.539 0.074 1.00 14.51 61 ARG B CA 1
ATOM 5716 C C . ARG B 1 61 ? 204.902 -7.487 -0.783 1.00 14.33 61 ARG B C 1
ATOM 5717 O O . ARG B 1 61 ? 204.988 -7.643 -1.991 1.00 26.01 61 ARG B O 1
ATOM 5738 N N . ASP B 1 62 ? 203.747 -7.302 -0.169 1.00 11.80 62 ASP B N 1
ATOM 5739 C CA . ASP B 1 62 ? 202.526 -7.223 -0.934 1.00 11.83 62 ASP B CA 1
ATOM 5740 C C . ASP B 1 62 ? 202.544 -5.992 -1.853 1.00 12.12 62 ASP B C 1
ATOM 5741 O O . ASP B 1 62 ? 202.844 -4.866 -1.400 1.00 11.51 62 ASP B O 1
ATOM 5750 N N . ARG B 1 63 ? 202.250 -6.181 -3.136 1.00 10.52 63 ARG B N 1
ATOM 5751 C CA . ARG B 1 63 ? 202.336 -5.071 -4.094 1.00 11.98 63 ARG B CA 1
ATOM 5752 C C . ARG B 1 63 ? 201.386 -3.929 -3.756 1.00 13.83 63 ARG B C 1
ATOM 5753 O O . ARG B 1 63 ? 201.699 -2.779 -4.057 1.00 9.17 63 ARG B O 1
ATOM 5774 N N . ARG B 1 64 ? 200.195 -4.187 -3.192 1.00 8.89 64 ARG B N 1
ATOM 5775 C CA . ARG B 1 64 ? 199.312 -3.091 -2.904 1.00 8.60 64 ARG B CA 1
ATOM 5776 C C . ARG B 1 64 ? 199.946 -2.202 -1.848 1.00 7.98 64 ARG B C 1
ATOM 5777 O O . ARG B 1 64 ? 199.847 -0.987 -1.938 1.00 8.53 64 ARG B O 1
ATOM 5798 N N . PHE B 1 65 ? 200.535 -2.802 -0.823 1.00 7.55 65 PHE B N 1
ATOM 5799 C CA . PHE B 1 65 ? 201.198 -2.029 0.212 1.00 7.29 65 PHE B CA 1
ATOM 5800 C C . PHE B 1 65 ? 202.467 -1.325 -0.319 1.00 7.26 65 PHE B C 1
ATOM 5801 O O . PHE B 1 65 ? 202.707 -0.154 -0.023 1.00 7.11 65 PHE B O 1
ATOM 5818 N N . ALA B 1 66 ? 203.245 -2.042 -1.122 1.00 8.20 66 ALA B N 1
ATOM 5819 C CA . ALA B 1 66 ? 204.469 -1.476 -1.711 1.00 8.35 66 ALA B CA 1
ATOM 5820 C C . ALA B 1 66 ? 204.140 -0.234 -2.547 1.00 8.35 66 ALA B C 1
ATOM 5821 O O . ALA B 1 66 ? 204.876 0.749 -2.511 1.00 8.40 66 ALA B O 1
ATOM 5828 N N . THR B 1 67 ? 203.014 -0.256 -3.246 1.00 8.63 67 THR B N 1
ATOM 5829 C CA . THR B 1 67 ? 202.595 0.873 -4.027 1.00 9.00 67 THR B CA 1
ATOM 5830 C C . THR B 1 67 ? 202.321 2.066 -3.126 1.00 8.56 67 THR B C 1
ATOM 5831 O O . THR B 1 67 ? 202.718 3.191 -3.445 1.00 8.83 67 THR B O 1
ATOM 5842 N N . ALA B 1 68 ? 201.660 1.842 -2.001 1.00 7.99 68 ALA B N 1
ATOM 5843 C CA . ALA B 1 68 ? 201.422 2.926 -1.045 1.00 7.63 68 ALA B CA 1
ATOM 5844 C C . ALA B 1 68 ? 202.736 3.483 -0.485 1.00 8.55 68 ALA B C 1
ATOM 5845 O O . ALA B 1 68 ? 202.920 4.678 -0.349 1.00 7.63 68 ALA B O 1
ATOM 5852 N N . VAL B 1 69 ? 203.643 2.589 -0.155 1.00 7.34 69 VAL B N 1
ATOM 5853 C CA . VAL B 1 69 ? 204.922 3.007 0.396 1.00 7.27 69 VAL B CA 1
ATOM 5854 C C . VAL B 1 69 ? 205.678 3.897 -0.596 1.00 7.86 69 VAL B C 1
ATOM 5855 O O . VAL B 1 69 ? 206.268 4.896 -0.191 1.00 7.99 69 VAL B O 1
ATOM 5868 N N . LYS B 1 70 ? 205.660 3.557 -1.880 1.00 8.38 70 LYS B N 1
ATOM 5869 C CA . LYS B 1 70 ? 206.338 4.367 -2.878 1.00 9.04 70 LYS B CA 1
ATOM 5870 C C . LYS B 1 70 ? 205.676 5.749 -2.992 1.00 9.23 70 LYS B C 1
ATOM 5871 O O . LYS B 1 70 ? 206.356 6.736 -3.280 1.00 9.82 70 LYS B O 1
ATOM 5890 N N . GLN B 1 71 ? 204.346 5.834 -2.798 1.00 9.31 71 GLN B N 1
ATOM 5891 C CA . GLN B 1 71 ? 203.682 7.152 -2.756 1.00 11.32 71 GLN B CA 1
ATOM 5892 C C . GLN B 1 71 ? 204.184 7.962 -1.551 1.00 9.48 71 GLN B C 1
ATOM 5893 O O . GLN B 1 71 ? 204.491 9.157 -1.676 1.00 10.06 71 GLN B O 1
ATOM 5907 N N . TRP B 1 72 ? 204.251 7.325 -0.382 1.00 8.28 72 TRP B N 1
ATOM 5908 C CA . TRP B 1 72 ? 204.733 7.998 0.824 1.00 8.05 72 TRP B CA 1
ATOM 5909 C C . TRP B 1 72 ? 206.159 8.458 0.591 1.00 9.15 72 TRP B C 1
ATOM 5910 O O . TRP B 1 72 ? 206.546 9.523 1.052 1.00 8.67 72 TRP B O 1
ATOM 5931 N N . GLN B 1 73 ? 206.950 7.657 -0.130 1.00 8.60 73 GLN B N 1
ATOM 5932 C CA . GLN B 1 73 ? 208.317 8.041 -0.391 1.00 9.03 73 GLN B CA 1
ATOM 5933 C C . GLN B 1 73 ? 208.377 9.295 -1.255 1.00 10.30 73 GLN B C 1
ATOM 5934 O O . GLN B 1 73 ? 209.175 10.201 -0.988 1.00 10.12 73 GLN B O 1
ATOM 5948 N N . ALA B 1 74 ? 207.549 9.336 -2.296 1.00 10.08 74 ALA B N 1
ATOM 5949 C CA . ALA B 1 74 ? 207.481 10.477 -3.195 1.00 10.85 74 ALA B CA 1
ATOM 5950 C C . ALA B 1 74 ? 207.077 11.729 -2.454 1.00 11.94 74 ALA B C 1
ATOM 5951 O O . ALA B 1 74 ? 207.458 12.842 -2.838 1.00 14.57 74 ALA B O 1
ATOM 5958 N N . GLN B 1 75 ? 206.310 11.528 -1.390 1.00 11.24 75 GLN B N 1
ATOM 5959 C CA . GLN B 1 75 ? 205.811 12.656 -0.590 1.00 13.82 75 GLN B CA 1
ATOM 5960 C C . GLN B 1 75 ? 206.812 13.031 0.505 1.00 15.48 75 GLN B C 1
ATOM 5961 O O . GLN B 1 75 ? 206.595 13.994 1.244 1.00 14.52 75 GLN B O 1
ATOM 5975 N N . GLY B 1 76 ? 207.937 12.317 0.571 1.00 10.11 76 GLY B N 1
ATOM 5976 C CA . GLY B 1 76 ? 208.975 12.626 1.540 1.00 11.48 76 GLY B CA 1
ATOM 5977 C C . GLY B 1 76 ? 208.764 12.119 2.966 1.00 10.67 76 GLY B C 1
ATOM 5978 O O . GLY B 1 76 ? 209.413 12.606 3.893 1.00 12.68 76 GLY B O 1
ATOM 5982 N N . HIS B 1 77 ? 207.888 11.137 3.162 1.00 10.24 77 HIS B N 1
ATOM 5983 C CA . HIS B 1 77 ? 207.566 10.670 4.516 1.00 8.20 77 HIS B CA 1
ATOM 5984 C C . HIS B 1 77 ? 208.215 9.333 4.900 1.00 7.71 77 HIS B C 1
ATOM 5985 O O . HIS B 1 77 ? 208.044 8.880 6.037 1.00 8.19 77 HIS B O 1
ATOM 5998 N N . VAL B 1 78 ? 208.854 8.657 3.943 1.00 7.85 78 VAL B N 1
ATOM 5999 C CA . VAL B 1 78 ? 209.529 7.369 4.220 1.00 7.51 78 VAL B CA 1
ATOM 6000 C C . VAL B 1 78 ? 210.720 7.262 3.263 1.00 8.01 78 VAL B C 1
ATOM 6001 O O . VAL B 1 78 ? 210.705 7.820 2.168 1.00 8.91 78 VAL B O 1
ATOM 6014 N N . SER B 1 79 ? 211.766 6.580 3.702 1.00 7.93 79 SER B N 1
ATOM 6015 C CA . SER B 1 79 ? 212.930 6.331 2.860 1.00 8.43 79 SER B CA 1
ATOM 6016 C C . SER B 1 79 ? 213.531 4.996 3.247 1.00 8.16 79 SER B C 1
ATOM 6017 O O . SER B 1 79 ? 213.222 4.445 4.303 1.00 7.63 79 SER B O 1
ATOM 6025 N N . GLU B 1 80 ? 214.380 4.464 2.384 1.00 8.58 80 GLU B N 1
ATOM 6026 C CA . GLU B 1 80 ? 215.048 3.215 2.668 1.00 8.47 80 GLU B CA 1
ATOM 6027 C C . GLU B 1 80 ? 216.105 3.404 3.742 1.00 8.46 80 GLU B C 1
ATOM 6028 O O . GLU B 1 80 ? 216.723 4.452 3.821 1.00 8.84 80 GLU B O 1
ATOM 6040 N N . TRP B 1 81 ? 216.269 2.387 4.577 1.00 8.10 81 TRP B N 1
ATOM 6041 C CA . TRP B 1 81 ? 217.301 2.357 5.604 1.00 8.13 81 TRP B CA 1
ATOM 6042 C C . TRP B 1 81 ? 218.138 1.123 5.364 1.00 8.34 81 TRP B C 1
ATOM 6043 O O . TRP B 1 81 ? 217.578 0.018 5.367 1.00 8.35 81 TRP B O 1
ATOM 6064 N N . THR B 1 82 ? 219.434 1.300 5.159 1.00 8.90 82 THR B N 1
ATOM 6065 C CA . THR B 1 82 ? 220.361 0.219 4.819 1.00 9.27 82 THR B CA 1
ATOM 6066 C C . THR B 1 82 ? 221.523 0.266 5.791 1.00 9.45 82 THR B C 1
ATOM 6067 O O . THR B 1 82 ? 222.606 0.684 5.435 1.00 10.07 82 THR B O 1
ATOM 6078 N N . PRO B 1 83 ? 221.274 -0.082 7.035 1.00 8.97 83 PRO B N 1
ATOM 6079 C CA . PRO B 1 83 ? 222.358 -0.026 8.023 1.00 9.18 83 PRO B CA 1
ATOM 6080 C C . PRO B 1 83 ? 223.465 -1.033 7.785 1.00 9.66 83 PRO B C 1
ATOM 6081 O O . PRO B 1 83 ? 223.233 -2.099 7.204 1.00 9.67 83 PRO B O 1
ATOM 6092 N N . LEU B 1 84 ? 224.670 -0.667 8.217 1.00 10.14 84 LEU B N 1
ATOM 6093 C CA . LEU B 1 84 ? 225.759 -1.624 8.335 1.00 10.59 84 LEU B CA 1
ATOM 6094 C C . LEU B 1 84 ? 225.435 -2.543 9.501 1.00 10.12 84 LEU B C 1
ATOM 6095 O O . LEU B 1 84 ? 225.520 -2.183 10.676 1.00 9.94 84 LEU B O 1
ATOM 6111 N N . LEU B 1 85 ? 224.987 -3.733 9.135 1.00 9.99 85 LEU B N 1
ATOM 6112 C CA . LEU B 1 85 ? 224.436 -4.702 10.095 1.00 9.54 85 LEU B CA 1
ATOM 6113 C C . LEU B 1 85 ? 225.406 -5.739 10.571 1.00 9.96 85 LEU B C 1
ATOM 6114 O O . LEU B 1 85 ? 226.333 -6.113 9.835 1.00 10.61 85 LEU B O 1
ATOM 6130 N N . TYR B 1 86 ? 225.212 -6.157 11.822 1.00 9.66 86 TYR B N 1
ATOM 6131 C CA . TYR B 1 86 ? 226.008 -7.219 12.396 1.00 10.05 86 TYR B CA 1
ATOM 6132 C C . TYR B 1 86 ? 225.051 -8.321 12.881 1.00 9.67 86 TYR B C 1
ATOM 6133 O O . TYR B 1 86 ? 223.838 -8.129 12.965 1.00 9.08 86 TYR B O 1
ATOM 6151 N N . ASN B 1 87 ? 225.610 -9.509 13.128 1.00 10.09 87 ASN B N 1
ATOM 6152 C CA . ASN B 1 87 ? 224.901 -10.599 13.803 1.00 10.70 87 ASN B CA 1
ATOM 6153 C C . ASN B 1 87 ? 225.679 -10.965 15.038 1.00 10.16 87 ASN B C 1
ATOM 6154 O O . ASN B 1 87 ? 226.900 -11.033 14.989 1.00 13.01 87 ASN B O 1
ATOM 6165 N N . PHE B 1 88 ? 224.979 -11.244 16.128 1.00 9.80 88 PHE B N 1
ATOM 6166 C CA . PHE B 1 88 ? 225.598 -11.787 17.333 1.00 10.13 88 PHE B CA 1
ATOM 6167 C C . PHE B 1 88 ? 225.021 -13.155 17.641 1.00 11.29 88 PHE B C 1
ATOM 6168 O O . PHE B 1 88 ? 223.825 -13.238 17.896 1.00 13.27 88 PHE B O 1
ATOM 6185 N N . HIS B 1 89 ? 225.797 -14.200 17.472 1.00 16.02 89 HIS B N 1
ATOM 6186 C CA . HIS B 1 89 ? 225.263 -15.537 17.666 1.00 24.24 89 HIS B CA 1
ATOM 6187 C C . HIS B 1 89 ? 226.383 -16.410 18.225 1.00 20.20 89 HIS B C 1
ATOM 6188 O O . HIS B 1 89 ? 227.553 -16.312 17.816 1.00 19.07 89 HIS B O 1
ATOM 6201 N N . GLY B 1 90 ? 226.014 -17.260 19.170 1.00 28.75 90 GLY B N 1
ATOM 6202 C CA . GLY B 1 90 ? 227.005 -18.078 19.841 1.00 34.92 90 GLY B CA 1
ATOM 6203 C C . GLY B 1 90 ? 228.018 -17.250 20.596 1.00 30.47 90 GLY B C 1
ATOM 6204 O O . GLY B 1 90 ? 229.160 -17.655 20.755 1.00 27.43 90 GLY B O 1
ATOM 6208 N N . GLY B 1 91 ? 227.591 -16.081 21.061 1.00 25.12 91 GLY B N 1
ATOM 6209 C CA . GLY B 1 91 ? 228.475 -15.213 21.822 1.00 23.40 91 GLY B CA 1
ATOM 6210 C C . GLY B 1 91 ? 229.526 -14.520 20.992 1.00 24.55 91 GLY B C 1
ATOM 6211 O O . GLY B 1 91 ? 230.493 -13.963 21.549 1.00 21.00 91 GLY B O 1
ATOM 6215 N N . ARG B 1 92 ? 229.333 -14.513 19.673 1.00 18.60 92 ARG B N 1
ATOM 6216 C CA . ARG B 1 92 ? 230.301 -13.898 18.777 1.00 14.26 92 ARG B CA 1
ATOM 6217 C C . ARG B 1 92 ? 229.667 -12.900 17.789 1.00 18.26 92 ARG B C 1
ATOM 6218 O O . ARG B 1 92 ? 228.679 -13.197 17.125 1.00 16.03 92 ARG B O 1
ATOM 6239 N N . LEU B 1 93 ? 230.326 -11.752 17.643 1.00 17.84 93 LEU B N 1
ATOM 6240 C CA . LEU B 1 93 ? 229.885 -10.682 16.737 1.00 16.56 93 LEU B CA 1
ATOM 6241 C C . LEU B 1 93 ? 230.494 -10.772 15.365 1.00 16.24 93 LEU B C 1
ATOM 6242 O O . LEU B 1 93 ? 231.715 -10.897 15.255 1.00 19.57 93 LEU B O 1
ATOM 6258 N N . SER B 1 94 ? 229.686 -10.680 14.313 1.00 14.82 94 SER B N 1
ATOM 6259 C CA . SER B 1 94 ? 230.210 -10.651 12.951 1.00 17.42 94 SER B CA 1
ATOM 6260 C C . SER B 1 94 ? 229.350 -9.808 11.990 1.00 13.11 94 SER B C 1
ATOM 6261 O O . SER B 1 94 ? 228.154 -9.648 12.184 1.00 15.78 94 SER B O 1
ATOM 6269 N N . PRO B 1 95 ? 229.961 -9.261 10.938 1.00 13.44 95 PRO B N 1
ATOM 6270 C CA . PRO B 1 95 ? 229.191 -8.525 9.925 1.00 12.77 95 PRO B CA 1
ATOM 6271 C C . PRO B 1 95 ? 228.164 -9.452 9.275 1.00 22.90 95 PRO B C 1
ATOM 6272 O O . PRO B 1 95 ? 228.404 -10.632 9.035 1.00 24.04 95 PRO B O 1
ATOM 6283 N N . SER B 1 96 ? 227.044 -8.858 8.918 1.00 15.94 96 SER B N 1
ATOM 6284 C CA . SER B 1 96 ? 225.910 -9.499 8.274 1.00 20.45 96 SER B CA 1
ATOM 6285 C C . SER B 1 96 ? 225.625 -8.844 6.928 1.00 21.17 96 SER B C 1
ATOM 6286 O O . SER B 1 96 ? 225.168 -7.702 6.870 1.00 38.90 96 SER B O 1
ATOM 6294 N N . PRO B 1 97 ? 226.046 -9.491 5.845 1.00 32.13 97 PRO B N 1
ATOM 6295 C CA . PRO B 1 97 ? 225.718 -8.827 4.586 1.00 41.26 97 PRO B CA 1
ATOM 6296 C C . PRO B 1 97 ? 224.231 -9.010 4.343 1.00 45.36 97 PRO B C 1
ATOM 6297 O O . PRO B 1 97 ? 223.867 -9.610 3.326 1.00 56.40 97 PRO B O 1
ATOM 6308 N N . ASP B 1 98 ? 223.354 -8.515 5.230 1.00 45.36 98 ASP B N 1
ATOM 6309 C CA . ASP B 1 98 ? 221.972 -8.715 4.885 1.00 43.89 98 ASP B CA 1
ATOM 6310 C C . ASP B 1 98 ? 221.725 -7.645 3.842 1.00 44.09 98 ASP B C 1
ATOM 6311 O O . ASP B 1 98 ? 222.226 -6.525 3.937 1.00 44.20 98 ASP B O 1
ATOM 6320 N N . GLU B 1 99 ? 220.850 -8.002 2.918 1.00 42.89 99 GLU B N 1
ATOM 6321 C CA . GLU B 1 99 ? 220.608 -7.234 1.708 1.00 43.01 99 GLU B CA 1
ATOM 6322 C C . GLU B 1 99 ? 219.157 -6.830 1.499 1.00 31.61 99 GLU B C 1
ATOM 6323 O O . GLU B 1 99 ? 218.710 -6.594 0.378 1.00 27.33 99 GLU B O 1
ATOM 6335 N N . GLN B 1 100 ? 218.431 -6.828 2.591 1.00 18.30 100 GLN B N 1
ATOM 6336 C CA . GLN B 1 100 ? 216.986 -6.647 2.612 1.00 16.98 100 GLN B CA 1
ATOM 6337 C C . GLN B 1 100 ? 216.587 -5.185 2.634 1.00 10.65 100 GLN B C 1
ATOM 6338 O O . GLN B 1 100 ? 217.104 -4.432 3.442 1.00 13.41 100 GLN B O 1
ATOM 6352 N N . VAL B 1 101 ? 215.646 -4.799 1.776 1.00 10.94 101 VAL B N 1
ATOM 6353 C CA . VAL B 1 101 ? 215.095 -3.450 1.834 1.00 10.15 101 VAL B CA 1
ATOM 6354 C C . VAL B 1 101 ? 214.229 -3.264 3.066 1.00 10.36 101 VAL B C 1
ATOM 6355 O O . VAL B 1 101 ? 213.324 -4.054 3.339 1.00 13.11 101 VAL B O 1
ATOM 6368 N N . ARG B 1 102 ? 214.575 -2.241 3.849 1.00 8.18 102 ARG B N 1
ATOM 6369 C CA . ARG B 1 102 ? 213.839 -1.836 5.033 1.00 6.96 102 ARG B CA 1
ATOM 6370 C C . ARG B 1 102 ? 213.467 -0.372 4.867 1.00 9.51 102 ARG B C 1
ATOM 6371 O O . ARG B 1 102 ? 214.252 0.426 4.341 1.00 10.77 102 ARG B O 1
ATOM 6392 N N . TRP B 1 103 ? 212.258 -0.030 5.298 1.00 7.03 103 TRP B N 1
ATOM 6393 C CA . TRP B 1 103 ? 211.738 1.317 5.215 1.00 7.93 103 TRP B CA 1
ATOM 6394 C C . TRP B 1 103 ? 211.586 1.933 6.594 1.00 8.00 103 TRP B C 1
ATOM 6395 O O . TRP B 1 103 ? 211.179 1.253 7.541 1.00 8.45 103 TRP B O 1
ATOM 6416 N N A VAL B 1 104 ? 211.875 3.224 6.696 0.39 8.59 104 VAL B N 1
ATOM 6417 N N B VAL B 1 104 ? 211.858 3.240 6.676 0.61 6.44 104 VAL B N 1
ATOM 6418 C CA A VAL B 1 104 ? 211.646 3.961 7.927 0.39 8.30 104 VAL B CA 1
ATOM 6419 C CA B VAL B 1 104 ? 211.769 4.003 7.926 0.61 7.51 104 VAL B CA 1
ATOM 6420 C C A VAL B 1 104 ? 210.983 5.263 7.593 0.39 7.19 104 VAL B C 1
ATOM 6421 C C B VAL B 1 104 ? 211.094 5.338 7.657 0.61 8.18 104 VAL B C 1
ATOM 6422 O O A VAL B 1 104 ? 211.259 5.865 6.550 0.39 14.82 104 VAL B O 1
ATOM 6423 O O B VAL B 1 104 ? 211.477 6.046 6.708 0.61 6.94 104 VAL B O 1
ATOM 6448 N N . GLY B 1 105 ? 210.108 5.707 8.482 1.00 7.45 105 GLY B N 1
ATOM 6449 C CA . GLY B 1 105 ? 209.535 7.031 8.368 1.00 8.82 105 GLY B CA 1
ATOM 6450 C C . GLY B 1 105 ? 210.582 8.110 8.539 1.00 10.08 105 GLY B C 1
ATOM 6451 O O . GLY B 1 105 ? 211.575 7.919 9.242 1.00 12.02 105 GLY B O 1
ATOM 6456 N N . GLU B 1 106 ? 210.382 9.235 7.879 1.00 8.55 106 GLU B N 1
ATOM 6457 C CA . GLU B 1 106 ? 211.281 10.362 8.029 1.00 12.86 106 GLU B CA 1
ATOM 6458 C C . GLU B 1 106 ? 210.415 11.619 8.174 1.00 14.21 106 GLU B C 1
ATOM 6459 O O . GLU B 1 106 ? 209.457 11.818 7.436 1.00 12.98 106 GLU B O 1
ATOM 6471 N N . PRO B 1 107 ? 210.758 12.498 9.121 1.00 16.27 107 PRO B N 1
ATOM 6472 C CA . PRO B 1 107 ? 211.961 12.422 9.948 1.00 17.03 107 PRO B CA 1
ATOM 6473 C C . PRO B 1 107 ? 211.924 11.397 11.082 1.00 15.21 107 PRO B C 1
ATOM 6474 O O . PRO B 1 107 ? 212.958 11.117 11.683 1.00 15.89 107 PRO B O 1
ATOM 6485 N N . GLY B 1 108 ? 210.763 10.796 11.314 1.00 10.52 108 GLY B N 1
ATOM 6486 C CA . GLY B 1 108 ? 210.590 9.723 12.284 1.00 14.02 108 GLY B CA 1
ATOM 6487 C C . GLY B 1 108 ? 209.552 8.742 11.788 1.00 9.56 108 GLY B C 1
ATOM 6488 O O . GLY B 1 108 ? 208.839 9.032 10.815 1.00 10.14 108 GLY B O 1
ATOM 6492 N N A MET B 1 109 ? 209.454 7.588 12.432 0.62 8.81 109 MET B N 1
ATOM 6493 N N B MET B 1 109 ? 209.461 7.582 12.426 0.38 8.92 109 MET B N 1
ATOM 6494 C CA A MET B 1 109 ? 208.491 6.582 12.003 0.62 8.65 109 MET B CA 1
ATOM 6495 C CA B MET B 1 109 ? 208.485 6.571 12.026 0.38 8.81 109 MET B CA 1
ATOM 6496 C C A MET B 1 109 ? 207.060 7.121 12.007 0.62 10.67 109 MET B C 1
ATOM 6497 C C B MET B 1 109 ? 207.069 7.141 11.987 0.38 10.87 109 MET B C 1
ATOM 6498 O O A MET B 1 109 ? 206.241 6.710 11.177 0.62 13.80 109 MET B O 1
ATOM 6499 O O B MET B 1 109 ? 206.266 6.759 11.131 0.38 12.89 109 MET B O 1
ATOM 6526 N N . SER B 1 110 ? 206.772 8.060 12.904 1.00 11.18 110 SER B N 1
ATOM 6527 C CA . SER B 1 110 ? 205.421 8.616 13.026 1.00 16.39 110 SER B CA 1
ATOM 6528 C C . SER B 1 110 ? 205.014 9.443 11.813 1.00 11.28 110 SER B C 1
ATOM 6529 O O . SER B 1 110 ? 203.830 9.742 11.660 1.00 10.46 110 SER B O 1
ATOM 6538 N N . ALA B 1 111 ? 205.964 9.813 10.956 1.00 9.89 111 ALA B N 1
ATOM 6539 C CA . ALA B 1 111 ? 205.637 10.676 9.807 1.00 8.52 111 ALA B CA 1
ATOM 6540 C C . ALA B 1 111 ? 204.640 10.030 8.850 1.00 6.77 111 ALA B C 1
ATOM 6541 O O . ALA B 1 111 ? 203.862 10.742 8.203 1.00 9.21 111 ALA B O 1
ATOM 6548 N N . ILE B 1 112 ? 204.667 8.709 8.742 1.00 7.63 112 ILE B N 1
ATOM 6549 C CA . ILE B 1 112 ? 203.782 7.995 7.834 1.00 6.14 112 ILE B CA 1
ATOM 6550 C C . ILE B 1 112 ? 202.324 8.172 8.232 1.00 6.34 112 ILE B C 1
ATOM 6551 O O . ILE B 1 112 ? 201.495 8.663 7.434 1.00 7.90 112 ILE B O 1
ATOM 6567 N N . THR B 1 113 ? 202.023 7.804 9.467 1.00 6.59 113 THR B N 1
ATOM 6568 C CA . THR B 1 113 ? 200.666 7.900 9.968 1.00 7.29 113 THR B CA 1
ATOM 6569 C C . THR B 1 113 ? 200.271 9.371 10.113 1.00 6.66 113 THR B C 1
ATOM 6570 O O . THR B 1 113 ? 199.113 9.692 9.932 1.00 6.44 113 THR B O 1
ATOM 6581 N N . ARG B 1 114 ? 201.192 10.287 10.435 1.00 6.72 114 ARG B N 1
ATOM 6582 C CA . ARG B 1 114 ? 200.808 11.706 10.540 1.00 7.12 114 ARG B CA 1
ATOM 6583 C C . ARG B 1 114 ? 200.265 12.217 9.210 1.00 7.45 114 ARG B C 1
ATOM 6584 O O . ARG B 1 114 ? 199.257 12.902 9.146 1.00 7.77 114 ARG B O 1
ATOM 6605 N N . ALA B 1 115 ? 200.947 11.823 8.141 1.00 7.40 115 ALA B N 1
ATOM 6606 C CA . ALA B 1 115 ? 200.535 12.256 6.797 1.00 7.77 115 ALA B CA 1
ATOM 6607 C C . ALA B 1 115 ? 199.227 11.598 6.387 1.00 7.56 115 ALA B C 1
ATOM 6608 O O . ALA B 1 115 ? 198.378 12.249 5.752 1.00 7.97 115 ALA B O 1
ATOM 6615 N N . MET B 1 116 ? 199.050 10.325 6.747 1.00 7.01 116 MET B N 1
ATOM 6616 C CA . MET B 1 116 ? 197.778 9.642 6.470 1.00 6.86 116 MET B CA 1
ATOM 6617 C C . MET B 1 116 ? 196.608 10.308 7.175 1.00 7.42 116 MET B C 1
ATOM 6618 O O . MET B 1 116 ? 195.538 10.511 6.580 1.00 9.11 116 MET B O 1
ATOM 6632 N N . ARG B 1 117 ? 196.829 10.728 8.421 1.00 7.03 117 ARG B N 1
ATOM 6633 C CA . ARG B 1 117 ? 195.779 11.393 9.193 1.00 7.30 117 ARG B CA 1
ATOM 6634 C C . ARG B 1 117 ? 195.422 12.756 8.581 1.00 7.98 117 ARG B C 1
ATOM 6635 O O . ARG B 1 117 ? 194.258 13.160 8.550 1.00 8.29 117 ARG B O 1
ATOM 6656 N N . GLY B 1 118 ? 196.442 13.492 8.155 1.00 8.28 118 GLY B N 1
ATOM 6657 C CA . GLY B 1 118 ? 196.228 14.823 7.590 1.00 10.65 118 GLY B CA 1
ATOM 6658 C C . GLY B 1 118 ? 195.365 15.655 8.500 1.00 9.44 118 GLY B C 1
ATOM 6659 O O . GLY B 1 118 ? 195.623 15.698 9.717 1.00 11.21 118 GLY B O 1
ATOM 6663 N N . ASP B 1 119 ? 194.321 16.273 7.962 1.00 9.93 119 ASP B N 1
ATOM 6664 C CA . ASP B 1 119 ? 193.436 17.098 8.788 1.00 10.45 119 ASP B CA 1
ATOM 6665 C C . ASP B 1 119 ? 192.076 16.432 9.034 1.00 10.24 119 ASP B C 1
ATOM 6666 O O . ASP B 1 119 ? 191.083 17.095 9.277 1.00 10.78 119 ASP B O 1
ATOM 6675 N N . LEU B 1 120 ? 192.043 15.105 8.993 1.00 9.53 120 LEU B N 1
ATOM 6676 C CA . LEU B 1 120 ? 190.811 14.402 9.308 1.00 9.36 120 LEU B CA 1
ATOM 6677 C C . LEU B 1 120 ? 190.381 14.725 10.734 1.00 9.56 120 LEU B C 1
ATOM 6678 O O . LEU B 1 120 ? 191.212 14.851 11.624 1.00 9.46 120 LEU B O 1
ATOM 6694 N N . PRO B 1 121 ? 189.073 14.860 10.953 1.00 9.91 121 PRO B N 1
ATOM 6695 C CA . PRO B 1 121 ? 188.609 15.126 12.315 1.00 10.37 121 PRO B CA 1
ATOM 6696 C C . PRO B 1 121 ? 189.026 14.055 13.308 1.00 9.56 121 PRO B C 1
ATOM 6697 O O . PRO B 1 121 ? 188.846 12.872 13.054 1.00 9.02 121 PRO B O 1
ATOM 6708 N N . VAL B 1 122 ? 189.577 14.483 14.436 1.00 9.73 122 VAL B N 1
ATOM 6709 C CA . VAL B 1 122 ? 190.127 13.549 15.407 1.00 10.67 122 VAL B CA 1
ATOM 6710 C C . VAL B 1 122 ? 189.923 14.067 16.832 1.00 13.01 122 VAL B C 1
ATOM 6711 O O . VAL B 1 122 ? 189.999 15.286 17.112 1.00 10.50 122 VAL B O 1
ATOM 6724 N N . SER B 1 123 ? 189.623 13.127 17.724 1.00 9.45 123 SER B N 1
ATOM 6725 C CA . SER B 1 123 ? 189.571 13.386 19.165 1.00 10.15 123 SER B CA 1
ATOM 6726 C C . SER B 1 123 ? 190.673 12.568 19.847 1.00 11.22 123 SER B C 1
ATOM 6727 O O . SER B 1 123 ? 190.586 11.343 19.924 1.00 9.75 123 SER B O 1
ATOM 6735 N N . PHE B 1 124 ? 191.726 13.249 20.290 1.00 9.58 124 PHE B N 1
ATOM 6736 C CA . PHE B 1 124 ? 192.824 12.630 21.036 1.00 9.23 124 PHE B CA 1
ATOM 6737 C C . PHE B 1 124 ? 192.561 12.675 22.547 1.00 9.72 124 PHE B C 1
ATOM 6738 O O . PHE B 1 124 ? 191.667 13.376 23.007 1.00 11.65 124 PHE B O 1
ATOM 6755 N N . SER B 1 125 ? 193.365 11.908 23.276 1.00 9.40 125 SER B N 1
ATOM 6756 C CA . SER B 1 125 ? 193.189 11.761 24.730 1.00 9.84 125 SER B CA 1
ATOM 6757 C C . SER B 1 125 ? 191.746 11.413 25.046 1.00 11.03 125 SER B C 1
ATOM 6758 O O . SER B 1 125 ? 191.154 11.926 26.013 1.00 14.76 125 SER B O 1
ATOM 6766 N N . CYS B 1 126 ? 191.182 10.561 24.196 1.00 9.49 126 CYS B N 1
ATOM 6767 C CA . CYS B 1 126 ? 189.787 10.175 24.250 1.00 10.13 126 CYS B CA 1
ATOM 6768 C C . CYS B 1 126 ? 189.718 8.637 24.190 1.00 11.02 126 CYS B C 1
ATOM 6769 O O . CYS B 1 126 ? 189.655 8.036 23.126 1.00 9.15 126 CYS B O 1
ATOM 6777 N N . ARG B 1 127 ? 189.743 8.035 25.365 1.00 10.23 127 ARG B N 1
ATOM 6778 C CA . ARG B 1 127 ? 189.650 6.577 25.527 1.00 8.79 127 ARG B CA 1
ATOM 6779 C C . ARG B 1 127 ? 188.196 6.162 25.400 1.00 9.03 127 ARG B C 1
ATOM 6780 O O . ARG B 1 127 ? 187.367 6.536 26.230 1.00 9.99 127 ARG B O 1
ATOM 6801 N N . ILE B 1 128 ? 187.858 5.387 24.373 1.00 9.08 128 ILE B N 1
ATOM 6802 C CA . ILE B 1 128 ? 186.496 4.913 24.228 1.00 8.84 128 ILE B CA 1
ATOM 6803 C C . ILE B 1 128 ? 186.308 3.704 25.125 1.00 8.91 128 ILE B C 1
ATOM 6804 O O . ILE B 1 128 ? 187.136 2.810 25.110 1.00 8.97 128 ILE B O 1
ATOM 6820 N N . THR B 1 129 ? 185.222 3.679 25.903 1.00 9.56 129 THR B N 1
ATOM 6821 C CA . THR B 1 129 ? 184.991 2.569 26.794 1.00 9.75 129 THR B CA 1
ATOM 6822 C C . THR B 1 129 ? 183.796 1.715 26.377 1.00 12.29 129 THR B C 1
ATOM 6823 O O . THR B 1 129 ? 183.763 0.531 26.715 1.00 16.90 129 THR B O 1
ATOM 6834 N N . ASP B 1 130 ? 182.849 2.284 25.626 1.00 10.84 130 ASP B N 1
ATOM 6835 C CA . ASP B 1 130 ? 181.633 1.579 25.201 1.00 12.11 130 ASP B CA 1
ATOM 6836 C C . ASP B 1 130 ? 181.159 2.060 23.845 1.00 10.40 130 ASP B C 1
ATOM 6837 O O . ASP B 1 130 ? 181.256 3.249 23.517 1.00 11.59 130 ASP B O 1
ATOM 6846 N N . VAL B 1 131 ? 180.634 1.118 23.064 1.00 12.93 131 VAL B N 1
ATOM 6847 C CA . VAL B 1 131 ? 180.138 1.361 21.727 1.00 10.49 131 VAL B CA 1
ATOM 6848 C C . VAL B 1 131 ? 178.751 0.741 21.724 1.00 11.47 131 VAL B C 1
ATOM 6849 O O . VAL B 1 131 ? 178.604 -0.434 22.053 1.00 12.81 131 VAL B O 1
ATOM 6862 N N . PHE B 1 132 ? 177.728 1.529 21.434 1.00 11.24 132 PHE B N 1
ATOM 6863 C CA . PHE B 1 132 ? 176.352 1.031 21.555 1.00 11.96 132 PHE B CA 1
ATOM 6864 C C . PHE B 1 132 ? 175.513 1.730 20.519 1.00 12.77 132 PHE B C 1
ATOM 6865 O O . PHE B 1 132 ? 175.845 2.843 20.079 1.00 13.55 132 PHE B O 1
ATOM 6882 N N . ARG B 1 133 ? 174.410 1.102 20.148 1.00 16.05 133 ARG B N 1
ATOM 6883 C CA . ARG B 1 133 ? 173.620 1.678 19.078 1.00 18.26 133 ARG B CA 1
ATOM 6884 C C . ARG B 1 133 ? 172.236 1.967 19.607 1.00 16.65 133 ARG B C 1
ATOM 6885 O O . ARG B 1 133 ? 171.757 1.318 20.558 1.00 16.50 133 ARG B O 1
ATOM 6906 N N . GLY B 1 134 ? 171.627 3.011 19.061 1.00 14.45 134 GLY B N 1
ATOM 6907 C CA . GLY B 1 134 ? 170.221 3.288 19.271 1.00 15.44 134 GLY B CA 1
ATOM 6908 C C . GLY B 1 134 ? 169.469 2.654 18.114 1.00 18.01 134 GLY B C 1
ATOM 6909 O O . GLY B 1 134 ? 169.963 1.725 17.465 1.00 25.75 134 GLY B O 1
ATOM 6913 N N . GLU B 1 135 ? 168.307 3.195 17.791 1.00 20.57 135 GLU B N 1
ATOM 6914 C CA . GLU B 1 135 ? 167.502 2.625 16.730 1.00 28.24 135 GLU B CA 1
ATOM 6915 C C . GLU B 1 135 ? 168.132 2.896 15.371 1.00 32.95 135 GLU B C 1
ATOM 6916 O O . GLU B 1 135 ? 168.024 2.074 14.460 1.00 30.44 135 GLU B O 1
ATOM 6928 N N . GLN B 1 136 ? 168.812 4.032 15.240 1.00 22.83 136 GLN B N 1
ATOM 6929 C CA . GLN B 1 136 ? 169.352 4.435 13.938 1.00 30.50 136 GLN B CA 1
ATOM 6930 C C . GLN B 1 136 ? 170.856 4.588 13.877 1.00 25.67 136 GLN B C 1
ATOM 6931 O O . GLN B 1 136 ? 171.463 4.371 12.823 1.00 32.95 136 GLN B O 1
ATOM 6945 N N . HIS B 1 137 ? 171.460 4.981 14.995 1.00 14.61 137 HIS B N 1
ATOM 6946 C CA . HIS B 1 137 ? 172.861 5.401 14.970 1.00 14.55 137 HIS B CA 1
ATOM 6947 C C . HIS B 1 137 ? 173.695 4.729 16.021 1.00 13.93 137 HIS B C 1
ATOM 6948 O O . HIS B 1 137 ? 173.186 4.210 17.024 1.00 15.05 137 HIS B O 1
ATOM 6961 N N . TRP B 1 138 ? 175.005 4.773 15.780 1.00 12.19 138 TRP B N 1
ATOM 6962 C CA . TRP B 1 138 ? 175.979 4.339 16.762 1.00 11.70 138 TRP B CA 1
ATOM 6963 C C . TRP B 1 138 ? 176.450 5.475 17.651 1.00 12.98 138 TRP B C 1
ATOM 6964 O O . TRP B 1 138 ? 176.415 6.642 17.264 1.00 13.90 138 TRP B O 1
ATOM 6985 N N . ASN B 1 139 ? 176.896 5.108 18.845 1.00 11.68 139 ASN B N 1
ATOM 6986 C CA . ASN B 1 139 ? 177.335 6.038 19.880 1.00 11.87 139 ASN B CA 1
ATOM 6987 C C . ASN B 1 139 ? 178.554 5.499 20.574 1.00 14.69 139 ASN B C 1
ATOM 6988 O O . ASN B 1 139 ? 178.681 4.291 20.786 1.00 13.25 139 ASN B O 1
ATOM 6999 N N . LEU B 1 140 ? 179.442 6.409 20.941 1.00 12.67 140 LEU B N 1
ATOM 7000 C CA . LEU B 1 140 ? 180.628 6.052 21.704 1.00 10.98 140 LEU B CA 1
ATOM 7001 C C . LEU B 1 140 ? 180.553 6.714 23.054 1.00 16.54 140 LEU B C 1
ATOM 7002 O O . LEU B 1 140 ? 180.223 7.887 23.158 1.00 16.85 140 LEU B O 1
ATOM 7018 N N . LEU B 1 141 ? 180.904 5.983 24.102 1.00 11.59 141 LEU B N 1
ATOM 7019 C CA . LEU B 1 141 ? 181.068 6.600 25.411 1.00 12.05 141 LEU B CA 1
ATOM 7020 C C . LEU B 1 141 ? 182.545 6.619 25.742 1.00 11.33 141 LEU B C 1
ATOM 7021 O O . LEU B 1 141 ? 183.222 5.607 25.525 1.00 10.68 141 LEU B O 1
ATOM 7037 N N . ASP B 1 142 ? 183.072 7.728 26.273 1.00 12.10 142 ASP B N 1
ATOM 7038 C CA . ASP B 1 142 ? 184.488 7.742 26.650 1.00 11.28 142 ASP B CA 1
ATOM 7039 C C . ASP B 1 142 ? 184.703 7.652 28.173 1.00 11.80 142 ASP B C 1
ATOM 7040 O O . ASP B 1 142 ? 183.740 7.552 28.921 1.00 12.48 142 ASP B O 1
ATOM 7049 N N . ALA B 1 143 ? 185.971 7.629 28.589 1.00 12.20 143 ALA B N 1
ATOM 7050 C CA . ALA B 1 143 ? 186.338 7.342 29.979 1.00 13.47 143 ALA B CA 1
ATOM 7051 C C . ALA B 1 143 ? 185.969 8.488 30.910 1.00 19.46 143 ALA B C 1
ATOM 7052 O O . ALA B 1 143 ? 185.993 8.330 32.136 1.00 18.02 143 ALA B O 1
ATOM 7059 N N . GLU B 1 144 ? 185.673 9.653 30.334 1.00 15.72 144 GLU B N 1
ATOM 7060 C CA . GLU B 1 144 ? 185.174 10.790 31.107 1.00 22.46 144 GLU B CA 1
ATOM 7061 C C . GLU B 1 144 ? 183.645 10.823 31.128 1.00 17.20 144 GLU B C 1
ATOM 7062 O O . GLU B 1 144 ? 183.034 11.791 31.584 1.00 21.51 144 GLU B O 1
ATOM 7074 N N . SER B 1 145 ? 183.025 9.763 30.609 1.00 15.77 145 SER B N 1
ATOM 7075 C CA . SER B 1 145 ? 181.585 9.633 30.540 1.00 15.01 145 SER B CA 1
ATOM 7076 C C . SER B 1 145 ? 180.892 10.583 29.571 1.00 19.84 145 SER B C 1
ATOM 7077 O O . SER B 1 145 ? 179.701 10.789 29.670 1.00 20.29 145 SER B O 1
ATOM 7081 N N . GLU B 1 146 ? 181.624 11.125 28.609 1.00 14.69 146 GLU B N 1
ATOM 7082 C CA . GLU B 1 146 ? 180.998 11.947 27.570 1.00 18.83 146 GLU B CA 1
ATOM 7083 C C . GLU B 1 146 ? 180.559 11.071 26.404 1.00 16.92 146 GLU B C 1
ATOM 7084 O O . GLU B 1 146 ? 181.261 10.126 26.038 1.00 16.23 146 GLU B O 1
ATOM 7096 N N . ASN B 1 147 ? 179.394 11.392 25.847 1.00 15.81 147 ASN B N 1
ATOM 7097 C CA . ASN B 1 147 ? 178.840 10.667 24.700 1.00 14.14 147 ASN B CA 1
ATOM 7098 C C . ASN B 1 147 ? 179.381 11.265 23.409 1.00 19.49 147 ASN B C 1
ATOM 7099 O O . ASN B 1 147 ? 179.564 12.478 23.322 1.00 18.87 147 ASN B O 1
ATOM 7110 N N . HIS B 1 148 ? 179.566 10.417 22.399 1.00 12.87 148 HIS B N 1
ATOM 7111 C CA . HIS B 1 148 ? 179.987 10.852 21.068 1.00 13.57 148 HIS B CA 1
ATOM 7112 C C . HIS B 1 148 ? 179.091 10.183 20.038 1.00 20.56 148 HIS B C 1
ATOM 7113 O O . HIS B 1 148 ? 178.850 8.975 20.082 1.00 15.37 148 HIS B O 1
ATOM 7126 N N . GLY B 1 149 ? 178.593 10.988 19.108 1.00 12.69 149 GLY B N 1
ATOM 7127 C CA . GLY B 1 149 ? 177.728 10.518 18.063 1.00 12.71 149 GLY B CA 1
ATOM 7128 C C . GLY B 1 149 ? 176.765 11.606 17.675 1.00 15.31 149 GLY B C 1
ATOM 7129 O O . GLY B 1 149 ? 176.851 12.718 18.197 1.00 18.20 149 GLY B O 1
ATOM 7133 N N . PRO B 1 150 ? 175.856 11.295 16.760 1.00 13.73 150 PRO B N 1
ATOM 7134 C CA . PRO B 1 150 ? 175.657 9.987 16.146 1.00 14.40 150 PRO B CA 1
ATOM 7135 C C . PRO B 1 150 ? 176.696 9.627 15.086 1.00 12.46 150 PRO B C 1
ATOM 7136 O O . PRO B 1 150 ? 177.226 10.517 14.419 1.00 12.67 150 PRO B O 1
ATOM 7147 N N . PHE B 1 151 ? 176.946 8.326 14.938 1.00 11.90 151 PHE B N 1
ATOM 7148 C CA . PHE B 1 151 ? 177.795 7.801 13.869 1.00 11.25 151 PHE B CA 1
ATOM 7149 C C . PHE B 1 151 ? 177.013 6.766 13.078 1.00 12.07 151 PHE B C 1
ATOM 7150 O O . PHE B 1 151 ? 176.147 6.084 13.637 1.00 11.66 151 PHE B O 1
ATOM 7167 N N . SER B 1 152 ? 177.329 6.633 11.791 1.00 11.13 152 SER B N 1
ATOM 7168 C CA . SER B 1 152 ? 176.586 5.746 10.926 1.00 11.33 152 SER B CA 1
ATOM 7169 C C . SER B 1 152 ? 177.047 4.312 11.033 1.00 10.86 152 SER B C 1
ATOM 7170 O O . SER B 1 152 ? 176.256 3.407 10.850 1.00 11.16 152 SER B O 1
ATOM 7178 N N . HIS B 1 153 ? 178.342 4.153 11.329 1.00 10.19 153 HIS B N 1
ATOM 7179 C CA . HIS B 1 153 ? 179.036 2.869 11.426 1.00 9.70 153 HIS B CA 1
ATOM 7180 C C . HIS B 1 153 ? 180.209 3.046 12.384 1.00 9.16 153 HIS B C 1
ATOM 7181 O O . HIS B 1 153 ? 180.619 4.167 12.653 1.00 9.13 153 HIS B O 1
ATOM 7194 N N . VAL B 1 154 ? 180.775 1.944 12.857 1.00 8.80 154 VAL B N 1
ATOM 7195 C CA . VAL B 1 154 ? 181.983 2.015 13.694 1.00 8.30 154 VAL B CA 1
ATOM 7196 C C . VAL B 1 154 ? 183.030 1.051 13.190 1.00 7.80 154 VAL B C 1
ATOM 7197 O O . VAL B 1 154 ? 182.728 -0.098 12.928 1.00 7.88 154 VAL B O 1
ATOM 7210 N N . ILE B 1 155 ? 184.272 1.535 13.056 1.00 7.36 155 ILE B N 1
ATOM 7211 C CA . ILE B 1 155 ? 185.421 0.671 12.809 1.00 6.90 155 ILE B CA 1
ATOM 7212 C C . ILE B 1 155 ? 186.301 0.681 14.046 1.00 6.60 155 ILE B C 1
ATOM 7213 O O . ILE B 1 155 ? 186.728 1.746 14.509 1.00 7.36 155 ILE B O 1
ATOM 7229 N N . ILE B 1 156 ? 186.560 -0.503 14.598 1.00 6.47 156 ILE B N 1
ATOM 7230 C CA . ILE B 1 156 ? 187.460 -0.647 15.734 1.00 6.89 156 ILE B CA 1
ATOM 7231 C C . ILE B 1 156 ? 188.806 -1.073 15.169 1.00 5.79 156 ILE B C 1
ATOM 7232 O O . ILE B 1 156 ? 188.874 -2.043 14.435 1.00 5.76 156 ILE B O 1
ATOM 7248 N N . ALA B 1 157 ? 189.864 -0.316 15.502 1.00 5.53 157 ALA B N 1
ATOM 7249 C CA . ALA B 1 157 ? 191.188 -0.533 14.924 1.00 5.18 157 ALA B CA 1
ATOM 7250 C C . ALA B 1 157 ? 192.238 -0.547 16.032 1.00 6.71 157 ALA B C 1
ATOM 7251 O O . ALA B 1 157 ? 193.165 0.261 16.027 1.00 6.20 157 ALA B O 1
ATOM 7258 N N . THR B 1 158 ? 192.056 -1.441 16.995 1.00 5.91 158 THR B N 1
ATOM 7259 C CA . THR B 1 158 ? 192.912 -1.542 18.178 1.00 4.96 158 THR B CA 1
ATOM 7260 C C . THR B 1 158 ? 193.468 -2.949 18.273 1.00 5.32 158 THR B C 1
ATOM 7261 O O . THR B 1 158 ? 192.961 -3.848 17.653 1.00 5.33 158 THR B O 1
ATOM 7272 N N . PRO B 1 159 ? 194.496 -3.143 19.097 1.00 4.75 159 PRO B N 1
ATOM 7273 C CA . PRO B 1 159 ? 194.898 -4.517 19.418 1.00 4.78 159 PRO B CA 1
ATOM 7274 C C . PRO B 1 159 ? 193.712 -5.344 19.893 1.00 5.12 159 PRO B C 1
ATOM 7275 O O . PRO B 1 159 ? 192.845 -4.789 20.558 1.00 5.35 159 PRO B O 1
ATOM 7286 N N . ALA B 1 160 ? 193.713 -6.645 19.584 1.00 5.47 160 ALA B N 1
ATOM 7287 C CA . ALA B 1 160 ? 192.533 -7.460 19.810 1.00 5.64 160 ALA B CA 1
ATOM 7288 C C . ALA B 1 160 ? 192.044 -7.432 21.280 1.00 5.95 160 ALA B C 1
ATOM 7289 O O . ALA B 1 160 ? 190.850 -7.273 21.530 1.00 6.27 160 ALA B O 1
ATOM 7296 N N . PRO B 1 161 ? 192.949 -7.542 22.263 1.00 5.91 161 PRO B N 1
ATOM 7297 C CA . PRO B 1 161 ? 192.428 -7.527 23.639 1.00 8.76 161 PRO B CA 1
ATOM 7298 C C . PRO B 1 161 ? 191.760 -6.218 24.034 1.00 7.86 161 PRO B C 1
ATOM 7299 O O . PRO B 1 161 ? 190.901 -6.201 24.934 1.00 11.36 161 PRO B O 1
ATOM 7310 N N . GLN B 1 162 ? 192.139 -5.127 23.389 1.00 6.91 162 GLN B N 1
ATOM 7311 C CA . GLN B 1 162 ? 191.548 -3.830 23.661 1.00 8.14 162 GLN B CA 1
ATOM 7312 C C . GLN B 1 162 ? 190.259 -3.634 22.870 1.00 8.33 162 GLN B C 1
ATOM 7313 O O . GLN B 1 162 ? 189.452 -2.771 23.160 1.00 10.09 162 GLN B O 1
ATOM 7327 N N . ALA B 1 163 ? 190.061 -4.455 21.857 1.00 7.42 163 ALA B N 1
ATOM 7328 C CA . ALA B 1 163 ? 188.833 -4.385 21.074 1.00 8.15 163 ALA B CA 1
ATOM 7329 C C . ALA B 1 163 ? 187.628 -5.091 21.722 1.00 9.18 163 ALA B C 1
ATOM 7330 O O . ALA B 1 163 ? 186.481 -4.713 21.488 1.00 7.92 163 ALA B O 1
ATOM 7337 N N A THR B 1 164 ? 187.887 -6.121 22.519 0.43 7.46 164 THR B N 1
ATOM 7338 N N B THR B 1 164 ? 187.876 -6.134 22.523 0.57 7.19 164 THR B N 1
ATOM 7339 C CA A THR B 1 164 ? 186.810 -6.955 23.048 0.43 10.11 164 THR B CA 1
ATOM 7340 C CA B THR B 1 164 ? 186.775 -6.972 23.030 0.57 10.62 164 THR B CA 1
ATOM 7341 C C A THR B 1 164 ? 185.771 -6.167 23.833 0.43 12.71 164 THR B C 1
ATOM 7342 C C B THR B 1 164 ? 185.755 -6.155 23.817 0.57 12.88 164 THR B C 1
ATOM 7343 O O A THR B 1 164 ? 184.571 -6.420 23.709 0.43 12.87 164 THR B O 1
ATOM 7344 O O B THR B 1 164 ? 184.552 -6.383 23.680 0.57 13.12 164 THR B O 1
ATOM 7365 N N . ALA B 1 165 ? 186.251 -5.205 24.607 1.00 13.30 165 ALA B N 1
ATOM 7366 C CA . ALA B 1 165 ? 185.392 -4.358 25.472 1.00 25.73 165 ALA B CA 1
ATOM 7367 C C . ALA B 1 165 ? 184.508 -3.417 24.668 1.00 18.68 165 ALA B C 1
ATOM 7368 O O . ALA B 1 165 ? 183.481 -2.929 25.164 1.00 18.02 165 ALA B O 1
ATOM 7376 N N . LEU B 1 166 ? 184.918 -3.173 23.433 1.00 9.31 166 LEU B N 1
ATOM 7377 C CA . LEU B 1 166 ? 184.205 -2.263 22.545 1.00 8.31 166 LEU B CA 1
ATOM 7378 C C . LEU B 1 166 ? 183.209 -3.024 21.640 1.00 13.24 166 LEU B C 1
ATOM 7379 O O . LEU B 1 166 ? 182.570 -2.417 20.783 1.00 10.41 166 LEU B O 1
ATOM 7395 N N . LEU B 1 167 ? 183.066 -4.332 21.860 1.00 8.71 167 LEU B N 1
ATOM 7396 C CA . LEU B 1 167 ? 182.250 -5.184 20.988 1.00 9.32 167 LEU B CA 1
ATOM 7397 C C . LEU B 1 167 ? 181.056 -5.807 21.730 1.00 12.92 167 LEU B C 1
ATOM 7398 O O . LEU B 1 167 ? 180.504 -6.824 21.304 1.00 10.06 167 LEU B O 1
ATOM 7414 N N . ALA B 1 168 ? 180.629 -5.192 22.829 1.00 10.10 168 ALA B N 1
ATOM 7415 C CA . ALA B 1 168 ? 179.472 -5.699 23.574 1.00 10.92 168 ALA B CA 1
ATOM 7416 C C . ALA B 1 168 ? 178.224 -5.794 22.709 1.00 11.37 168 ALA B C 1
ATOM 7417 O O . ALA B 1 168 ? 177.337 -6.636 22.948 1.00 12.03 168 ALA B O 1
ATOM 7424 N N . ALA B 1 169 ? 178.132 -4.920 21.711 1.00 11.09 169 ALA B N 1
ATOM 7425 C CA . ALA B 1 169 ? 176.972 -4.909 20.841 1.00 11.83 169 ALA B CA 1
ATOM 7426 C C . ALA B 1 169 ? 176.983 -6.066 19.830 1.00 12.25 169 ALA B C 1
ATOM 7427 O O . ALA B 1 169 ? 175.956 -6.344 19.188 1.00 15.24 169 ALA B O 1
ATOM 7434 N N . ALA B 1 170 ? 178.127 -6.721 19.697 1.00 10.99 170 ALA B N 1
ATOM 7435 C CA . ALA B 1 170 ? 178.321 -7.784 18.722 1.00 18.02 170 ALA B CA 1
ATOM 7436 C C . ALA B 1 170 ? 179.051 -8.940 19.382 1.00 11.56 170 ALA B C 1
ATOM 7437 O O . ALA B 1 170 ? 180.220 -9.186 19.092 1.00 10.53 170 ALA B O 1
ATOM 7444 N N . PRO B 1 171 ? 178.364 -9.642 20.269 1.00 13.16 171 PRO B N 1
ATOM 7445 C CA . PRO B 1 171 ? 179.018 -10.641 21.126 1.00 11.66 171 PRO B CA 1
ATOM 7446 C C . PRO B 1 171 ? 179.652 -11.809 20.376 1.00 11.59 171 PRO B C 1
ATOM 7447 O O . PRO B 1 171 ? 180.624 -12.396 20.887 1.00 11.38 171 PRO B O 1
ATOM 7458 N N . LYS B 1 172 ? 179.151 -12.139 19.186 1.00 15.67 172 LYS B N 1
ATOM 7459 C CA . LYS B 1 172 ? 179.803 -13.196 18.400 1.00 17.90 172 LYS B CA 1
ATOM 7460 C C . LYS B 1 172 ? 181.195 -12.749 17.958 1.00 14.12 172 LYS B C 1
ATOM 7461 O O . LYS B 1 172 ? 182.178 -13.494 18.063 1.00 13.89 172 LYS B O 1
ATOM 7480 N N . LEU B 1 173 ? 181.295 -11.507 17.509 1.00 10.68 173 LEU B N 1
ATOM 7481 C CA . LEU B 1 173 ? 182.594 -10.938 17.170 1.00 9.62 173 LEU B CA 1
ATOM 7482 C C . LEU B 1 173 ? 183.443 -10.796 18.403 1.00 9.28 173 LEU B C 1
ATOM 7483 O O . LEU B 1 173 ? 184.627 -11.067 18.366 1.00 9.01 173 LEU B O 1
ATOM 7499 N N . ALA B 1 174 ? 182.850 -10.348 19.505 1.00 9.51 174 ALA B N 1
ATOM 7500 C CA . ALA B 1 174 ? 183.646 -10.154 20.727 1.00 9.26 174 ALA B CA 1
ATOM 7501 C C . ALA B 1 174 ? 184.322 -11.464 21.134 1.00 9.42 174 ALA B C 1
ATOM 7502 O O . ALA B 1 174 ? 185.479 -11.494 21.524 1.00 9.02 174 ALA B O 1
ATOM 7509 N N A SER B 1 175 ? 183.587 -12.562 21.026 0.54 10.30 175 SER B N 1
ATOM 7510 N N B SER B 1 175 ? 183.580 -12.564 21.044 0.46 10.08 175 SER B N 1
ATOM 7511 C CA A SER B 1 175 ? 184.136 -13.845 21.420 0.54 11.01 175 SER B CA 1
ATOM 7512 C CA B SER B 1 175 ? 184.122 -13.860 21.430 0.46 11.06 175 SER B CA 1
ATOM 7513 C C A SER B 1 175 ? 185.299 -14.292 20.526 0.54 11.63 175 SER B C 1
ATOM 7514 C C B SER B 1 175 ? 185.290 -14.301 20.528 0.46 11.51 175 SER B C 1
ATOM 7515 O O A SER B 1 175 ? 186.274 -14.883 21.009 0.54 11.60 175 SER B O 1
ATOM 7516 O O B SER B 1 175 ? 186.261 -14.895 21.011 0.46 11.32 175 SER B O 1
ATOM 7531 N N . VAL B 1 176 ? 185.202 -14.021 19.228 1.00 9.76 176 VAL B N 1
ATOM 7532 C CA . VAL B 1 176 ? 186.306 -14.310 18.315 1.00 9.39 176 VAL B CA 1
ATOM 7533 C C . VAL B 1 176 ? 187.519 -13.483 18.659 1.00 8.64 176 VAL B C 1
ATOM 7534 O O . VAL B 1 176 ? 188.645 -13.981 18.744 1.00 8.60 176 VAL B O 1
ATOM 7547 N N . VAL B 1 177 ? 187.288 -12.193 18.853 1.00 8.27 177 VAL B N 1
ATOM 7548 C CA . VAL B 1 177 ? 188.382 -11.274 19.092 1.00 7.62 177 VAL B CA 1
ATOM 7549 C C . VAL B 1 177 ? 189.070 -11.606 20.418 1.00 7.63 177 VAL B C 1
ATOM 7550 O O . VAL B 1 177 ? 190.289 -11.519 20.523 1.00 7.26 177 VAL B O 1
ATOM 7563 N N . ALA B 1 178 ? 188.285 -12.063 21.399 1.00 8.16 178 ALA B N 1
ATOM 7564 C CA . ALA B 1 178 ? 188.825 -12.390 22.711 1.00 8.29 178 ALA B CA 1
ATOM 7565 C C . ALA B 1 178 ? 189.807 -13.555 22.677 1.00 8.37 178 ALA B C 1
ATOM 7566 O O . ALA B 1 178 ? 190.626 -13.711 23.585 1.00 9.17 178 ALA B O 1
ATOM 7573 N N . GLY B 1 179 ? 189.732 -14.378 21.635 1.00 8.54 179 GLY B N 1
ATOM 7574 C CA . GLY B 1 179 ? 190.640 -15.496 21.496 1.00 8.71 179 GLY B CA 1
ATOM 7575 C C . GLY B 1 179 ? 191.964 -15.167 20.832 1.00 9.07 179 GLY B C 1
ATOM 7576 O O . GLY B 1 179 ? 192.812 -16.041 20.726 1.00 9.90 179 GLY B O 1
ATOM 7580 N N . VAL B 1 180 ? 192.143 -13.936 20.364 1.00 7.55 180 VAL B N 1
ATOM 7581 C CA . VAL B 1 180 ? 193.354 -13.568 19.646 1.00 7.05 180 VAL B CA 1
ATOM 7582 C C . VAL B 1 180 ? 194.458 -13.152 20.621 1.00 7.95 180 VAL B C 1
ATOM 7583 O O . VAL B 1 180 ? 194.390 -12.111 21.252 1.00 10.45 180 VAL B O 1
ATOM 7596 N N . LYS B 1 181 ? 195.494 -13.978 20.704 1.00 6.87 181 LYS B N 1
ATOM 7597 C CA . LYS B 1 181 ? 196.600 -13.705 21.595 1.00 11.56 181 LYS B CA 1
ATOM 7598 C C . LYS B 1 181 ? 197.625 -12.751 20.980 1.00 8.69 181 LYS B C 1
ATOM 7599 O O . LYS B 1 181 ? 198.004 -12.900 19.803 1.00 8.37 181 LYS B O 1
ATOM 7618 N N . MET B 1 182 ? 198.078 -11.794 21.789 1.00 6.87 182 MET B N 1
ATOM 7619 C CA . MET B 1 182 ? 199.161 -10.898 21.396 1.00 9.16 182 MET B CA 1
ATOM 7620 C C . MET B 1 182 ? 200.277 -11.000 22.427 1.00 9.05 182 MET B C 1
ATOM 7621 O O . MET B 1 182 ? 200.022 -11.210 23.614 1.00 10.00 182 MET B O 1
ATOM 7635 N N . ASP B 1 183 ? 201.497 -10.920 21.925 1.00 6.57 183 ASP B N 1
ATOM 7636 C CA . ASP B 1 183 ? 202.688 -11.085 22.745 1.00 7.19 183 ASP B CA 1
ATOM 7637 C C . ASP B 1 183 ? 203.286 -9.747 23.121 1.00 5.16 183 ASP B C 1
ATOM 7638 O O . ASP B 1 183 ? 203.193 -8.774 22.358 1.00 6.68 183 ASP B O 1
ATOM 7647 N N . PRO B 1 184 ? 203.925 -9.696 24.301 1.00 5.36 184 PRO B N 1
ATOM 7648 C CA . PRO B 1 184 ? 204.549 -8.454 24.776 1.00 5.25 184 PRO B CA 1
ATOM 7649 C C . PRO B 1 184 ? 205.971 -8.222 24.307 1.00 8.08 184 PRO B C 1
ATOM 7650 O O . PRO B 1 184 ? 206.682 -9.187 24.005 1.00 7.52 184 PRO B O 1
ATOM 7661 N N . THR B 1 185 ? 206.398 -6.960 24.378 1.00 5.54 185 THR B N 1
ATOM 7662 C CA . THR B 1 185 ? 207.780 -6.595 24.084 1.00 6.18 185 THR B CA 1
ATOM 7663 C C . THR B 1 185 ? 208.235 -5.476 24.979 1.00 7.45 185 THR B C 1
ATOM 7664 O O . THR B 1 185 ? 207.544 -4.476 25.146 1.00 8.73 185 THR B O 1
ATOM 7675 N N . TRP B 1 186 ? 209.390 -5.664 25.604 1.00 5.48 186 TRP B N 1
ATOM 7676 C CA . TRP B 1 186 ? 210.088 -4.552 26.227 1.00 5.71 186 TRP B CA 1
ATOM 7677 C C . TRP B 1 186 ? 211.115 -3.975 25.230 1.00 6.71 186 TRP B C 1
ATOM 7678 O O . TRP B 1 186 ? 211.860 -4.727 24.575 1.00 7.33 186 TRP B O 1
ATOM 7699 N N . ALA B 1 187 ? 211.132 -2.656 25.122 1.00 5.91 187 ALA B N 1
ATOM 7700 C CA . ALA B 1 187 ? 212.102 -1.917 24.332 1.00 8.81 187 ALA B CA 1
ATOM 7701 C C . ALA B 1 187 ? 212.823 -0.956 25.251 1.00 6.15 187 ALA B C 1
ATOM 7702 O O . ALA B 1 187 ? 212.217 -0.354 26.132 1.00 8.16 187 ALA B O 1
ATOM 7709 N N . VAL B 1 188 ? 214.112 -0.766 25.006 1.00 6.38 188 VAL B N 1
ATOM 7710 C CA . VAL B 1 188 ? 214.925 0.196 25.762 1.00 6.91 188 VAL B CA 1
ATOM 7711 C C . VAL B 1 188 ? 215.660 1.123 24.811 1.00 7.84 188 VAL B C 1
ATOM 7712 O O . VAL B 1 188 ? 216.176 0.679 23.789 1.00 7.04 188 VAL B O 1
ATOM 7725 N N . ALA B 1 189 ? 215.727 2.397 25.167 1.00 7.42 189 ALA B N 1
ATOM 7726 C CA . ALA B 1 189 ? 216.554 3.344 24.445 1.00 7.72 189 ALA B CA 1
ATOM 7727 C C . ALA B 1 189 ? 217.656 3.794 25.378 1.00 8.41 189 ALA B C 1
ATOM 7728 O O . ALA B 1 189 ? 217.415 4.102 26.555 1.00 9.83 189 ALA B O 1
ATOM 7735 N N . LEU B 1 190 ? 218.861 3.821 24.834 1.00 8.67 190 LEU B N 1
ATOM 7736 C CA . LEU B 1 190 ? 220.030 4.388 25.527 1.00 9.43 190 LEU B CA 1
ATOM 7737 C C . LEU B 1 190 ? 220.637 5.467 24.662 1.00 10.19 190 LEU B C 1
ATOM 7738 O O . LEU B 1 190 ? 220.768 5.298 23.470 1.00 12.33 190 LEU B O 1
ATOM 7754 N N . ALA B 1 191 ? 221.038 6.586 25.269 1.00 10.53 191 ALA B N 1
ATOM 7755 C CA . ALA B 1 191 ? 221.763 7.609 24.509 1.00 11.85 191 ALA B CA 1
ATOM 7756 C C . ALA B 1 191 ? 223.077 7.928 25.193 1.00 12.79 191 ALA B C 1
ATOM 7757 O O . ALA B 1 191 ? 223.170 7.932 26.428 1.00 12.31 191 ALA B O 1
ATOM 7764 N N . PHE B 1 192 ? 224.090 8.187 24.372 1.00 12.26 192 PHE B N 1
ATOM 7765 C CA . PHE B 1 192 ? 225.436 8.470 24.833 1.00 13.14 192 PHE B CA 1
ATOM 7766 C C . PHE B 1 192 ? 225.803 9.889 24.425 1.00 13.91 192 PHE B C 1
ATOM 7767 O O . PHE B 1 192 ? 225.477 10.333 23.322 1.00 14.97 192 PHE B O 1
ATOM 7784 N N . GLU B 1 193 ? 226.497 10.570 25.319 1.00 21.12 193 GLU B N 1
ATOM 7785 C CA . GLU B 1 193 ? 226.857 11.962 25.115 1.00 24.99 193 GLU B CA 1
ATOM 7786 C C . GLU B 1 193 ? 227.779 12.076 23.892 1.00 33.50 193 GLU B C 1
ATOM 7787 O O . GLU B 1 193 ? 227.656 13.033 23.117 1.00 27.84 193 GLU B O 1
ATOM 7799 N N . THR B 1 194 ? 228.718 11.134 23.744 1.00 20.85 194 THR B N 1
ATOM 7800 C CA . THR B 1 194 ? 229.552 11.053 22.536 1.00 31.88 194 THR B CA 1
ATOM 7801 C C . THR B 1 194 ? 229.240 9.764 21.794 1.00 26.88 194 THR B C 1
ATOM 7802 O O . THR B 1 194 ? 228.883 8.772 22.417 1.00 27.67 194 THR B O 1
ATOM 7813 N N . PRO B 1 195 ? 229.331 9.785 20.461 1.00 20.69 195 PRO B N 1
ATOM 7814 C CA . PRO B 1 195 ? 228.991 8.556 19.735 1.00 16.29 195 PRO B CA 1
ATOM 7815 C C . PRO B 1 195 ? 229.891 7.367 20.074 1.00 14.83 195 PRO B C 1
ATOM 7816 O O . PRO B 1 195 ? 231.094 7.528 20.256 1.00 18.51 195 PRO B O 1
ATOM 7827 N N . LEU B 1 196 ? 229.290 6.190 20.179 1.00 13.45 196 LEU B N 1
ATOM 7828 C CA . LEU B 1 196 ? 230.060 4.961 20.351 1.00 13.36 196 LEU B CA 1
ATOM 7829 C C . LEU B 1 196 ? 230.983 4.771 19.158 1.00 15.05 196 LEU B C 1
ATOM 7830 O O . LEU B 1 196 ? 230.587 4.984 18.015 1.00 15.53 196 LEU B O 1
ATOM 7846 N N . GLN B 1 197 ? 232.229 4.400 19.437 1.00 14.40 197 GLN B N 1
ATOM 7847 C CA . GLN B 1 197 ? 233.239 4.258 18.394 1.00 14.94 197 GLN B CA 1
ATOM 7848 C C . GLN B 1 197 ? 233.180 2.876 17.752 1.00 15.46 197 GLN B C 1
ATOM 7849 O O . GLN B 1 197 ? 234.095 2.036 17.899 1.00 14.88 197 GLN B O 1
ATOM 7863 N N . THR B 1 198 ? 232.069 2.651 17.057 1.00 13.71 198 THR B N 1
ATOM 7864 C CA . THR B 1 198 ? 231.839 1.453 16.296 1.00 13.89 198 THR B CA 1
ATOM 7865 C C . THR B 1 198 ? 231.168 1.826 14.978 1.00 13.03 198 THR B C 1
ATOM 7866 O O . THR B 1 198 ? 230.428 2.817 14.914 1.00 12.81 198 THR B O 1
ATOM 7877 N N . PRO B 1 199 ? 231.456 1.071 13.911 1.00 13.14 199 PRO B N 1
ATOM 7878 C CA . PRO B 1 199 ? 230.728 1.290 12.658 1.00 13.40 199 PRO B CA 1
ATOM 7879 C C . PRO B 1 199 ? 229.337 0.641 12.626 1.00 13.18 199 PRO B C 1
ATOM 7880 O O . PRO B 1 199 ? 228.534 0.928 11.718 1.00 11.66 199 PRO B O 1
ATOM 7891 N N A MET B 1 200 ? 229.049 -0.224 13.597 0.45 11.55 200 MET B N 1
ATOM 7892 N N B MET B 1 200 ? 229.057 -0.230 13.598 0.55 11.55 200 MET B N 1
ATOM 7893 C CA A MET B 1 200 ? 227.778 -0.934 13.634 0.45 10.76 200 MET B CA 1
ATOM 7894 C CA B MET B 1 200 ? 227.761 -0.891 13.707 0.55 10.75 200 MET B CA 1
ATOM 7895 C C A MET B 1 200 ? 226.623 0.053 13.696 0.45 10.27 200 MET B C 1
ATOM 7896 C C B MET B 1 200 ? 226.618 0.095 13.688 0.55 10.27 200 MET B C 1
ATOM 7897 O O A MET B 1 200 ? 226.663 1.020 14.450 0.45 10.37 200 MET B O 1
ATOM 7898 O O B MET B 1 200 ? 226.644 1.088 14.405 0.55 10.38 200 MET B O 1
ATOM 7925 N N . GLN B 1 201 ? 225.600 -0.206 12.887 1.00 9.80 201 GLN B N 1
ATOM 7926 C CA . GLN B 1 201 ? 224.388 0.605 12.879 1.00 9.33 201 GLN B CA 1
ATOM 7927 C C . GLN B 1 201 ? 223.133 -0.212 13.252 1.00 8.61 201 GLN B C 1
ATOM 7928 O O . GLN B 1 201 ? 222.065 0.344 13.487 1.00 8.20 201 GLN B O 1
ATOM 7942 N N . GLY B 1 202 ? 223.269 -1.532 13.272 1.00 8.55 202 GLY B N 1
ATOM 7943 C CA . GLY B 1 202 ? 222.198 -2.413 13.726 1.00 9.97 202 GLY B CA 1
ATOM 7944 C C . GLY B 1 202 ? 222.726 -3.807 13.939 1.00 9.05 202 GLY B C 1
ATOM 7945 O O . GLY B 1 202 ? 223.790 -4.149 13.421 1.00 8.68 202 GLY B O 1
ATOM 7949 N N . CYS B 1 203 ? 222.016 -4.612 14.725 1.00 7.81 203 CYS B N 1
ATOM 7950 C CA . CYS B 1 203 ? 222.477 -5.946 14.994 1.00 8.04 203 CYS B CA 1
ATOM 7951 C C . CYS B 1 203 ? 221.302 -6.886 15.230 1.00 9.25 203 CYS B C 1
ATOM 7952 O O . CYS B 1 203 ? 220.376 -6.569 15.934 1.00 7.23 203 CYS B O 1
ATOM 7960 N N . PHE B 1 204 ? 221.340 -8.038 14.576 1.00 9.49 204 PHE B N 1
ATOM 7961 C CA . PHE B 1 204 ? 220.435 -9.137 14.890 1.00 9.60 204 PHE B CA 1
ATOM 7962 C C . PHE B 1 204 ? 221.089 -10.020 15.958 1.00 8.15 204 PHE B C 1
ATOM 7963 O O . PHE B 1 204 ? 222.299 -10.297 15.909 1.00 9.33 204 PHE B O 1
ATOM 7980 N N . VAL B 1 205 ? 220.345 -10.313 17.019 1.00 8.24 205 VAL B N 1
ATOM 7981 C CA . VAL B 1 205 ? 220.932 -10.953 18.184 1.00 13.35 205 VAL B CA 1
ATOM 7982 C C . VAL B 1 205 ? 220.246 -12.288 18.510 1.00 8.09 205 VAL B C 1
ATOM 7983 O O . VAL B 1 205 ? 219.028 -12.353 18.543 1.00 10.85 205 VAL B O 1
ATOM 7996 N N . GLN B 1 206 ? 221.038 -13.321 18.696 1.00 9.80 206 GLN B N 1
ATOM 7997 C CA . GLN B 1 206 ? 220.542 -14.628 19.176 1.00 10.13 206 GLN B CA 1
ATOM 7998 C C . GLN B 1 206 ? 221.141 -14.973 20.523 1.00 10.66 206 GLN B C 1
ATOM 7999 O O . GLN B 1 206 ? 222.158 -14.407 20.950 1.00 14.06 206 GLN B O 1
ATOM 8013 N N . ASP B 1 207 ? 220.478 -15.904 21.196 1.00 11.42 207 ASP B N 1
ATOM 8014 C CA . ASP B 1 207 ? 220.972 -16.445 22.447 1.00 11.78 207 ASP B CA 1
ATOM 8015 C C . ASP B 1 207 ? 221.110 -15.340 23.477 1.00 11.33 207 ASP B C 1
ATOM 8016 O O . ASP B 1 207 ? 222.052 -15.325 24.253 1.00 13.84 207 ASP B O 1
ATOM 8025 N N . SER B 1 208 ? 220.139 -14.442 23.503 1.00 9.83 208 SER B N 1
ATOM 8026 C CA . SER B 1 208 ? 220.238 -13.224 24.278 1.00 10.27 208 SER B CA 1
ATOM 8027 C C . SER B 1 208 ? 218.859 -12.746 24.691 1.00 8.81 208 SER B C 1
ATOM 8028 O O . SER B 1 208 ? 217.851 -13.108 24.051 1.00 7.97 208 SER B O 1
ATOM 8036 N N . PRO B 1 209 ? 218.789 -11.917 25.753 1.00 8.20 209 PRO B N 1
ATOM 8037 C CA . PRO B 1 209 ? 217.516 -11.207 26.020 1.00 7.75 209 PRO B CA 1
ATOM 8038 C C . PRO B 1 209 ? 217.058 -10.358 24.825 1.00 7.24 209 PRO B C 1
ATOM 8039 O O . PRO B 1 209 ? 215.860 -10.124 24.628 1.00 6.87 209 PRO B O 1
ATOM 8050 N N . LEU B 1 210 ? 218.024 -9.846 24.071 1.00 7.43 210 LEU B N 1
ATOM 8051 C CA . LEU B 1 210 ? 217.752 -9.044 22.866 1.00 7.15 210 LEU B CA 1
ATOM 8052 C C . LEU B 1 210 ? 217.613 -9.888 21.604 1.00 8.34 210 LEU B C 1
ATOM 8053 O O . LEU B 1 210 ? 218.318 -10.894 21.482 1.00 7.81 210 LEU B O 1
ATOM 8069 N N . ASP B 1 211 ? 216.758 -9.488 20.657 1.00 8.83 211 ASP B N 1
ATOM 8070 C CA . ASP B 1 211 ? 216.886 -10.051 19.314 1.00 8.14 211 ASP B CA 1
ATOM 8071 C C . ASP B 1 211 ? 217.222 -9.019 18.257 1.00 7.53 211 ASP B C 1
ATOM 8072 O O . ASP B 1 211 ? 217.576 -9.400 17.152 1.00 10.11 211 ASP B O 1
ATOM 8081 N N . TRP B 1 212 ? 217.203 -7.747 18.620 1.00 7.72 212 TRP B N 1
ATOM 8082 C CA . TRP B 1 212 ? 217.464 -6.670 17.670 1.00 11.14 212 TRP B CA 1
ATOM 8083 C C . TRP B 1 212 ? 217.897 -5.392 18.338 1.00 8.39 212 TRP B C 1
ATOM 8084 O O . TRP B 1 212 ? 217.461 -5.079 19.441 1.00 8.84 212 TRP B O 1
ATOM 8105 N N . LEU B 1 213 ? 218.795 -4.653 17.705 1.00 6.53 213 LEU B N 1
ATOM 8106 C CA . LEU B 1 213 ? 219.088 -3.308 18.157 1.00 6.84 213 LEU B CA 1
ATOM 8107 C C . LEU B 1 213 ? 219.450 -2.453 16.963 1.00 8.25 213 LEU B C 1
ATOM 8108 O O . LEU B 1 213 ? 219.933 -2.958 15.946 1.00 7.33 213 LEU B O 1
ATOM 8124 N N . ALA B 1 214 ? 219.185 -1.170 17.079 1.00 8.52 214 ALA B N 1
ATOM 8125 C CA . ALA B 1 214 ? 219.401 -0.213 15.996 1.00 9.54 214 ALA B CA 1
ATOM 8126 C C . ALA B 1 214 ? 219.927 1.118 16.495 1.00 8.21 214 ALA B C 1
ATOM 8127 O O . ALA B 1 214 ? 219.597 1.586 17.585 1.00 8.52 21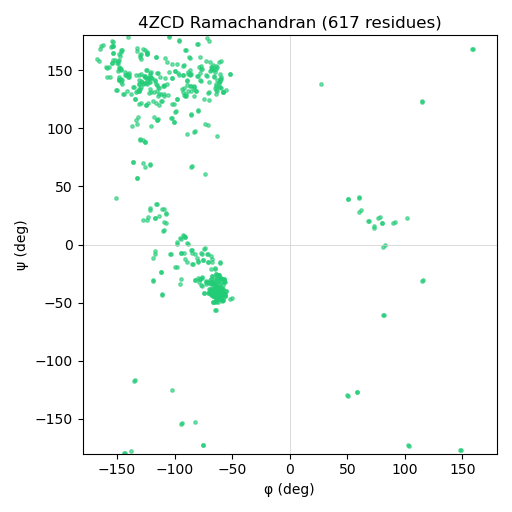4 ALA B O 1
ATOM 8134 N N . ARG B 1 215 ? 220.752 1.734 15.656 1.00 8.23 215 ARG B N 1
ATOM 8135 C CA . ARG B 1 215 ? 221.351 3.028 15.903 1.00 8.70 215 ARG B CA 1
ATOM 8136 C C . ARG B 1 215 ? 220.593 4.135 15.199 1.00 10.21 215 ARG B C 1
ATOM 8137 O O . ARG B 1 215 ? 220.565 4.179 13.978 1.00 8.32 215 ARG B O 1
ATOM 8158 N N . ASN B 1 216 ? 219.991 5.041 15.962 1.00 10.03 216 ASN B N 1
ATOM 8159 C CA . ASN B 1 216 ? 219.111 6.042 15.365 1.00 10.66 216 ASN B CA 1
ATOM 8160 C C . ASN B 1 216 ? 219.824 6.978 14.391 1.00 11.05 216 ASN B C 1
ATOM 8161 O O . ASN B 1 216 ? 219.213 7.382 13.394 1.00 11.84 216 ASN B O 1
ATOM 8172 N N . ARG B 1 217 ? 221.078 7.348 14.641 1.00 10.83 217 ARG B N 1
ATOM 8173 C CA . ARG B 1 217 ? 221.760 8.323 13.773 1.00 12.22 217 ARG B CA 1
ATOM 8174 C C . ARG B 1 217 ? 222.025 7.771 12.397 1.00 13.63 217 ARG B C 1
ATOM 8175 O O . ARG B 1 217 ? 222.261 8.525 11.471 1.00 14.69 217 ARG B O 1
ATOM 8196 N N . SER B 1 218 ? 221.860 6.465 12.248 1.00 9.63 218 SER B N 1
ATOM 8197 C CA . SER B 1 218 ? 222.052 5.802 10.954 1.00 9.65 218 SER B CA 1
ATOM 8198 C C . SER B 1 218 ? 220.812 5.849 10.066 1.00 12.20 218 SER B C 1
ATOM 8199 O O . SER B 1 218 ? 220.852 5.389 8.910 1.00 9.59 218 SER B O 1
ATOM 8207 N N . LYS B 1 219 ? 219.705 6.333 10.612 1.00 8.88 219 LYS B N 1
ATOM 8208 C CA . LYS B 1 219 ? 218.422 6.353 9.895 1.00 8.50 219 LYS B CA 1
ATOM 8209 C C . LYS B 1 219 ? 218.326 7.614 9.052 1.00 9.00 219 LYS B C 1
ATOM 8210 O O . LYS B 1 219 ? 218.931 8.611 9.358 1.00 10.56 219 LYS B O 1
ATOM 8229 N N . PRO B 1 220 ? 217.590 7.536 7.926 1.00 12.63 220 PRO B N 1
ATOM 8230 C CA . PRO B 1 220 ? 217.578 8.686 7.028 1.00 16.46 220 PRO B CA 1
ATOM 8231 C C . PRO B 1 220 ? 216.954 9.934 7.673 1.00 13.16 220 PRO B C 1
ATOM 8232 O O . PRO B 1 220 ? 215.913 9.895 8.330 1.00 15.34 220 PRO B O 1
ATOM 8243 N N . GLY B 1 221 ? 217.675 11.028 7.497 1.00 19.44 221 GLY B N 1
ATOM 8244 C CA . GLY B 1 221 ? 217.266 12.334 7.977 1.00 32.73 221 GLY B CA 1
ATOM 8245 C C . GLY B 1 221 ? 217.556 12.562 9.454 1.00 40.64 221 GLY B C 1
ATOM 8246 O O . GLY B 1 221 ? 217.295 13.644 9.971 1.00 47.75 221 GLY B O 1
ATOM 8250 N N . ARG B 1 222 ? 218.103 11.560 10.142 1.00 32.74 222 ARG B N 1
ATOM 8251 C CA . ARG B 1 222 ? 218.363 11.697 11.578 1.00 27.66 222 ARG B CA 1
ATOM 8252 C C . ARG B 1 222 ? 219.702 12.423 11.750 1.00 42.55 222 ARG B C 1
ATOM 8253 O O . ARG B 1 222 ? 220.704 12.063 11.109 1.00 37.55 222 ARG B O 1
ATOM 8274 N N . ASP B 1 223 ? 219.758 13.408 12.634 1.00 42.76 223 ASP B N 1
ATOM 8275 C CA . ASP B 1 223 ? 221.032 14.075 12.876 1.00 43.42 223 ASP B CA 1
ATOM 8276 C C . ASP B 1 223 ? 221.140 14.619 14.303 1.00 46.85 223 ASP B C 1
ATOM 8277 O O . ASP B 1 223 ? 221.678 15.704 14.527 1.00 52.28 223 ASP B O 1
ATOM 8286 N N . ASP B 1 224 ? 220.649 13.839 15.262 1.00 44.94 224 ASP B N 1
ATOM 8287 C CA . ASP B 1 224 ? 220.702 14.220 16.666 1.00 38.80 224 ASP B CA 1
ATOM 8288 C C . ASP B 1 224 ? 222.128 14.170 17.181 1.00 35.64 224 ASP B C 1
ATOM 8289 O O . ASP B 1 224 ? 222.891 13.260 16.844 1.00 44.68 224 ASP B O 1
ATOM 8298 N N . THR B 1 225 ? 222.484 15.156 17.999 1.00 25.35 225 THR B N 1
ATOM 8299 C CA . THR B 1 225 ? 223.791 15.188 18.639 1.00 26.23 225 THR B CA 1
ATOM 8300 C C . THR B 1 225 ? 224.043 13.979 19.526 1.00 31.07 225 THR B C 1
ATOM 8301 O O . THR B 1 225 ? 225.191 13.558 19.681 1.00 38.17 225 THR B O 1
ATOM 8312 N N . LEU B 1 226 ? 222.993 13.448 20.154 1.00 27.43 226 LEU B N 1
ATOM 8313 C CA . LEU B 1 226 ? 223.195 12.282 20.996 1.00 26.97 226 LEU B CA 1
ATOM 8314 C C . LEU B 1 226 ? 223.046 11.016 20.163 1.00 20.35 226 LEU B C 1
ATOM 8315 O O . LEU B 1 226 ? 222.176 10.883 19.306 1.00 19.16 226 LEU B O 1
ATOM 8331 N N . ASP B 1 227 ? 223.956 10.100 20.431 1.00 18.20 227 ASP B N 1
ATOM 8332 C CA . ASP B 1 227 ? 223.965 8.792 19.814 1.00 16.34 227 ASP B CA 1
ATOM 8333 C C . ASP B 1 227 ? 223.013 7.861 20.559 1.00 13.01 227 ASP B C 1
ATOM 8334 O O . ASP B 1 227 ? 223.378 7.254 21.569 1.00 13.55 227 ASP B O 1
ATOM 8343 N N . SER B 1 228 ? 221.805 7.734 20.053 1.00 10.24 228 SER B N 1
ATOM 8344 C CA . SER B 1 228 ? 220.803 6.891 20.701 1.00 9.59 228 SER B CA 1
ATOM 8345 C C . SER B 1 228 ? 220.641 5.562 19.981 1.00 8.98 228 SER B C 1
ATOM 8346 O O . SER B 1 228 ? 220.774 5.464 18.762 1.00 10.76 228 SER B O 1
ATOM 8354 N N . TRP B 1 229 ? 220.418 4.540 20.787 1.00 8.65 229 TRP B N 1
ATOM 8355 C CA . TRP B 1 229 ? 220.257 3.177 20.335 1.00 8.15 229 TRP B CA 1
ATOM 8356 C C . TRP B 1 229 ? 218.995 2.635 20.901 1.00 7.96 229 TRP B C 1
ATOM 8357 O O . TRP B 1 229 ? 218.706 2.881 22.068 1.00 10.20 229 TRP B O 1
ATOM 8378 N N . VAL B 1 230 ? 218.244 1.897 20.085 1.00 7.11 230 VAL B N 1
ATOM 8379 C CA . VAL B 1 230 ? 217.035 1.247 20.558 1.00 6.66 230 VAL B CA 1
ATOM 8380 C C . VAL B 1 230 ? 217.245 -0.262 20.567 1.00 9.78 230 VAL B C 1
ATOM 8381 O O . VAL B 1 230 ? 217.659 -0.857 19.566 1.00 8.35 230 VAL B O 1
ATOM 8394 N N . LEU B 1 231 ? 216.921 -0.867 21.707 1.00 8.45 231 LEU B N 1
ATOM 8395 C CA . LEU B 1 231 ? 217.138 -2.265 21.976 1.00 6.41 231 LEU B CA 1
ATOM 8396 C C . LEU B 1 231 ? 215.785 -2.944 22.104 1.00 7.37 231 LEU B C 1
ATOM 8397 O O . LEU B 1 231 ? 214.949 -2.464 22.875 1.00 9.84 231 LEU B O 1
ATOM 8413 N N . HIS B 1 232 ? 215.596 -4.057 21.383 1.00 6.14 232 HIS B N 1
ATOM 8414 C CA . HIS B 1 232 ? 214.351 -4.813 21.423 1.00 5.54 232 HIS B CA 1
ATOM 8415 C C . HIS B 1 232 ? 214.549 -6.170 22.031 1.00 5.71 232 HIS B C 1
ATOM 8416 O O . HIS B 1 232 ? 215.343 -6.966 21.541 1.00 6.98 232 HIS B O 1
ATOM 8429 N N . ALA B 1 233 ? 213.840 -6.438 23.128 1.00 5.73 233 ALA B N 1
ATOM 8430 C CA . ALA B 1 233 ? 213.908 -7.764 23.759 1.00 5.96 233 ALA B CA 1
ATOM 8431 C C . ALA B 1 233 ? 213.051 -8.775 23.028 1.00 5.80 233 ALA B C 1
ATOM 8432 O O . ALA B 1 233 ? 212.048 -8.413 22.398 1.00 6.08 233 ALA B O 1
ATOM 8439 N N . THR B 1 234 ? 213.431 -10.040 23.111 1.00 6.09 234 THR B N 1
ATOM 8440 C CA . THR B 1 234 ? 212.581 -11.121 22.610 1.00 6.08 234 THR B CA 1
ATOM 8441 C C . THR B 1 234 ? 211.256 -11.130 23.364 1.00 7.90 234 THR B C 1
ATOM 8442 O O . THR B 1 234 ? 211.160 -10.656 24.507 1.00 6.14 234 THR B O 1
ATOM 8453 N N . SER B 1 235 ? 210.239 -11.707 22.745 1.00 11.94 235 SER B N 1
ATOM 8454 C CA . SER B 1 235 ? 208.954 -11.795 23.424 1.00 10.44 235 SER B CA 1
ATOM 8455 C C . SER B 1 235 ? 209.049 -12.738 24.617 1.00 6.85 235 SER B C 1
ATOM 8456 O O . SER B 1 235 ? 208.400 -12.503 25.641 1.00 8.73 235 SER B O 1
ATOM 8464 N N . GLN B 1 236 ? 209.876 -13.780 24.511 1.00 7.23 236 GLN B N 1
ATOM 8465 C CA . GLN B 1 236 ? 210.039 -14.722 25.628 1.00 8.02 236 GLN B CA 1
ATOM 8466 C C . GLN B 1 236 ? 210.649 -14.022 26.831 1.00 8.60 236 GLN B C 1
ATOM 8467 O O . GLN B 1 236 ? 210.162 -14.192 27.944 1.00 8.84 236 GLN B O 1
ATOM 8481 N N . TRP B 1 237 ? 211.721 -13.250 26.619 1.00 7.18 237 TRP B N 1
ATOM 8482 C CA . TRP B 1 237 ? 212.344 -12.532 27.722 1.00 7.36 237 TRP B CA 1
ATOM 8483 C C . TRP B 1 237 ? 211.375 -11.508 28.274 1.00 7.14 237 TRP B C 1
ATOM 8484 O O . TRP B 1 237 ? 211.271 -11.325 29.489 1.00 7.45 237 TRP B O 1
ATOM 8505 N N . SER B 1 238 ? 210.641 -10.862 27.383 1.00 6.67 238 SER B N 1
ATOM 8506 C CA . SER B 1 238 ? 209.715 -9.827 27.811 1.00 6.50 238 SER B CA 1
ATOM 8507 C C . SER B 1 238 ? 208.601 -10.411 28.672 1.00 7.12 238 SER B C 1
ATOM 8508 O O . SER B 1 238 ? 208.241 -9.822 29.693 1.00 8.01 238 SER B O 1
ATOM 8516 N N . ARG B 1 239 ? 208.091 -11.578 28.270 1.00 7.47 239 ARG B N 1
ATOM 8517 C CA . ARG B 1 239 ? 207.095 -12.281 29.077 1.00 10.59 239 ARG B CA 1
ATOM 8518 C C . ARG B 1 239 ? 207.645 -12.668 30.424 1.00 9.13 239 ARG B C 1
ATOM 8519 O O . ARG B 1 239 ? 206.977 -12.485 31.454 1.00 11.17 239 ARG B O 1
ATOM 8540 N N . GLN B 1 240 ? 208.852 -13.239 30.438 1.00 8.71 240 GLN B N 1
ATOM 8541 C CA . GLN B 1 240 ? 209.467 -13.661 31.691 1.00 9.31 240 GLN B CA 1
ATOM 8542 C C . GLN B 1 240 ? 209.686 -12.498 32.618 1.00 12.08 240 GLN B C 1
ATOM 8543 O O . GLN B 1 240 ? 209.686 -12.654 33.834 1.00 14.74 240 GLN B O 1
ATOM 8557 N N . ASN B 1 241 ? 209.821 -11.320 32.039 1.00 9.39 241 ASN B N 1
ATOM 8558 C CA . ASN B 1 241 ? 210.157 -10.139 32.813 1.00 8.34 241 ASN B CA 1
ATOM 8559 C C . ASN B 1 241 ? 209.099 -9.064 32.682 1.00 8.05 241 ASN B C 1
ATOM 8560 O O . ASN B 1 241 ? 209.390 -7.879 32.777 1.00 8.16 241 ASN B O 1
ATOM 8571 N N . LEU B 1 242 ? 207.858 -9.482 32.501 1.00 8.03 242 LEU B N 1
ATOM 8572 C CA . LEU B 1 242 ? 206.816 -8.538 32.108 1.00 7.62 242 LEU B CA 1
ATOM 8573 C C . LEU B 1 242 ? 206.551 -7.477 33.171 1.00 8.48 242 LEU B C 1
ATOM 8574 O O . LEU B 1 242 ? 206.197 -6.359 32.826 1.00 9.47 242 LEU B O 1
ATOM 8590 N N . ASP B 1 243 ? 206.739 -7.820 34.438 1.00 8.61 243 ASP B N 1
ATOM 8591 C CA . ASP B 1 243 ? 206.476 -6.885 35.537 1.00 13.46 243 ASP B CA 1
ATOM 8592 C C . ASP B 1 243 ? 207.757 -6.415 36.208 1.00 13.06 243 ASP B C 1
ATOM 8593 O O . ASP B 1 243 ? 207.743 -5.913 37.318 1.00 11.54 243 ASP B O 1
ATOM 8602 N N . ALA B 1 244 ? 208.892 -6.552 35.532 1.00 11.23 244 ALA B N 1
ATOM 8603 C CA . ALA B 1 244 ? 210.101 -5.960 36.061 1.00 9.92 244 ALA B CA 1
ATOM 8604 C C . ALA B 1 244 ? 210.002 -4.433 36.042 1.00 9.64 244 ALA B C 1
ATOM 8605 O O . ALA B 1 244 ? 209.332 -3.845 35.178 1.00 10.82 244 ALA B O 1
ATOM 8612 N N . SER B 1 245 ? 210.751 -3.790 36.933 1.00 11.55 245 SER B N 1
ATOM 8613 C CA . SER B 1 245 ? 210.773 -2.338 36.897 1.00 15.53 245 SER B CA 1
ATOM 8614 C C . SER B 1 245 ? 211.482 -1.816 35.656 1.00 15.97 245 SER B C 1
ATOM 8615 O O . SER B 1 245 ? 212.317 -2.495 35.053 1.00 11.99 245 SER B O 1
ATOM 8623 N N . ARG B 1 246 ? 211.154 -0.582 35.275 1.00 11.55 246 ARG B N 1
ATOM 8624 C CA . ARG B 1 246 ? 211.806 0.035 34.153 1.00 10.85 246 ARG B CA 1
ATOM 8625 C C . ARG B 1 246 ? 213.313 0.031 34.381 1.00 12.35 246 ARG B C 1
ATOM 8626 O O . ARG B 1 246 ? 214.074 -0.203 33.434 1.00 9.72 246 ARG B O 1
ATOM 8647 N N . GLU B 1 247 ? 213.757 0.292 35.607 1.00 13.51 247 GLU B N 1
ATOM 8648 C CA . GLU B 1 247 ? 215.193 0.396 35.835 1.00 14.33 247 GLU B CA 1
ATOM 8649 C C . GLU B 1 247 ? 215.858 -0.953 35.651 1.00 10.87 247 GLU B C 1
ATOM 8650 O O . GLU B 1 247 ? 216.931 -1.034 35.055 1.00 10.81 247 GLU B O 1
ATOM 8662 N N . GLN B 1 248 ? 215.224 -2.022 36.107 1.00 11.91 248 GLN B N 1
ATOM 8663 C CA . GLN B 1 248 ? 215.814 -3.361 35.940 1.00 11.39 248 GLN B CA 1
ATOM 8664 C C . GLN B 1 248 ? 215.824 -3.749 34.472 1.00 9.87 248 GLN B C 1
ATOM 8665 O O . GLN B 1 248 ? 216.762 -4.411 34.022 1.00 9.83 248 GLN B O 1
ATOM 8679 N N . VAL B 1 249 ? 214.780 -3.395 33.725 1.00 9.32 249 VAL B N 1
ATOM 8680 C CA . VAL B 1 249 ? 214.748 -3.748 32.306 1.00 8.64 249 VAL B CA 1
ATOM 8681 C C . VAL B 1 249 ? 215.895 -3.008 31.611 1.00 10.49 249 VAL B C 1
ATOM 8682 O O . VAL B 1 249 ? 216.623 -3.596 30.807 1.00 8.49 249 VAL B O 1
ATOM 8695 N N . ILE B 1 250 ? 216.065 -1.729 31.935 1.00 9.01 250 ILE B N 1
ATOM 8696 C CA . ILE B 1 250 ? 217.143 -0.939 31.342 1.00 9.17 250 ILE B CA 1
ATOM 8697 C C . ILE B 1 250 ? 218.464 -1.607 31.647 1.00 9.57 250 ILE B C 1
ATOM 8698 O O . ILE B 1 250 ? 219.301 -1.769 30.765 1.00 9.45 250 ILE B O 1
ATOM 8714 N N . GLU B 1 251 ? 218.648 -1.966 32.909 1.00 10.11 251 GLU B N 1
ATOM 8715 C CA . GLU B 1 251 ? 219.911 -2.547 33.336 1.00 10.61 251 GLU B CA 1
ATOM 8716 C C . GLU B 1 251 ? 220.209 -3.851 32.605 1.00 10.35 251 GLU B C 1
ATOM 8717 O O . GLU B 1 251 ? 221.356 -4.089 32.176 1.00 10.43 251 GLU B O 1
ATOM 8729 N N . HIS B 1 252 ? 219.216 -4.714 32.501 1.00 9.82 252 HIS B N 1
ATOM 8730 C CA . HIS B 1 252 ? 219.423 -6.005 31.857 1.00 9.57 252 HIS B CA 1
ATOM 8731 C C . HIS B 1 252 ? 219.658 -5.892 30.377 1.00 10.44 252 HIS B C 1
ATOM 8732 O O . HIS B 1 252 ? 220.526 -6.591 29.839 1.00 9.20 252 HIS B O 1
ATOM 8745 N N . LEU B 1 253 ? 218.927 -5.029 29.678 1.00 8.65 253 LEU B N 1
ATOM 8746 C CA . LEU B 1 253 ? 219.137 -4.970 28.240 1.00 8.26 253 LEU B CA 1
ATOM 8747 C C . LEU B 1 253 ? 220.422 -4.177 27.928 1.00 8.62 253 LEU B C 1
ATOM 8748 O O . LEU B 1 253 ? 221.111 -4.453 26.949 1.00 8.58 253 LEU B O 1
ATOM 8764 N N . HIS B 1 254 ? 220.764 -3.230 28.790 1.00 9.07 254 HIS B N 1
ATOM 8765 C CA . HIS B 1 254 ? 222.057 -2.533 28.693 1.00 9.58 254 HIS B CA 1
ATOM 8766 C C . HIS B 1 254 ? 223.166 -3.599 28.808 1.00 9.94 254 HIS B C 1
ATOM 8767 O O . HIS B 1 254 ? 224.163 -3.575 28.069 1.00 10.13 254 HIS B O 1
ATOM 8780 N N . GLY B 1 255 ? 223.007 -4.528 29.732 1.00 10.11 255 GLY B N 1
ATOM 8781 C CA . GLY B 1 255 ? 223.985 -5.592 29.902 1.00 10.51 255 GLY B CA 1
ATOM 8782 C C . GLY B 1 255 ? 224.129 -6.457 28.654 1.00 10.17 255 GLY B C 1
ATOM 8783 O O . GLY B 1 255 ? 225.242 -6.802 28.233 1.00 10.53 255 GLY B O 1
ATOM 8787 N N . ALA B 1 256 ? 222.986 -6.818 28.079 1.00 9.56 256 ALA B N 1
ATOM 8788 C CA . ALA B 1 256 ? 222.963 -7.615 26.854 1.00 9.27 256 ALA B CA 1
ATOM 8789 C C . ALA B 1 256 ? 223.696 -6.875 25.731 1.00 9.27 256 ALA B C 1
ATOM 8790 O O . ALA B 1 256 ? 224.434 -7.480 24.956 1.00 9.46 256 ALA B O 1
ATOM 8797 N N . PHE B 1 257 ? 223.493 -5.557 25.649 1.00 9.15 257 PHE B N 1
ATOM 8798 C CA . PHE B 1 257 ? 224.153 -4.729 24.649 1.00 9.24 257 PHE B CA 1
ATOM 8799 C C . PHE B 1 257 ? 225.674 -4.706 24.913 1.00 11.19 257 PHE B C 1
ATOM 8800 O O . PHE B 1 257 ? 226.469 -4.878 24.008 1.00 10.16 257 PHE B O 1
ATOM 8817 N N . ALA B 1 258 ? 226.051 -4.542 26.179 1.00 10.41 258 ALA B N 1
ATOM 8818 C CA . ALA B 1 258 ? 227.458 -4.503 26.573 1.00 11.17 258 ALA B CA 1
ATOM 8819 C C . ALA B 1 258 ? 228.164 -5.813 26.304 1.00 11.42 258 ALA B C 1
ATOM 8820 O O . ALA B 1 258 ? 229.373 -5.824 26.034 1.00 11.98 258 ALA B O 1
ATOM 8827 N N . GLU B 1 259 ? 227.431 -6.918 26.329 1.00 11.07 259 GLU B N 1
ATOM 8828 C CA . GLU B 1 259 ? 228.056 -8.198 26.068 1.00 11.38 259 GLU B CA 1
ATOM 8829 C C . GLU B 1 259 ? 228.503 -8.308 24.630 1.00 11.36 259 GLU B C 1
ATOM 8830 O O . GLU B 1 259 ? 229.523 -8.939 24.362 1.00 11.90 259 GLU B O 1
ATOM 8842 N N . LEU B 1 260 ? 227.760 -7.708 23.705 1.00 10.80 260 LEU B N 1
ATOM 8843 C CA . LEU B 1 260 ? 228.043 -7.905 22.277 1.00 11.21 260 LEU B CA 1
ATOM 8844 C C . LEU B 1 260 ? 228.826 -6.775 21.610 1.00 11.75 260 LEU B C 1
ATOM 8845 O O . LEU B 1 260 ? 229.451 -6.968 20.575 1.00 12.05 260 LEU B O 1
ATOM 8861 N N . ILE B 1 261 ? 228.829 -5.594 22.213 1.00 11.09 261 ILE B N 1
ATOM 8862 C CA . ILE B 1 261 ? 229.395 -4.431 21.553 1.00 11.35 261 ILE B CA 1
ATOM 8863 C C . ILE B 1 261 ? 230.894 -4.547 21.337 1.00 13.76 261 ILE B C 1
ATOM 8864 O O . ILE B 1 261 ? 231.627 -5.200 22.113 1.00 15.28 261 ILE B O 1
ATOM 8880 N N . ASP B 1 262 ? 231.354 -3.906 20.263 1.00 12.38 262 ASP B N 1
ATOM 8881 C CA . ASP B 1 262 ? 232.765 -3.988 19.884 1.00 15.68 262 ASP B CA 1
ATOM 8882 C C . ASP B 1 262 ? 233.533 -2.689 20.112 1.00 22.27 262 ASP B C 1
ATOM 8883 O O . ASP B 1 262 ? 234.466 -2.375 19.385 1.00 18.37 262 ASP B O 1
ATOM 8892 N N . CYS B 1 263 ? 233.120 -1.923 21.118 1.00 14.43 263 CYS B N 1
ATOM 8893 C CA . CYS B 1 263 ? 233.831 -0.711 21.498 1.00 14.35 263 CYS B CA 1
ATOM 8894 C C . CYS B 1 263 ? 233.518 -0.426 22.965 1.00 14.38 263 CYS B C 1
ATOM 8895 O O . CYS B 1 263 ? 232.617 -1.020 23.539 1.00 15.14 263 CYS B O 1
ATOM 8903 N N . ALA B 1 264 ? 234.245 0.518 23.537 1.00 15.13 264 ALA B N 1
ATOM 8904 C CA . ALA B 1 264 ? 233.989 1.025 24.876 1.00 15.32 264 ALA B CA 1
ATOM 8905 C C . ALA B 1 264 ? 232.601 1.612 24.926 1.00 14.61 264 ALA B C 1
ATOM 8906 O O . ALA B 1 264 ? 232.189 2.251 23.962 1.00 14.33 264 ALA B O 1
ATOM 8913 N N . MET B 1 265 ? 231.900 1.468 26.048 1.00 14.40 265 MET B N 1
ATOM 8914 C CA . MET B 1 265 ? 230.553 2.002 26.151 1.00 13.78 265 MET B CA 1
ATOM 8915 C C . MET B 1 265 ? 230.522 2.751 27.487 1.00 17.48 265 MET B C 1
ATOM 8916 O O . MET B 1 265 ? 230.449 2.155 28.545 1.00 20.47 265 MET B O 1
ATOM 8930 N N . PRO B 1 266 ? 230.584 4.095 27.423 1.00 16.45 266 PRO B N 1
ATOM 8931 C CA . PRO B 1 266 ? 230.494 4.853 28.671 1.00 20.91 266 PRO B CA 1
ATOM 8932 C C . PRO B 1 266 ? 229.103 4.772 29.248 1.00 18.20 266 PRO B C 1
ATOM 8933 O O . PRO B 1 266 ? 228.210 4.344 28.549 1.00 15.28 266 PRO B O 1
ATOM 8944 N N . ALA B 1 267 ? 228.885 5.320 30.438 1.00 18.57 267 ALA B N 1
ATOM 8945 C CA . ALA B 1 267 ? 227.533 5.315 30.998 1.00 15.84 267 ALA B CA 1
ATOM 8946 C C . ALA B 1 267 ? 226.580 6.143 30.131 1.00 14.78 267 ALA B C 1
ATOM 8947 O O . ALA B 1 267 ? 226.917 7.253 29.705 1.00 15.74 267 ALA B O 1
ATOM 8954 N N . PRO B 1 268 ? 225.382 5.622 29.897 1.00 14.98 268 PRO B N 1
ATOM 8955 C CA . PRO B 1 268 ? 224.464 6.468 29.120 1.00 16.21 268 PRO B CA 1
ATOM 8956 C C . PRO B 1 268 ? 224.013 7.697 29.877 1.00 20.07 268 PRO B C 1
ATOM 8957 O O . PRO B 1 268 ? 223.903 7.650 31.104 1.00 20.18 268 PRO B O 1
ATOM 8968 N N . VAL B 1 269 ? 223.724 8.763 29.144 1.00 14.50 269 VAL B N 1
ATOM 8969 C CA . VAL B 1 269 ? 223.193 10.008 29.721 1.00 15.51 269 VAL B CA 1
ATOM 8970 C C . VAL B 1 269 ? 221.690 10.015 29.730 1.00 16.93 269 VAL B C 1
ATOM 8971 O O . VAL B 1 269 ? 221.080 10.835 30.417 1.00 20.18 269 VAL B O 1
ATOM 8984 N N . PHE B 1 270 ? 221.083 9.070 29.008 1.00 13.49 270 PHE B N 1
ATOM 8985 C CA . PHE B 1 270 ? 219.662 8.956 29.046 1.00 14.59 270 PHE B CA 1
ATOM 8986 C C . PHE B 1 270 ? 219.299 7.538 28.762 1.00 11.43 270 PHE B C 1
ATOM 8987 O O . PHE B 1 270 ? 219.925 6.883 27.935 1.00 12.51 270 PHE B O 1
ATOM 9004 N N A SER B 1 271 ? 218.240 7.093 29.419 0.59 11.80 271 SER B N 1
ATOM 9005 N N B SER B 1 271 ? 218.289 7.055 29.478 0.41 11.76 271 SER B N 1
ATOM 9006 C CA A SER B 1 271 ? 217.736 5.744 29.248 0.59 11.46 271 SER B CA 1
ATOM 9007 C CA B SER B 1 271 ? 217.770 5.703 29.292 0.41 11.78 271 SER B CA 1
ATOM 9008 C C A SER B 1 271 ? 216.233 5.770 29.397 0.59 14.37 271 SER B C 1
ATOM 9009 C C B SER B 1 271 ? 216.257 5.685 29.487 0.41 13.60 271 SER B C 1
ATOM 9010 O O A SER B 1 271 ? 215.692 6.557 30.176 0.59 13.75 271 SER B O 1
ATOM 9011 O O B SER B 1 271 ? 215.742 6.334 30.403 0.41 12.09 271 SER B O 1
ATOM 9026 N N . LEU B 1 272 ? 215.561 4.916 28.652 1.00 10.04 272 LEU B N 1
ATOM 9027 C CA . LEU B 1 272 ? 214.122 4.817 28.710 1.00 12.79 272 LEU B CA 1
ATOM 9028 C C . LEU B 1 272 ? 213.748 3.358 28.491 1.00 10.91 272 LEU B C 1
ATOM 9029 O O . LEU B 1 272 ? 214.367 2.684 27.666 1.00 13.33 272 LEU B O 1
ATOM 9045 N N . ALA B 1 273 ? 212.687 2.896 29.143 1.00 11.85 273 ALA B N 1
ATOM 9046 C CA . ALA B 1 273 ? 212.155 1.590 28.852 1.00 7.59 273 ALA B CA 1
ATOM 9047 C C . ALA B 1 273 ? 210.687 1.809 28.541 1.00 10.47 273 ALA B C 1
ATOM 9048 O O . ALA B 1 273 ? 209.994 2.591 29.191 1.00 12.70 273 ALA B O 1
ATOM 9055 N N . HIS B 1 274 ? 210.197 1.003 27.619 1.00 7.04 274 HIS B N 1
ATOM 9056 C CA . HIS B 1 274 ? 208.791 1.005 27.268 1.00 6.42 274 HIS B CA 1
ATOM 9057 C C . HIS B 1 274 ? 208.304 -0.404 27.097 1.00 7.45 274 HIS B C 1
ATOM 9058 O O . HIS B 1 274 ? 208.890 -1.201 26.386 1.00 7.25 274 HIS B O 1
ATOM 9071 N N . ARG B 1 275 ? 207.195 -0.695 27.776 1.00 6.16 275 ARG B N 1
ATOM 9072 C CA . ARG B 1 275 ? 206.530 -1.986 27.673 1.00 6.21 275 ARG B CA 1
ATOM 9073 C C . ARG B 1 275 ? 205.317 -1.912 26.791 1.00 5.97 275 ARG B C 1
ATOM 9074 O O . ARG B 1 275 ? 204.406 -1.130 27.066 1.00 9.49 275 ARG B O 1
ATOM 9095 N N . TRP B 1 276 ? 205.340 -2.709 25.745 1.00 5.25 276 TRP B N 1
ATOM 9096 C CA . TRP B 1 276 ? 204.191 -2.936 24.886 1.00 8.21 276 TRP B CA 1
ATOM 9097 C C . TRP B 1 276 ? 203.571 -4.267 25.299 1.00 8.28 276 TRP B C 1
ATOM 9098 O O . TRP B 1 276 ? 204.105 -5.320 25.014 1.00 7.83 276 TRP B O 1
ATOM 9119 N N . LEU B 1 277 ? 202.447 -4.218 25.991 1.00 7.66 277 LEU B N 1
ATOM 9120 C CA . LEU B 1 277 ? 201.788 -5.438 26.402 1.00 6.55 277 LEU B CA 1
ATOM 9121 C C . LEU B 1 277 ? 201.306 -6.230 25.202 1.00 7.74 277 LEU B C 1
ATOM 9122 O O . LEU B 1 277 ? 201.301 -7.455 25.230 1.00 8.15 277 LEU B O 1
ATOM 9138 N N . TYR B 1 278 ? 200.833 -5.512 24.173 1.00 6.58 278 TYR B N 1
ATOM 9139 C CA . TYR B 1 278 ? 200.296 -6.153 22.985 1.00 6.10 278 TYR B CA 1
ATOM 9140 C C . TYR B 1 278 ? 201.089 -5.700 21.769 1.00 8.42 278 TYR B C 1
ATOM 9141 O O . TYR B 1 278 ? 200.626 -4.969 20.917 1.00 8.62 278 TYR B O 1
ATOM 9159 N N . ALA B 1 279 ? 202.335 -6.135 21.715 1.00 5.49 279 ALA B N 1
ATOM 9160 C CA . ALA B 1 279 ? 203.292 -5.686 20.695 1.00 5.83 279 ALA B CA 1
ATOM 9161 C C . ALA B 1 279 ? 203.057 -6.264 19.317 1.00 6.13 279 ALA B C 1
ATOM 9162 O O . ALA B 1 279 ? 203.225 -5.577 18.315 1.00 6.75 279 ALA B O 1
ATOM 9169 N N . ARG B 1 280 ? 202.739 -7.548 19.269 1.00 5.65 280 ARG B N 1
ATOM 9170 C CA . ARG B 1 280 ? 202.524 -8.224 18.029 1.00 6.73 280 ARG B CA 1
ATOM 9171 C C . ARG B 1 280 ? 201.614 -9.382 18.297 1.00 6.35 280 ARG B C 1
ATOM 9172 O O . ARG B 1 280 ? 201.562 -9.906 19.387 1.00 7.87 280 ARG B O 1
ATOM 9193 N N . PRO B 1 281 ? 200.918 -9.830 17.264 1.00 5.44 281 PRO B N 1
ATOM 9194 C CA . PRO B 1 281 ? 200.143 -11.048 17.399 1.00 5.11 281 PRO B CA 1
ATOM 9195 C C . PRO B 1 281 ? 201.010 -12.281 17.613 1.00 6.09 281 PRO B C 1
ATOM 9196 O O . PRO B 1 281 ? 202.133 -12.358 17.064 1.00 9.61 281 PRO B O 1
ATOM 9207 N N . ALA B 1 282 ? 200.515 -13.220 18.417 1.00 7.49 282 ALA B N 1
ATOM 9208 C CA . ALA B 1 282 ? 201.251 -14.454 18.643 1.00 11.05 282 ALA B CA 1
ATOM 9209 C C . ALA B 1 282 ? 201.270 -15.307 17.365 1.00 12.02 282 ALA B C 1
ATOM 9210 O O . ALA B 1 282 ? 202.200 -16.089 17.150 1.00 12.20 282 ALA B O 1
ATOM 9217 N N . GLY B 1 283 ? 200.220 -15.208 16.552 1.00 12.06 283 GLY B N 1
ATOM 9218 C CA . GLY B 1 283 ? 200.162 -15.987 15.328 1.00 13.82 283 GLY B CA 1
ATOM 9219 C C . GLY B 1 283 ? 199.575 -15.152 14.203 1.00 14.22 283 GLY B C 1
ATOM 9220 O O . GLY B 1 283 ? 199.183 -14.023 14.390 1.00 13.64 283 GLY B O 1
ATOM 9224 N N . SER B 1 284 ? 199.499 -15.738 13.030 1.00 12.84 284 SER B N 1
ATOM 9225 C CA . SER B 1 284 ? 198.930 -15.063 11.870 1.00 11.00 284 SER B CA 1
ATOM 9226 C C . SER B 1 284 ? 197.510 -15.521 11.575 1.00 8.68 284 SER B C 1
ATOM 9227 O O . SER B 1 284 ? 197.103 -16.628 11.918 1.00 10.98 284 SER B O 1
ATOM 9235 N N . HIS B 1 285 ? 196.765 -14.654 10.910 1.00 8.97 285 HIS B N 1
ATOM 9236 C CA . HIS B 1 285 ? 195.459 -14.978 10.354 1.00 7.78 285 HIS B CA 1
ATOM 9237 C C . HIS B 1 285 ? 195.385 -14.487 8.917 1.00 7.87 285 HIS B C 1
ATOM 9238 O O . HIS B 1 285 ? 196.264 -13.757 8.443 1.00 9.36 285 HIS B O 1
ATOM 9251 N N . GLU B 1 286 ? 194.329 -14.917 8.230 1.00 9.49 286 GLU B N 1
ATOM 9252 C CA . GLU B 1 286 ? 194.066 -14.536 6.857 1.00 8.66 286 GLU B CA 1
ATOM 9253 C C . GLU B 1 286 ? 192.688 -13.911 6.795 1.00 9.03 286 GLU B C 1
ATOM 9254 O O . GLU B 1 286 ? 192.094 -13.790 5.734 1.00 9.47 286 GLU B O 1
ATOM 9266 N N . TRP B 1 287 ? 192.233 -13.398 7.939 1.00 8.24 287 TRP B N 1
ATOM 9267 C CA . TRP B 1 287 ? 190.895 -12.860 8.031 1.00 8.32 287 TRP B CA 1
ATOM 9268 C C . TRP B 1 287 ? 190.751 -11.571 7.200 1.00 8.05 287 TRP B C 1
ATOM 9269 O O . TRP B 1 287 ? 189.717 -11.296 6.604 1.00 8.38 287 TRP B O 1
ATOM 9290 N N . GLY B 1 288 ? 191.790 -10.751 7.248 1.00 7.50 288 GLY B N 1
ATOM 9291 C CA . GLY B 1 288 ? 191.729 -9.407 6.682 1.00 8.87 288 GLY B CA 1
ATOM 9292 C C . GLY B 1 288 ? 191.081 -8.385 7.580 1.00 7.39 288 GLY B C 1
ATOM 9293 O O . GLY B 1 288 ? 191.720 -7.410 7.953 1.00 7.76 288 GLY B O 1
ATOM 9297 N N . ALA B 1 289 ? 189.820 -8.625 7.910 1.00 7.18 289 ALA B N 1
ATOM 9298 C CA . ALA B 1 289 ? 189.080 -7.824 8.873 1.00 7.36 289 ALA B CA 1
ATOM 9299 C C . ALA B 1 289 ? 188.010 -8.751 9.448 1.00 8.12 289 ALA B C 1
ATOM 9300 O O . ALA B 1 289 ? 187.804 -9.852 8.955 1.00 7.91 289 ALA B O 1
ATOM 9307 N N . LEU B 1 290 ? 187.333 -8.287 10.491 1.00 7.46 290 LEU B N 1
ATOM 9308 C CA . LEU B 1 290 ? 186.167 -8.972 11.017 1.00 9.25 290 LEU B CA 1
ATOM 9309 C C . LEU B 1 290 ? 185.021 -7.999 10.943 1.00 9.64 290 LEU B C 1
ATOM 9310 O O . LEU B 1 290 ? 185.233 -6.783 11.038 1.00 11.59 290 LEU B O 1
ATOM 9326 N N . SER B 1 291 ? 183.815 -8.480 10.694 1.00 8.65 291 SER B N 1
ATOM 9327 C CA . SER B 1 291 ? 182.720 -7.547 10.521 1.00 9.50 291 SER B CA 1
ATOM 9328 C C . SER B 1 291 ? 181.377 -8.161 10.740 1.00 12.22 291 SER B C 1
ATOM 9329 O O . SER B 1 291 ? 181.166 -9.370 10.545 1.00 12.12 291 SER B O 1
ATOM 9337 N N . ASP B 1 292 ? 180.464 -7.296 11.165 1.00 11.53 292 ASP B N 1
ATOM 9338 C CA . ASP B 1 292 ? 179.043 -7.598 11.112 1.00 12.58 292 ASP B CA 1
ATOM 9339 C C . ASP B 1 292 ? 178.425 -6.454 10.365 1.00 10.62 292 ASP B C 1
ATOM 9340 O O . ASP B 1 292 ? 178.012 -5.469 10.974 1.00 12.57 292 ASP B O 1
ATOM 9349 N N . ALA B 1 293 ? 178.379 -6.571 9.041 1.00 13.87 293 ALA B N 1
ATOM 9350 C CA . ALA B 1 293 ? 177.997 -5.458 8.190 1.00 16.71 293 ALA B CA 1
ATOM 9351 C C . ALA B 1 293 ? 176.537 -5.077 8.389 1.00 11.95 293 ALA B C 1
ATOM 9352 O O . ALA B 1 293 ? 176.190 -3.897 8.285 1.00 16.92 293 ALA B O 1
ATOM 9359 N N . ASP B 1 294 ? 175.681 -6.051 8.692 1.00 16.08 294 ASP B N 1
ATOM 9360 C CA . ASP B 1 294 ? 174.274 -5.732 8.925 1.00 21.87 294 ASP B CA 1
ATOM 9361 C C . ASP B 1 294 ? 174.107 -4.848 10.163 1.00 22.49 294 ASP B C 1
ATOM 9362 O O . ASP B 1 294 ? 173.288 -3.926 10.162 1.00 17.93 294 ASP B O 1
ATOM 9371 N N . LEU B 1 295 ? 174.914 -5.106 11.187 1.00 14.88 295 LEU B N 1
ATOM 9372 C CA . LEU B 1 295 ? 174.899 -4.316 12.409 1.00 13.22 295 LEU B CA 1
ATOM 9373 C C . LEU B 1 295 ? 175.600 -2.957 12.228 1.00 15.05 295 LEU B C 1
ATOM 9374 O O . LEU B 1 295 ? 175.218 -1.943 12.834 1.00 14.47 295 LEU B O 1
ATOM 9390 N N . GLY B 1 296 ? 176.656 -2.950 11.421 1.00 10.89 296 GLY B N 1
ATOM 9391 C CA . GLY B 1 296 ? 177.418 -1.747 11.115 1.00 10.42 296 GLY B CA 1
ATOM 9392 C C . GLY B 1 296 ? 178.739 -1.591 11.856 1.00 9.71 296 GLY B C 1
ATOM 9393 O O . GLY B 1 296 ? 179.274 -0.491 11.975 1.00 9.42 296 GLY B O 1
ATOM 9397 N N A ILE B 1 297 ? 179.277 -2.704 12.333 0.47 9.50 297 ILE B N 1
ATOM 9398 N N B ILE B 1 297 ? 179.256 -2.714 12.362 0.53 9.51 297 ILE B N 1
ATOM 9399 C CA A ILE B 1 297 ? 180.516 -2.662 13.090 0.47 10.23 297 ILE B CA 1
ATOM 9400 C CA B ILE B 1 297 ? 180.515 -2.749 13.118 0.53 8.90 297 ILE B CA 1
ATOM 9401 C C A ILE B 1 297 ? 181.584 -3.543 12.421 0.47 8.52 297 ILE B C 1
ATOM 9402 C C B ILE B 1 297 ? 181.577 -3.534 12.346 0.53 8.52 297 ILE B C 1
ATOM 9403 O O A ILE B 1 297 ? 181.329 -4.695 12.046 0.47 10.45 297 ILE B O 1
ATOM 9404 O O B ILE B 1 297 ? 181.312 -4.619 11.819 0.53 8.80 297 ILE B O 1
ATOM 9435 N N . TYR B 1 298 ? 182.783 -2.971 12.305 1.00 8.35 298 TYR B N 1
ATOM 9436 C CA . TYR B 1 298 ? 183.914 -3.561 11.607 1.00 7.61 298 TYR B CA 1
ATOM 9437 C C . TYR B 1 298 ? 185.129 -3.504 12.529 1.00 7.24 298 TYR B C 1
ATOM 9438 O O . TYR B 1 298 ? 185.251 -2.605 13.363 1.00 10.28 298 TYR B O 1
ATOM 9457 N N . VAL B 1 299 ? 185.978 -4.522 12.412 1.00 6.91 299 VAL B N 1
ATOM 9458 C CA . VAL B 1 299 ? 187.156 -4.665 13.283 1.00 7.81 299 VAL B CA 1
ATOM 9459 C C . VAL B 1 299 ? 188.382 -4.922 12.417 1.00 7.05 299 VAL B C 1
ATOM 9460 O O . VAL B 1 299 ? 188.336 -5.735 11.495 1.00 7.57 299 VAL B O 1
ATOM 9473 N N . CYS B 1 300 ? 189.479 -4.223 12.687 1.00 5.79 300 CYS B N 1
ATOM 9474 C CA . CYS B 1 300 ? 190.700 -4.402 11.906 1.00 5.85 300 CYS B CA 1
ATOM 9475 C C . CYS B 1 300 ? 191.936 -4.204 12.766 1.00 5.17 300 CYS B C 1
ATOM 9476 O O . CYS B 1 300 ? 191.869 -3.711 13.889 1.00 5.11 300 CYS B O 1
ATOM 9484 N N . GLY B 1 301 ? 193.068 -4.602 12.227 1.00 5.80 301 GLY B N 1
ATOM 9485 C CA . GLY B 1 301 ? 194.333 -4.500 12.922 1.00 5.75 301 GLY B CA 1
ATOM 9486 C C . GLY B 1 301 ? 195.342 -5.471 12.340 1.00 4.72 301 GLY B C 1
ATOM 9487 O O . GLY B 1 301 ? 194.996 -6.362 11.579 1.00 4.98 301 GLY B O 1
ATOM 9491 N N . ASP B 1 302 ? 196.607 -5.313 12.716 1.00 4.49 302 ASP B N 1
ATOM 9492 C CA . ASP B 1 302 ? 197.659 -6.184 12.213 1.00 4.54 302 ASP B CA 1
ATOM 9493 C C . ASP B 1 302 ? 197.347 -7.647 12.507 1.00 5.60 302 ASP B C 1
ATOM 9494 O O . ASP B 1 302 ? 197.702 -8.524 11.738 1.00 5.42 302 ASP B O 1
ATOM 9503 N N . TRP B 1 303 ? 196.674 -7.891 13.624 1.00 4.83 303 TRP B N 1
ATOM 9504 C CA . TRP B 1 303 ? 196.360 -9.246 14.080 1.00 5.48 303 TRP B CA 1
ATOM 9505 C C . TRP B 1 303 ? 195.283 -9.961 13.235 1.00 5.56 303 TRP B C 1
ATOM 9506 O O . TRP B 1 303 ? 195.061 -11.188 13.356 1.00 6.34 303 TRP B O 1
ATOM 9527 N N . CYS B 1 304 ? 194.656 -9.227 12.331 1.00 5.56 304 CYS B N 1
ATOM 9528 C CA . CYS B 1 304 ? 193.749 -9.832 11.344 1.00 6.01 304 CYS B CA 1
ATOM 9529 C C . CYS B 1 304 ? 194.498 -10.470 10.193 1.00 6.24 304 CYS B C 1
ATOM 9530 O O . CYS B 1 304 ? 193.912 -11.268 9.442 1.00 6.75 304 CYS B O 1
ATOM 9538 N N . LEU B 1 305 ? 195.785 -10.148 10.075 1.00 5.96 305 LEU B N 1
ATOM 9539 C CA . LEU B 1 305 ? 196.638 -10.704 9.041 1.00 6.21 305 LEU B CA 1
ATOM 9540 C C . LEU B 1 305 ? 197.968 -11.143 9.657 1.00 11.90 305 LEU B C 1
ATOM 9541 O O . LEU B 1 305 ? 197.982 -11.970 10.568 1.00 8.98 305 LEU B O 1
ATOM 9557 N N . SER B 1 306 ? 199.048 -10.508 9.226 1.00 16.82 306 SER B N 1
ATOM 9558 C CA . SER B 1 306 ? 200.404 -10.988 9.428 1.00 25.51 306 SER B CA 1
ATOM 9559 C C . SER B 1 306 ? 201.117 -10.435 10.657 1.00 12.46 306 SER B C 1
ATOM 9560 O O . SER B 1 306 ? 202.248 -10.847 10.957 1.00 13.50 306 SER B O 1
ATOM 9568 N N . GLY B 1 307 ? 200.524 -9.464 11.345 1.00 9.12 307 GLY B N 1
ATOM 9569 C CA . GLY B 1 307 ? 201.168 -8.884 12.518 1.00 10.56 307 GLY B CA 1
ATOM 9570 C C . GLY B 1 307 ? 202.305 -7.890 12.330 1.00 19.74 307 GLY B C 1
ATOM 9571 O O . GLY B 1 307 ? 203.146 -7.701 13.219 1.00 22.24 307 GLY B O 1
ATOM 9575 N N . ARG B 1 308 ? 202.316 -7.269 11.160 1.00 8.97 308 ARG B N 1
ATOM 9576 C CA . ARG B 1 308 ? 203.335 -6.288 10.721 1.00 9.32 308 ARG B CA 1
ATOM 9577 C C . ARG B 1 308 ? 202.680 -5.000 10.253 1.00 11.26 308 ARG B C 1
ATOM 9578 O O . ARG B 1 308 ? 201.478 -4.992 10.046 1.00 7.08 308 ARG B O 1
ATOM 9599 N N . VAL B 1 309 ? 203.456 -3.932 10.047 1.00 6.29 309 VAL B N 1
ATOM 9600 C CA . VAL B 1 309 ? 202.900 -2.696 9.494 1.00 5.13 309 VAL B CA 1
ATOM 9601 C C . VAL B 1 309 ? 202.075 -2.988 8.210 1.00 4.60 309 VAL B C 1
ATOM 9602 O O . VAL B 1 309 ? 200.965 -2.463 8.034 1.00 4.72 309 VAL B O 1
ATOM 9615 N N . GLU B 1 310 ? 202.620 -3.788 7.315 1.00 4.86 310 GLU B N 1
ATOM 9616 C CA . GLU B 1 310 ? 201.916 -4.150 6.082 1.00 5.20 310 GLU B CA 1
ATOM 9617 C C . GLU B 1 310 ? 200.552 -4.779 6.357 1.00 6.10 310 GLU B C 1
ATOM 9618 O O . GLU B 1 310 ? 199.556 -4.473 5.695 1.00 5.93 310 GLU B O 1
ATOM 9630 N N . GLY B 1 311 ? 200.528 -5.668 7.341 1.00 5.32 311 GLY B N 1
ATOM 9631 C CA . GLY B 1 311 ? 199.320 -6.353 7.712 1.00 5.30 311 GLY B CA 1
ATOM 9632 C C . GLY B 1 311 ? 198.267 -5.405 8.264 1.00 4.98 311 GLY B C 1
ATOM 9633 O O . GLY B 1 311 ? 197.067 -5.499 7.910 1.00 6.09 311 GLY B O 1
ATOM 9637 N N . ALA B 1 312 ? 198.699 -4.479 9.107 1.00 4.66 312 ALA B N 1
ATOM 9638 C CA . ALA B 1 312 ? 197.790 -3.464 9.648 1.00 4.55 312 ALA B CA 1
ATOM 9639 C C . ALA B 1 312 ? 197.216 -2.630 8.512 1.00 4.75 312 ALA B C 1
ATOM 9640 O O . ALA B 1 312 ? 196.017 -2.360 8.454 1.00 4.88 312 ALA B O 1
ATOM 9647 N N . TRP B 1 313 ? 198.072 -2.202 7.597 1.00 4.83 313 TRP B N 1
ATOM 9648 C CA . TRP B 1 313 ? 197.580 -1.352 6.503 1.00 5.11 313 TRP B CA 1
ATOM 9649 C C . TRP B 1 313 ? 196.589 -2.123 5.644 1.00 5.42 313 TRP B C 1
ATOM 9650 O O . TRP B 1 313 ? 195.528 -1.605 5.296 1.00 5.61 313 TRP B O 1
ATOM 9671 N N . LEU B 1 314 ? 196.914 -3.367 5.303 1.00 5.57 314 LEU B N 1
ATOM 9672 C CA . LEU B 1 314 ? 196.014 -4.151 4.465 1.00 6.00 314 LEU B CA 1
ATOM 9673 C C . LEU B 1 314 ? 194.672 -4.390 5.181 1.00 6.00 314 LEU B C 1
ATOM 9674 O O . LEU B 1 314 ? 193.611 -4.400 4.553 1.00 6.34 314 LEU B O 1
ATOM 9690 N N . SER B 1 315 ? 194.734 -4.5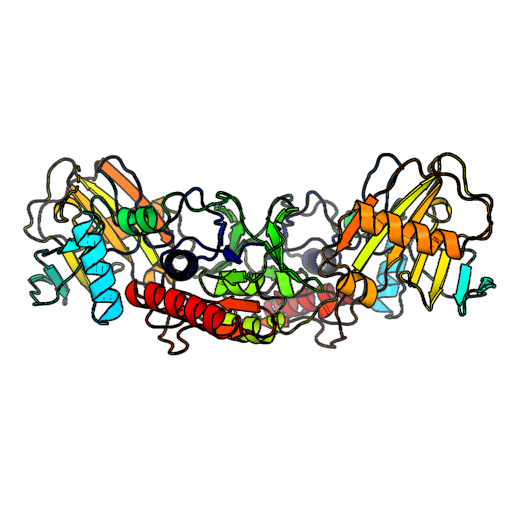91 6.489 1.00 5.67 315 SER B N 1
ATOM 9691 C CA . SER B 1 315 ? 193.534 -4.887 7.275 1.00 5.72 315 SER B CA 1
ATOM 9692 C C . SER B 1 315 ? 192.603 -3.677 7.258 1.00 5.75 315 SER B C 1
ATOM 9693 O O . SER B 1 315 ? 191.403 -3.805 7.073 1.00 6.05 315 SER B O 1
ATOM 9701 N N . GLY B 1 316 ? 193.159 -2.481 7.424 1.00 5.51 316 GLY B N 1
ATOM 9702 C CA . GLY B 1 316 ? 192.334 -1.297 7.351 1.00 5.62 316 GLY B CA 1
ATOM 9703 C C . GLY B 1 316 ? 191.687 -1.146 5.982 1.00 6.04 316 GLY B C 1
ATOM 9704 O O . GLY B 1 316 ? 190.533 -0.742 5.893 1.00 6.30 316 GLY B O 1
ATOM 9708 N N . GLN B 1 317 ? 192.438 -1.415 4.922 1.00 6.17 317 GLN B N 1
ATOM 9709 C CA . GLN B 1 317 ? 191.873 -1.370 3.571 1.00 6.66 317 GLN B CA 1
ATOM 9710 C C . GLN B 1 317 ? 190.686 -2.320 3.448 1.00 7.01 317 GLN B C 1
ATOM 9711 O O . GLN B 1 317 ? 189.665 -1.985 2.834 1.00 7.41 317 GLN B O 1
ATOM 9725 N N . GLU B 1 318 ? 190.830 -3.505 4.016 1.00 6.93 318 GLU B N 1
ATOM 9726 C CA . GLU B 1 318 ? 189.782 -4.501 3.911 1.00 7.34 318 GLU B CA 1
ATOM 9727 C C . GLU B 1 318 ? 188.537 -4.108 4.715 1.00 7.37 318 GLU B C 1
ATOM 9728 O O . GLU B 1 318 ? 187.418 -4.301 4.232 1.00 7.86 318 GLU B O 1
ATOM 9740 N N . ALA B 1 319 ? 188.712 -3.555 5.918 1.00 6.94 319 ALA B N 1
ATOM 9741 C CA . ALA B 1 319 ? 187.548 -3.099 6.694 1.00 7.04 319 ALA B CA 1
ATOM 9742 C C . ALA B 1 319 ? 186.766 -2.051 5.919 1.00 7.36 319 ALA B C 1
ATOM 9743 O O . ALA B 1 319 ? 185.516 -2.098 5.791 1.00 7.79 319 ALA B O 1
ATOM 9750 N N . ALA B 1 320 ? 187.486 -1.088 5.374 1.00 7.22 320 ALA B N 1
ATOM 9751 C CA . ALA B 1 320 ? 186.847 -0.060 4.571 1.00 7.57 320 ALA B CA 1
ATOM 9752 C C . ALA B 1 320 ? 186.158 -0.646 3.339 1.00 8.14 320 ALA B C 1
ATOM 9753 O O . ALA B 1 320 ? 185.035 -0.252 2.994 1.00 8.59 320 ALA B O 1
ATOM 9760 N N . ARG B 1 321 ? 186.828 -1.575 2.671 1.00 8.19 321 ARG B N 1
ATOM 9761 C CA . ARG B 1 321 ? 186.259 -2.144 1.456 1.00 9.40 321 ARG B CA 1
ATOM 9762 C C . ARG B 1 321 ? 184.912 -2.811 1.785 1.00 11.74 321 ARG B C 1
ATOM 9763 O O . ARG B 1 321 ? 183.946 -2.689 1.038 1.00 9.91 321 ARG B O 1
ATOM 9784 N N . ARG B 1 322 ? 184.855 -3.558 2.890 1.00 8.97 322 ARG B N 1
ATOM 9785 C CA . ARG B 1 322 ? 183.621 -4.244 3.258 1.00 9.41 322 ARG B CA 1
ATOM 9786 C C . ARG B 1 322 ? 182.505 -3.282 3.560 1.00 9.60 322 ARG B C 1
ATOM 9787 O O . ARG B 1 322 ? 181.363 -3.497 3.161 1.00 10.73 322 ARG B O 1
ATOM 9808 N N . LEU B 1 323 ? 182.848 -2.211 4.257 1.00 9.14 323 LEU B N 1
ATOM 9809 C CA . LEU B 1 323 ? 181.848 -1.203 4.603 1.00 9.93 323 LEU B CA 1
ATOM 9810 C C . LEU B 1 323 ? 181.320 -0.565 3.319 1.00 9.89 323 LEU B C 1
ATOM 9811 O O . LEU B 1 323 ? 180.099 -0.423 3.144 1.00 10.45 323 LEU B O 1
ATOM 9827 N N . LEU B 1 324 ? 182.226 -0.153 2.436 1.00 9.77 324 LEU B N 1
ATOM 9828 C CA . LEU B 1 324 ? 181.822 0.502 1.192 1.00 10.30 324 LEU B CA 1
ATOM 9829 C C . LEU B 1 324 ? 181.004 -0.436 0.318 1.00 10.98 324 LEU B C 1
ATOM 9830 O O . LEU B 1 324 ? 180.047 0.005 -0.301 1.00 12.10 324 LEU B O 1
ATOM 9846 N N . GLU B 1 325 ? 181.353 -1.725 0.297 1.00 11.31 325 GLU B N 1
ATOM 9847 C CA . GLU B 1 325 ? 180.585 -2.699 -0.496 1.00 13.23 325 GLU B CA 1
ATOM 9848 C C . GLU B 1 325 ? 179.160 -2.811 0.044 1.00 12.13 325 GLU B C 1
ATOM 9849 O O . GLU B 1 325 ? 178.203 -2.874 -0.729 1.00 15.79 325 GLU B O 1
ATOM 9861 N N . HIS B 1 326 ? 179.018 -2.819 1.371 1.00 11.72 326 HIS B N 1
ATOM 9862 C CA . HIS B 1 326 ? 177.713 -2.942 1.995 1.00 12.15 326 HIS B CA 1
ATOM 9863 C C . HIS B 1 326 ? 176.853 -1.747 1.689 1.00 12.52 326 HIS B C 1
ATOM 9864 O O . HIS B 1 326 ? 175.677 -1.895 1.415 1.00 14.37 326 HIS B O 1
ATOM 9877 N N . LEU B 1 327 ? 177.461 -0.569 1.656 1.00 12.12 327 LEU B N 1
ATOM 9878 C CA . LEU B 1 327 ? 176.714 0.631 1.312 1.00 13.81 327 LEU B CA 1
ATOM 9879 C C . LEU B 1 327 ? 176.258 0.526 -0.126 1.00 23.50 327 LEU B C 1
ATOM 9880 O O . LEU B 1 327 ? 175.091 0.759 -0.425 1.00 23.74 327 LEU B O 1
ATOM 9896 N N . GLN B 1 328 ? 177.198 0.183 -1.014 1.00 17.07 328 GLN B N 1
ATOM 9897 C CA . GLN B 1 328 ? 176.904 0.140 -2.435 1.00 15.81 328 GLN B CA 1
ATOM 9898 C C . GLN B 1 328 ? 175.762 -0.838 -2.685 1.00 23.84 328 GLN B C 1
ATOM 9899 O O . GLN B 1 328 ? 174.923 -0.634 -3.563 1.00 23.03 328 GLN B O 1
ATOM 9913 N N . LEU B 1 329 ? 175.727 -1.905 -1.905 1.00 19.69 329 LEU B N 1
ATOM 9914 C CA . LEU B 1 329 ? 174.713 -2.930 -2.108 1.00 21.66 329 LEU B CA 1
ATOM 9915 C C . LEU B 1 329 ? 173.356 -2.531 -1.536 1.00 29.08 329 LEU B C 1
ATOM 9916 O O . LEU B 1 329 ? 172.316 -2.903 -2.082 1.00 33.01 329 LEU B O 1
ATOM 9932 N N . GLU B 1 330 ? 173.361 -1.762 -0.455 1.00 20.64 330 GLU B N 1
ATOM 9933 C CA . GLU B 1 330 ? 172.114 -1.422 0.223 1.00 35.84 330 GLU B CA 1
ATOM 9934 C C . GLU B 1 330 ? 171.177 -0.646 -0.705 1.00 41.55 330 GLU B C 1
ATOM 9935 O O . GLU B 1 330 ? 171.617 0.256 -1.411 1.00 49.15 330 GLU B O 1
#

CATH classification: 3.50.50.60 (+1 more: 3.90.660.10)

Secondary structure (DSSP, 8-state):
-PEEEE--SHHHHHHHHHHHHTT--EEEE-SSSSS-GGG--B--BTB-B--S---B---SHHHHHHHHHHHHTTSEEEE---EEEEETTEEEE------EEEESS-THHHHHHHHTT--EE-S--EEEEEE-SS-EEEEETT--EEEEES-EEE-S-HHHHGGG-TT-HHHHHHHHT--EEEEEEEEEEESS--S----EEEE-SSSEEEEEEGGGSTT--EEEEEEE-HHHHHHTTT--HHHHHHHHHHHHHHH-SS-----SEEEEEEEEEEEESS----S-EEETTTTEEE--GGGTTSSHHHHHHHHHHHHHHHHHH--/-PEEEE--SHHHHHHHHHHHHTT--EEEE-SSSSS-GGG--B--TTS-B--S---B---SHHHHHHHHHHHHTTSEEEE---EEEEETTEEEE------EEEESSSTTHHHHHHHTT--EE-S--EEEEEE-SS-EEEEETT--EEEEES-EEE-S-HHHHGGG-TT-HHHHHHHHT--EEEEEEEEEEESS--S----EEEE-SSSEEEEEEGGGSTT---SSEEEEEEE-HHHHHHTTT--HHHHHHHHHHHHHHH-SS-----SEEEEEEEEEEEESS------EEETTTTEEE--GGGTTSSHHHHHHHHHHHHHHHHHHHHH-

GO terms:
  GO:0050661 NADP binding (F, IDA)
  GO:0050664 oxidoreductase activity, acting on NAD(P)H, oxygen as acceptor (F, IDA)
  GO:0051287 NAD binding (F, IDA)
  GO:0071949 FAD binding (F, IDA)

Sequence (651 aa):
VPIAIIGTGIAGLSAAQALTSAGHQVHLFDKSSRGSGGRMSSKRSDAGSLDMMGAQYFTARDRRFATAVKQWQAQGHVSEWTPLLYNFHGGRLSPSPDEQVRWVGEPGMSAITRAMRGDLPVSFSCRITDVFRGEQHWNLLDAESENHGPFSHVIIATPAPQATALLAAAPKLASVVAGVKMDPTWAVALAFETPLQTPMQGCFVQDSPLDWLARNRSKPGRLDSWVLHATSQWSRQNLDASREQVIEHLHGAFAELIDCAMPAPVFSLAHRWLYARPAGSHEWGALSDADLGIYVCGDWCLSGRVEGAWLSGQEAARRLLEHLQVPIAIIGTGIAGLSAAQALTSAGHQVHLFDKSSRGSGGRMSSKRSDAGSLDMGAQYFTARDRRFATAVKQWQAQGHVSEWTPLLYNFHGGRLSPSPDEQVRWVVGEPGMMSAITRAMRGDLPVSFSCRITDVFRGEQHWNLLDAESENHGPFSHVIIATPAPQATTALLAAAPKLASSVVAGVKMDPTWAVALAFETPLQTPMMQGCFVQDSPLDWLARNRSKPGRDDTLDSWVLHATSQWSRQNLDASREQVIEHLHGAFAELIDCAMPAPVFSSLAHRWLYARPAGSHEWGALSDADLGIIYVCGDWCLSGRVEGAWLSGQEAARRLLEHLQLE